Protein AF-A0A539EJG5-F1 (afdb_monomer)

Mean predicted aligned error: 7.17 Å

Foldseek 3Di:
DPPQVVLVQVQQCQLDPPFGHFLVNRDFDCVALVVLLVVLADPQWDWDDDRQKTKIAGHPDDFDQWWKKKFWFAFLVCLSQLSNLLSVPCRVVRWIKMFGRHSVSNLSLLAQSHDLLRRRGGMMTGDRDDVSVVVSLVSSQVSCVPGAGFDNAQFDDDDPGRTITMAITGDDADWFQDQLQFTFGWDADPVRDTDGRDRDSHHDHDPRDDDPDDDDDDPDDCADVVFWHFDAWPDDTNQFTWTWTAGNVPRAIKIKTKGTPSGNQDPVGDHVLNLVVVLLVLLVLLPVQLAAWHFPDWDDDDRMIMTITDDPPQWDFLLVVLVVVAPVPDPFAWLVNLLVLLQLLLLLLLLVLSSCVSCVVSQKDQQALDSRQWIANPPNRHTYGHDSSQMDGHPPFDWRDDYDQLQAQPPDDTTDDDNLRVLLSSLSSLLCSHPVCSNCCNVPPCPSVVVLVVSCVQSVQQPLSSVLSCQSNDPDSVSRDRSNVSSVSSNVRSVPRDPHTSDGCDVHVPCDPVVVVVVVVVVLVCVLVQADLPDLQAGGRWRCVSNSRHQQFCQTHLLVVLLVCVVPPVVSSDPSSVVSLVPDPDDVRNAPCDCGRHDVVNVVSD

Structure (mmCIF, N/CA/C/O backbone):
data_AF-A0A539EJG5-F1
#
_entry.id   AF-A0A539EJG5-F1
#
loop_
_atom_site.group_PDB
_atom_site.id
_atom_site.type_symbol
_atom_site.label_atom_id
_atom_site.label_alt_id
_atom_site.label_comp_id
_atom_site.label_asym_id
_atom_site.label_entity_id
_atom_site.label_seq_id
_atom_site.pdbx_PDB_ins_code
_atom_site.Cartn_x
_atom_site.Cartn_y
_atom_site.Cartn_z
_atom_site.occupancy
_atom_site.B_iso_or_equiv
_atom_site.auth_seq_id
_atom_site.auth_comp_id
_atom_site.auth_asym_id
_atom_site.auth_atom_id
_atom_site.pdbx_PDB_model_num
ATOM 1 N N . MET A 1 1 ? 6.407 14.334 4.415 1.00 31.59 1 MET A N 1
ATOM 2 C CA . MET A 1 1 ? 6.143 13.213 3.492 1.00 31.59 1 MET A CA 1
ATOM 3 C C . MET A 1 1 ? 4.695 13.275 3.066 1.00 31.59 1 MET A C 1
ATOM 5 O O . MET A 1 1 ? 3.821 13.416 3.915 1.00 31.59 1 MET A O 1
ATOM 9 N N . THR A 1 2 ? 4.442 13.250 1.766 1.00 27.55 2 THR A N 1
ATOM 10 C CA . THR A 1 2 ? 3.082 13.136 1.226 1.00 27.55 2 THR A CA 1
ATOM 11 C C . THR A 1 2 ? 2.612 11.679 1.330 1.00 27.55 2 THR A C 1
ATOM 13 O O . THR A 1 2 ? 3.439 10.776 1.432 1.00 27.55 2 THR A O 1
ATOM 16 N N . LYS A 1 3 ? 1.298 11.407 1.266 1.00 29.75 3 LYS A N 1
ATOM 17 C CA . LYS A 1 3 ? 0.766 10.024 1.203 1.00 29.75 3 LYS A CA 1
ATOM 18 C C . LYS A 1 3 ? 1.387 9.184 0.066 1.00 29.75 3 LYS A C 1
ATOM 20 O O . LYS A 1 3 ? 1.392 7.962 0.168 1.00 29.75 3 LYS A O 1
ATOM 25 N N . ASN A 1 4 ? 1.917 9.821 -0.985 1.00 33.78 4 ASN A N 1
ATOM 26 C CA . ASN A 1 4 ? 2.600 9.140 -2.087 1.00 33.78 4 ASN A CA 1
ATOM 27 C C . ASN A 1 4 ? 4.004 8.637 -1.711 1.00 33.78 4 ASN A C 1
ATOM 29 O O . ASN A 1 4 ? 4.386 7.579 -2.196 1.00 33.78 4 ASN A O 1
ATOM 33 N N . ASP A 1 5 ? 4.730 9.315 -0.809 1.00 43.38 5 ASP A N 1
ATOM 34 C CA . ASP A 1 5 ? 6.076 8.882 -0.392 1.00 43.38 5 ASP A CA 1
ATOM 35 C C . ASP A 1 5 ? 6.031 7.530 0.350 1.00 43.38 5 ASP A C 1
ATOM 37 O O . ASP A 1 5 ? 6.949 6.729 0.227 1.00 43.38 5 ASP A O 1
ATOM 41 N N . PHE A 1 6 ? 4.938 7.236 1.070 1.00 44.53 6 PHE A N 1
ATOM 42 C CA . PHE A 1 6 ? 4.792 6.014 1.877 1.00 44.53 6 PHE A CA 1
ATOM 43 C C . PHE A 1 6 ? 4.671 4.721 1.055 1.00 44.53 6 PHE A C 1
ATOM 45 O O . PHE A 1 6 ? 5.050 3.656 1.536 1.00 44.53 6 PHE A O 1
ATOM 52 N N . ARG A 1 7 ? 4.139 4.786 -0.173 1.00 52.09 7 ARG A N 1
ATOM 53 C CA . ARG A 1 7 ? 3.969 3.593 -1.026 1.00 52.09 7 ARG A CA 1
ATOM 54 C C . ARG A 1 7 ? 5.297 3.110 -1.592 1.00 52.09 7 ARG A C 1
ATOM 56 O O . ARG A 1 7 ? 5.537 1.909 -1.642 1.00 52.09 7 ARG A O 1
ATOM 63 N N . ASP A 1 8 ? 6.191 4.042 -1.904 1.00 59.84 8 ASP A N 1
ATOM 64 C CA . ASP A 1 8 ? 7.545 3.709 -2.335 1.00 59.84 8 ASP A CA 1
ATOM 65 C C . ASP A 1 8 ? 8.406 3.176 -1.173 1.00 59.84 8 ASP A C 1
ATOM 67 O O . ASP A 1 8 ? 9.353 2.440 -1.430 1.00 59.84 8 ASP A O 1
ATOM 71 N N . LEU A 1 9 ? 8.063 3.452 0.100 1.00 67.94 9 LEU A N 1
ATOM 72 C CA . LEU A 1 9 ? 8.763 2.870 1.262 1.00 67.94 9 LEU A CA 1
ATOM 73 C C . LEU A 1 9 ? 8.629 1.347 1.323 1.00 67.94 9 LEU A C 1
ATOM 75 O O . LEU A 1 9 ? 9.537 0.685 1.816 1.00 67.94 9 LEU A O 1
ATOM 79 N N . GLN A 1 10 ? 7.527 0.775 0.827 1.00 67.38 10 GLN A N 1
ATOM 80 C CA . GLN A 1 10 ? 7.322 -0.673 0.888 1.00 67.38 10 GLN A CA 1
ATOM 81 C C . GLN A 1 10 ? 8.382 -1.445 0.120 1.00 67.38 10 GLN A C 1
ATOM 83 O O . GLN A 1 10 ? 8.831 -2.476 0.606 1.00 67.38 10 GLN A O 1
ATOM 88 N N . LEU A 1 11 ? 8.853 -0.903 -1.005 1.00 74.31 11 LEU A N 1
ATOM 89 C CA . LEU A 1 11 ? 9.983 -1.463 -1.744 1.00 74.31 11 LEU A CA 1
ATOM 90 C C . LEU A 1 11 ? 11.225 -1.625 -0.877 1.00 74.31 11 LEU A C 1
ATOM 92 O O . LEU A 1 11 ? 11.993 -2.564 -1.069 1.00 74.31 11 LEU A O 1
ATOM 96 N N . PHE A 1 12 ? 11.401 -0.714 0.078 1.00 81.38 12 PHE A N 1
ATOM 97 C CA . PHE A 1 12 ? 12.536 -0.742 0.971 1.00 81.38 12 PHE A CA 1
ATOM 98 C C . PHE A 1 12 ? 12.368 -1.708 2.149 1.00 81.38 12 PHE A C 1
ATOM 100 O O . PHE A 1 12 ? 13.334 -1.969 2.849 1.00 81.38 12 PHE A O 1
ATOM 107 N N . MET A 1 13 ? 11.175 -2.252 2.384 1.00 82.88 13 MET A N 1
ATOM 108 C CA . MET A 1 13 ? 10.888 -3.139 3.524 1.00 82.88 13 MET A CA 1
ATOM 109 C C . MET A 1 13 ? 10.832 -4.625 3.140 1.00 82.88 13 MET A C 1
ATOM 111 O O . MET A 1 13 ? 10.522 -5.472 3.971 1.00 82.88 13 MET A O 1
ATOM 115 N N . LEU A 1 14 ? 11.076 -4.961 1.870 1.00 77.75 14 LEU A N 1
ATOM 116 C CA . LEU A 1 14 ? 10.940 -6.337 1.372 1.00 77.75 14 LEU A CA 1
ATOM 117 C C . LEU A 1 14 ? 12.183 -7.173 1.622 1.00 77.75 14 LEU A C 1
ATOM 119 O O . LEU A 1 14 ? 12.089 -8.364 1.905 1.00 77.75 14 LEU A O 1
ATOM 123 N N . SER A 1 15 ? 13.347 -6.551 1.451 1.00 84.44 15 SER A N 1
ATOM 124 C CA . SER A 1 15 ? 14.629 -7.240 1.546 1.00 84.44 15 SER A CA 1
ATOM 125 C C . SER A 1 15 ? 15.037 -7.488 3.000 1.00 84.44 15 SER A C 1
ATOM 127 O O . SER A 1 15 ? 15.811 -8.403 3.255 1.00 84.44 15 SER A O 1
ATOM 129 N N . ASP A 1 16 ? 14.528 -6.688 3.941 1.00 84.88 16 ASP A N 1
ATOM 130 C CA . ASP A 1 16 ? 14.850 -6.776 5.363 1.00 84.88 16 ASP A CA 1
ATOM 131 C C . ASP A 1 16 ? 13.666 -6.290 6.218 1.00 84.88 16 ASP A C 1
ATOM 133 O O . ASP A 1 16 ? 12.966 -5.345 5.856 1.00 84.88 16 ASP A O 1
ATOM 137 N N . ARG A 1 17 ? 13.416 -6.967 7.347 1.00 80.06 17 ARG A N 1
ATOM 138 C CA . ARG A 1 17 ? 12.254 -6.705 8.218 1.00 80.06 17 ARG A CA 1
ATOM 139 C C . ARG A 1 17 ? 12.470 -5.566 9.215 1.00 80.06 17 ARG A C 1
ATOM 141 O O . ARG A 1 17 ? 11.498 -5.091 9.794 1.00 80.06 17 ARG A O 1
ATOM 148 N N . LEU A 1 18 ? 13.718 -5.182 9.469 1.00 82.06 18 LEU A N 1
ATOM 149 C CA . LEU A 1 18 ? 14.095 -4.226 10.512 1.00 82.06 18 LEU A CA 1
ATOM 150 C C . LEU A 1 18 ? 14.640 -2.924 9.930 1.00 82.06 18 LEU A C 1
ATOM 152 O O . LEU A 1 18 ? 14.525 -1.873 10.559 1.00 82.06 18 LEU A O 1
ATOM 156 N N . THR A 1 19 ? 15.247 -2.979 8.746 1.00 87.94 19 THR A N 1
ATOM 157 C CA . THR A 1 19 ? 15.892 -1.825 8.124 1.00 87.94 19 THR A CA 1
ATOM 158 C C . THR A 1 19 ? 15.460 -1.653 6.679 1.00 87.94 19 THR A C 1
ATOM 160 O O . THR A 1 19 ? 15.168 -2.610 5.973 1.00 87.94 19 THR A O 1
ATOM 163 N N . TYR A 1 20 ? 15.453 -0.406 6.218 1.00 90.56 20 TYR A N 1
ATOM 164 C CA . TYR A 1 20 ? 15.168 -0.108 4.824 1.00 90.56 20 TYR A CA 1
ATOM 165 C C . TYR A 1 20 ? 16.325 -0.537 3.910 1.00 90.56 20 TYR A C 1
ATOM 167 O O . TYR A 1 20 ? 17.479 -0.181 4.162 1.00 90.56 20 TYR A O 1
ATOM 175 N N . GLU A 1 21 ? 16.014 -1.249 2.829 1.00 91.81 21 GLU A N 1
ATOM 176 C CA . GLU A 1 21 ? 16.964 -1.851 1.891 1.00 91.81 21 GLU A CA 1
ATOM 177 C C . GLU A 1 21 ? 16.471 -1.794 0.446 1.00 91.81 21 GLU A C 1
ATOM 179 O O . GLU A 1 21 ? 15.306 -2.045 0.175 1.00 91.81 21 GLU A O 1
ATOM 184 N N . THR A 1 22 ? 17.346 -1.527 -0.526 1.00 89.69 22 THR A N 1
ATOM 185 C CA . THR A 1 22 ? 16.914 -1.511 -1.935 1.00 89.69 22 THR A CA 1
ATOM 186 C C . THR A 1 22 ? 16.530 -2.911 -2.435 1.00 89.69 22 THR A C 1
ATOM 188 O O . THR A 1 22 ? 16.947 -3.945 -1.900 1.00 89.69 22 THR A O 1
ATOM 191 N N . MET A 1 23 ? 15.804 -2.957 -3.556 1.00 87.44 23 MET A N 1
ATOM 192 C CA . MET A 1 23 ? 15.522 -4.207 -4.272 1.00 87.44 23 MET A CA 1
ATOM 193 C C . MET A 1 23 ? 16.776 -4.905 -4.813 1.00 87.44 23 MET A C 1
ATOM 195 O O . MET A 1 23 ? 16.667 -6.033 -5.278 1.00 87.44 23 MET A O 1
ATOM 199 N N . ASP A 1 24 ? 17.966 -4.298 -4.762 1.00 87.81 24 ASP A N 1
ATOM 200 C CA . ASP A 1 24 ? 19.217 -4.980 -5.126 1.00 87.81 24 ASP A CA 1
ATOM 201 C C . ASP A 1 24 ? 19.634 -6.022 -4.072 1.00 87.81 24 ASP A C 1
ATOM 203 O O . ASP A 1 24 ? 20.412 -6.927 -4.368 1.00 87.81 24 ASP A O 1
ATOM 207 N N . ARG A 1 25 ? 19.102 -5.925 -2.845 1.00 88.94 25 ARG A N 1
ATOM 208 C CA . ARG A 1 25 ? 19.350 -6.880 -1.752 1.00 88.94 25 ARG A CA 1
ATOM 209 C C . ARG A 1 25 ? 18.325 -8.010 -1.683 1.00 88.94 25 ARG A C 1
ATOM 211 O O . ARG A 1 25 ? 18.585 -8.999 -1.007 1.00 88.94 25 ARG A O 1
ATOM 218 N N . TYR A 1 26 ? 17.209 -7.894 -2.400 1.00 90.19 26 TYR A N 1
ATOM 219 C CA . TYR A 1 26 ? 16.173 -8.923 -2.441 1.00 90.19 26 TYR A CA 1
ATOM 220 C C . TYR A 1 26 ? 16.749 -10.263 -2.932 1.00 90.19 26 TYR A C 1
ATOM 222 O O . TYR A 1 26 ? 17.472 -10.301 -3.930 1.00 90.19 26 TYR A O 1
ATOM 230 N N . VAL A 1 27 ? 16.451 -11.366 -2.252 1.00 90.06 27 VAL A N 1
ATOM 231 C CA . VAL A 1 27 ? 16.884 -12.703 -2.680 1.00 90.06 27 VAL A CA 1
ATOM 232 C C . VAL A 1 27 ? 15.747 -13.326 -3.480 1.00 90.06 27 VAL A C 1
ATOM 234 O O . VAL A 1 27 ? 14.769 -13.794 -2.905 1.00 90.06 27 VAL A O 1
ATOM 237 N N . HIS A 1 28 ? 15.863 -13.278 -4.807 1.00 91.44 28 HIS A N 1
ATOM 238 C CA . HIS A 1 28 ? 14.858 -13.818 -5.721 1.00 91.44 28 HIS A CA 1
ATOM 239 C C . HIS A 1 28 ? 15.054 -15.317 -5.952 1.00 91.44 28 HIS A C 1
ATOM 241 O O . HIS A 1 28 ? 16.100 -15.868 -5.604 1.00 91.44 28 HIS A O 1
ATOM 247 N N . ARG A 1 29 ? 14.060 -15.979 -6.555 1.00 93.00 29 ARG A N 1
ATOM 248 C CA . ARG A 1 29 ? 14.102 -17.418 -6.880 1.00 93.00 29 ARG A CA 1
ATOM 249 C C . ARG A 1 29 ? 14.571 -17.638 -8.330 1.00 93.00 29 ARG A C 1
ATOM 251 O O . ARG A 1 29 ? 13.758 -17.490 -9.240 1.00 93.00 29 ARG A O 1
ATOM 258 N N . PRO A 1 30 ? 15.827 -18.057 -8.599 1.00 88.69 30 PRO A N 1
ATOM 259 C CA . PRO A 1 30 ? 16.316 -18.179 -9.979 1.00 88.69 30 PRO A CA 1
ATOM 260 C C . PRO A 1 30 ? 15.600 -19.267 -10.792 1.00 88.69 30 PRO A C 1
ATOM 262 O O . PRO A 1 30 ? 15.550 -19.197 -12.013 1.00 88.69 30 PRO A O 1
ATOM 265 N N . ALA A 1 31 ? 15.017 -20.265 -10.121 1.00 91.81 31 ALA A N 1
ATOM 266 C CA . ALA A 1 31 ? 14.253 -21.339 -10.759 1.00 91.81 31 ALA A CA 1
ATOM 267 C C . ALA A 1 31 ? 12.904 -20.885 -11.357 1.00 91.81 31 ALA A C 1
ATOM 269 O O . ALA A 1 31 ? 12.234 -21.697 -11.988 1.00 91.81 31 ALA A O 1
ATOM 270 N N . ASP A 1 32 ? 12.498 -19.631 -11.138 1.00 92.88 32 ASP A N 1
ATOM 271 C CA . ASP A 1 32 ? 11.246 -19.063 -11.643 1.00 92.88 32 ASP A CA 1
ATOM 272 C C . ASP A 1 32 ? 11.449 -18.463 -13.055 1.00 92.88 32 ASP A C 1
ATOM 274 O O . ASP A 1 32 ? 11.864 -19.159 -13.987 1.00 92.88 32 ASP A O 1
ATOM 278 N N . PHE A 1 33 ? 11.219 -17.159 -13.238 1.00 96.56 33 PHE A N 1
ATOM 279 C CA . PHE A 1 33 ? 11.317 -16.509 -14.547 1.00 96.56 33 PHE A CA 1
ATOM 280 C C . PHE A 1 33 ? 12.737 -16.494 -15.132 1.00 96.56 33 PHE A C 1
ATOM 282 O O . PHE A 1 33 ? 12.893 -16.554 -16.354 1.00 96.56 33 PHE A O 1
ATOM 289 N N . GLU A 1 34 ? 13.780 -16.430 -14.296 1.00 95.75 34 GLU A N 1
ATOM 290 C CA . GLU A 1 34 ? 15.172 -16.388 -14.765 1.00 95.75 34 GLU A CA 1
ATOM 291 C C . GLU A 1 34 ? 15.567 -17.663 -15.514 1.00 95.75 34 GLU A C 1
ATOM 293 O O . GLU A 1 34 ? 16.013 -17.575 -16.657 1.00 95.75 34 GLU A O 1
ATOM 298 N N . ALA A 1 35 ? 15.369 -18.840 -14.913 1.00 95.31 35 ALA A N 1
ATOM 299 C CA . ALA A 1 35 ? 15.686 -20.120 -15.542 1.00 95.31 35 ALA A CA 1
ATOM 300 C C . ALA A 1 35 ? 14.903 -20.326 -16.849 1.00 95.31 35 ALA A C 1
ATOM 302 O O . ALA A 1 35 ? 15.471 -20.789 -17.842 1.00 95.31 35 ALA A O 1
ATOM 303 N N . ARG A 1 36 ? 13.623 -19.925 -16.874 1.00 95.12 36 ARG A N 1
ATOM 304 C CA . ARG A 1 36 ? 12.773 -19.983 -18.073 1.00 95.12 36 ARG A CA 1
ATOM 305 C C . ARG A 1 36 ? 13.344 -19.139 -19.214 1.00 95.12 36 ARG A C 1
ATOM 307 O O . ARG A 1 36 ? 13.458 -19.627 -20.337 1.00 95.12 36 ARG A O 1
ATOM 314 N N . ALA A 1 37 ? 13.745 -17.900 -18.927 1.00 96.12 37 ALA A N 1
ATOM 315 C CA . ALA A 1 37 ? 14.375 -17.035 -19.918 1.00 96.12 37 ALA A CA 1
ATOM 316 C C . ALA A 1 37 ? 15.749 -17.568 -20.344 1.00 96.12 37 ALA A C 1
ATOM 318 O O . ALA A 1 37 ? 16.009 -17.690 -21.538 1.00 96.12 37 ALA A O 1
ATOM 319 N N . ALA A 1 38 ? 16.606 -17.949 -19.393 1.00 95.44 38 ALA A N 1
ATOM 320 C CA . ALA A 1 38 ? 17.951 -18.456 -19.663 1.00 95.44 38 ALA A CA 1
ATOM 321 C C . ALA A 1 38 ? 17.945 -19.687 -20.585 1.00 95.44 38 ALA A C 1
ATOM 323 O O . ALA A 1 38 ? 18.810 -19.804 -21.445 1.00 95.44 38 ALA A O 1
ATOM 324 N N . ALA A 1 39 ? 16.934 -20.555 -20.486 1.00 95.81 39 ALA A N 1
ATOM 325 C CA . ALA A 1 39 ? 16.777 -21.712 -21.369 1.00 95.81 39 ALA A CA 1
ATOM 326 C C . ALA A 1 39 ? 16.508 -21.351 -22.847 1.00 95.81 39 ALA A C 1
ATOM 328 O O . ALA A 1 39 ? 16.660 -22.202 -23.723 1.00 95.81 39 ALA A O 1
ATOM 329 N N . ARG A 1 40 ? 16.088 -20.114 -23.141 1.00 95.69 40 ARG A N 1
ATOM 330 C CA . ARG A 1 40 ? 15.811 -19.618 -24.502 1.00 95.69 40 ARG A CA 1
ATOM 331 C C . AR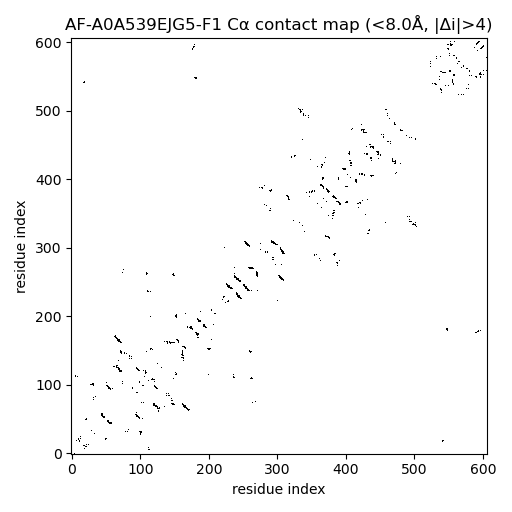G A 1 40 ? 16.890 -18.674 -25.034 1.00 95.69 40 ARG A C 1
ATOM 333 O O . ARG A 1 40 ? 16.888 -18.385 -26.226 1.00 95.69 40 ARG A O 1
ATOM 340 N N . LEU A 1 41 ? 17.778 -18.177 -24.176 1.00 96.06 41 LEU A N 1
ATOM 341 C CA . LEU A 1 41 ? 18.813 -17.212 -24.534 1.00 96.06 41 LEU A CA 1
ATOM 342 C C . LEU A 1 41 ? 20.133 -17.936 -24.825 1.00 96.06 41 LEU A C 1
ATOM 344 O O . LEU A 1 41 ? 20.678 -18.625 -23.968 1.00 96.06 41 LEU A O 1
ATOM 348 N N . ASP A 1 42 ? 20.661 -17.770 -26.038 1.00 95.06 42 ASP A N 1
ATOM 349 C CA . ASP A 1 42 ? 21.985 -18.286 -26.395 1.00 95.06 42 ASP A CA 1
ATOM 350 C C . ASP A 1 42 ? 23.128 -17.446 -25.780 1.00 95.06 42 ASP A C 1
ATOM 352 O O . ASP A 1 42 ? 22.913 -16.388 -25.184 1.00 95.06 42 ASP A O 1
ATOM 356 N N . ALA A 1 43 ? 24.376 -17.890 -25.966 1.00 94.06 43 ALA A N 1
ATOM 357 C CA . ALA A 1 43 ? 25.568 -17.228 -25.423 1.00 94.06 43 ALA A CA 1
ATOM 358 C C . ALA A 1 43 ? 25.815 -15.799 -25.957 1.00 94.06 43 ALA A C 1
ATOM 360 O O . ALA A 1 43 ? 26.666 -15.085 -25.428 1.00 94.06 43 ALA A O 1
ATOM 361 N N . SER A 1 44 ? 25.098 -15.363 -27.000 1.00 96.44 44 SER A N 1
ATOM 362 C CA . SER A 1 44 ? 25.155 -13.990 -27.508 1.00 96.44 44 SER A CA 1
ATOM 363 C C . SER A 1 44 ? 24.289 -13.016 -26.704 1.00 96.44 44 SER A C 1
ATOM 365 O O . SER A 1 44 ? 24.295 -11.824 -27.010 1.00 96.44 44 SER A O 1
ATOM 367 N N . TRP A 1 45 ? 23.548 -13.477 -25.696 1.00 97.94 45 TRP A N 1
ATOM 368 C CA . TRP A 1 45 ? 22.747 -12.633 -24.814 1.00 97.94 45 TRP A CA 1
ATOM 369 C C . TRP A 1 45 ? 23.420 -12.421 -23.462 1.00 97.94 45 TRP A C 1
ATOM 371 O O . TRP A 1 45 ? 24.060 -13.305 -22.902 1.00 97.94 45 TRP A O 1
ATOM 381 N N . THR A 1 46 ? 23.235 -11.230 -22.905 1.00 96.81 46 THR A N 1
ATOM 382 C CA . THR A 1 46 ? 23.583 -10.913 -21.520 1.00 96.81 46 THR A CA 1
ATOM 383 C C . THR A 1 46 ? 22.305 -10.764 -20.710 1.00 96.81 46 THR A C 1
ATOM 385 O O . THR A 1 46 ? 21.447 -9.955 -21.069 1.00 96.81 46 THR A O 1
ATOM 388 N N . LEU A 1 47 ? 22.198 -11.509 -19.609 1.00 96.19 47 LEU A N 1
ATOM 389 C CA . LEU A 1 47 ? 21.125 -11.374 -18.629 1.00 96.19 47 LEU A CA 1
ATOM 390 C C . LEU A 1 47 ? 21.681 -10.711 -17.364 1.00 96.19 47 LEU A C 1
ATOM 392 O O . LEU A 1 47 ? 22.547 -11.265 -16.694 1.00 96.19 47 LEU A O 1
ATOM 396 N N . GLY A 1 48 ? 21.227 -9.493 -17.066 1.00 93.81 48 GLY A N 1
ATOM 397 C CA . GLY A 1 48 ? 21.750 -8.684 -15.963 1.00 93.81 48 GLY A CA 1
ATOM 398 C C . GLY A 1 48 ? 20.663 -8.178 -15.022 1.00 93.81 48 GLY A C 1
ATOM 399 O O . GLY A 1 48 ? 19.689 -7.555 -15.457 1.00 93.81 48 GLY A O 1
ATOM 400 N N . ARG A 1 49 ? 20.850 -8.386 -13.716 1.00 93.69 49 ARG A N 1
ATOM 401 C CA . ARG A 1 49 ? 19.940 -7.880 -12.682 1.00 93.69 49 ARG A CA 1
ATOM 402 C C . ARG A 1 49 ? 20.154 -6.391 -12.407 1.00 93.69 49 ARG A C 1
ATOM 404 O O . ARG A 1 49 ? 21.284 -5.921 -12.301 1.00 93.69 49 ARG A O 1
ATOM 411 N N . LYS A 1 50 ? 19.050 -5.660 -12.235 1.00 91.00 50 LYS A N 1
ATOM 412 C CA . LYS A 1 50 ? 19.028 -4.285 -11.722 1.00 91.00 50 LYS A CA 1
ATOM 413 C C . LYS A 1 50 ? 17.740 -4.034 -10.939 1.00 91.00 50 LYS A C 1
ATOM 415 O O . LYS A 1 50 ? 16.661 -3.993 -11.536 1.00 91.00 50 LYS A O 1
ATOM 420 N N . GLY A 1 51 ? 17.842 -3.836 -9.625 1.00 89.69 51 GLY A N 1
ATOM 421 C CA . GLY A 1 51 ? 16.683 -3.758 -8.740 1.00 89.69 51 GLY A CA 1
ATOM 422 C C . GLY A 1 51 ? 15.804 -5.001 -8.874 1.00 89.69 51 GLY A C 1
ATOM 423 O O . GLY A 1 51 ? 16.294 -6.123 -8.758 1.00 89.69 51 GLY A O 1
ATOM 424 N N . SER A 1 52 ? 14.520 -4.786 -9.174 1.00 91.62 52 SER A N 1
ATOM 425 C CA . SER A 1 52 ? 13.498 -5.826 -9.347 1.00 91.62 52 SER A CA 1
ATOM 426 C C . SER A 1 52 ? 13.410 -6.430 -10.760 1.00 91.62 52 SER A C 1
ATOM 428 O O . SER A 1 52 ? 12.453 -7.145 -11.053 1.00 91.62 52 SER A O 1
ATOM 430 N N . TRP A 1 53 ? 14.366 -6.126 -11.646 1.00 95.25 53 TRP A N 1
ATOM 431 C CA . TRP A 1 53 ? 14.320 -6.494 -13.065 1.00 95.25 53 TRP A CA 1
ATOM 432 C C . TRP A 1 53 ? 15.536 -7.310 -13.506 1.00 95.25 53 TRP A C 1
ATOM 434 O O . TRP A 1 53 ? 16.671 -6.983 -13.146 1.00 95.25 53 TRP A O 1
ATOM 444 N N . LEU A 1 54 ? 15.301 -8.280 -14.388 1.00 97.25 54 LEU A N 1
ATOM 445 C CA . LEU A 1 54 ? 16.315 -8.922 -15.223 1.00 97.25 54 LEU A CA 1
ATOM 446 C C . LEU A 1 54 ? 16.278 -8.303 -16.617 1.00 97.25 54 LEU A C 1
ATOM 448 O O . LEU A 1 54 ? 15.224 -8.235 -17.241 1.00 97.25 54 LEU A O 1
ATOM 452 N N . ASN A 1 55 ? 17.422 -7.820 -17.094 1.00 97.31 55 ASN A N 1
ATOM 453 C CA . ASN A 1 55 ? 17.570 -7.171 -18.394 1.00 97.31 55 ASN A CA 1
ATOM 454 C C . ASN A 1 55 ? 18.254 -8.148 -19.347 1.00 97.31 55 ASN A C 1
ATOM 456 O O . ASN A 1 55 ? 19.391 -8.538 -19.088 1.00 97.31 55 ASN A O 1
ATOM 460 N N . ALA A 1 56 ? 17.573 -8.516 -20.429 1.00 98.00 56 ALA A N 1
ATOM 461 C CA . ALA A 1 56 ? 18.091 -9.357 -21.496 1.00 98.00 56 ALA A CA 1
ATOM 462 C C . ALA A 1 56 ? 18.537 -8.470 -22.666 1.00 98.00 56 ALA A C 1
ATOM 464 O O . ALA A 1 56 ? 17.732 -7.775 -23.294 1.00 98.00 56 ALA A O 1
ATOM 465 N N . LEU A 1 57 ? 19.841 -8.473 -22.939 1.00 97.44 57 LEU A N 1
ATOM 466 C CA . LEU A 1 57 ? 20.472 -7.651 -23.967 1.00 97.44 57 LEU A CA 1
ATOM 467 C C . LEU A 1 57 ? 21.206 -8.546 -24.975 1.00 97.44 57 LEU A C 1
ATOM 469 O O . LEU A 1 57 ? 22.140 -9.245 -24.577 1.00 97.44 57 LEU A O 1
ATOM 473 N N . PRO A 1 58 ? 20.841 -8.526 -26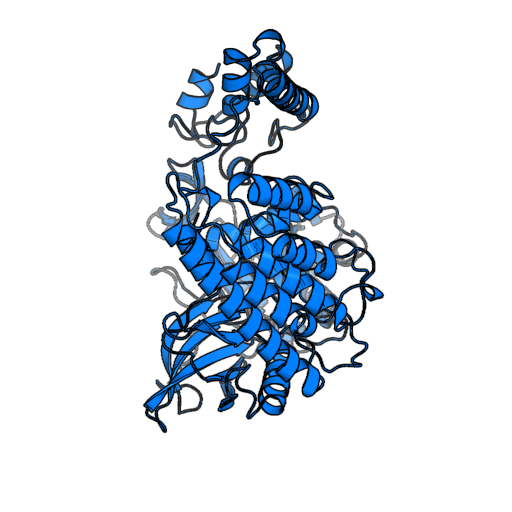.266 1.00 97.38 58 PRO A N 1
ATOM 474 C CA . PRO A 1 58 ? 21.598 -9.230 -27.288 1.00 97.38 58 PRO A CA 1
ATOM 475 C C . PRO A 1 58 ? 22.925 -8.515 -27.570 1.00 97.38 58 PRO A C 1
ATOM 477 O O . PRO A 1 58 ? 23.031 -7.289 -27.470 1.00 97.38 58 PRO A O 1
ATOM 480 N N . ALA A 1 59 ? 23.942 -9.273 -27.976 1.00 95.19 59 ALA A N 1
ATOM 481 C CA . ALA A 1 59 ? 25.240 -8.735 -28.364 1.00 95.19 59 ALA A CA 1
ATOM 482 C C . ALA A 1 59 ? 25.083 -7.663 -29.452 1.00 95.19 59 ALA A C 1
ATOM 484 O O . ALA A 1 59 ? 24.380 -7.864 -30.444 1.00 95.19 59 ALA A O 1
ATOM 485 N N . GLY A 1 60 ? 25.742 -6.520 -29.249 1.00 91.00 60 GLY A N 1
ATOM 486 C CA . GLY A 1 60 ? 25.694 -5.378 -30.165 1.00 91.00 60 GLY A CA 1
ATOM 487 C C . GLY A 1 60 ? 24.452 -4.487 -30.041 1.00 91.00 60 GLY A C 1
ATOM 488 O O . GLY A 1 60 ? 24.375 -3.489 -30.757 1.00 91.00 60 GLY A O 1
ATOM 489 N N . ALA A 1 61 ? 23.509 -4.789 -29.139 1.00 91.00 61 ALA A N 1
ATOM 490 C CA . ALA A 1 61 ? 22.324 -3.962 -28.937 1.00 91.00 61 ALA A CA 1
ATOM 491 C C . ALA A 1 61 ? 22.682 -2.526 -28.526 1.00 91.00 61 ALA A C 1
ATOM 493 O O . ALA A 1 61 ? 23.460 -2.294 -27.598 1.00 91.00 61 ALA A O 1
ATOM 494 N N . ARG A 1 62 ? 22.062 -1.551 -29.198 1.00 89.88 62 ARG A N 1
ATOM 495 C CA . ARG A 1 62 ? 22.150 -0.128 -28.856 1.00 89.88 62 ARG A CA 1
ATOM 496 C C . ARG A 1 62 ? 20.758 0.383 -28.533 1.00 89.88 62 ARG A C 1
ATOM 498 O O . ARG A 1 62 ? 19.899 0.437 -29.404 1.00 89.88 62 ARG A O 1
ATOM 505 N N . LEU A 1 63 ? 20.549 0.741 -27.272 1.00 93.50 63 LEU A N 1
ATOM 506 C CA . LEU A 1 63 ? 19.280 1.286 -26.812 1.00 93.50 63 LEU A CA 1
ATOM 507 C C . LEU A 1 63 ? 19.191 2.787 -27.129 1.00 93.50 63 LEU A C 1
ATOM 509 O O . LEU A 1 63 ? 20.175 3.500 -26.899 1.00 93.50 63 LEU A O 1
ATOM 513 N N . PRO A 1 64 ? 18.031 3.291 -27.588 1.00 94.19 64 PRO A N 1
ATOM 514 C CA . PRO A 1 64 ? 17.821 4.726 -27.736 1.00 94.19 64 PRO A CA 1
ATOM 515 C C . PRO A 1 64 ? 17.931 5.462 -26.394 1.00 94.19 64 PRO A C 1
ATOM 517 O O . PRO A 1 64 ? 17.790 4.879 -25.314 1.00 94.19 64 PRO A O 1
ATOM 520 N N . LEU A 1 65 ? 18.104 6.785 -26.447 1.00 94.56 65 LEU A N 1
ATOM 521 C CA . LEU A 1 65 ? 17.946 7.622 -25.255 1.00 94.56 65 LEU A CA 1
ATOM 522 C C . LEU A 1 65 ? 16.502 7.576 -24.742 1.00 94.56 65 LEU A C 1
ATOM 524 O O . LEU A 1 65 ? 16.250 7.383 -23.555 1.00 94.56 65 LEU A O 1
ATOM 528 N N . GLN A 1 66 ? 15.554 7.697 -25.666 1.00 96.44 66 GLN A N 1
ATOM 529 C CA . GLN A 1 66 ? 14.115 7.748 -25.437 1.00 96.44 66 GLN A CA 1
ATOM 530 C C . GLN A 1 66 ? 13.377 7.223 -26.669 1.00 96.44 66 GLN A C 1
ATOM 532 O O . GLN A 1 66 ? 13.943 7.208 -27.761 1.00 96.44 66 GLN A O 1
ATOM 537 N N . GLY A 1 67 ? 12.124 6.819 -26.499 1.00 96.12 67 GLY A N 1
ATOM 538 C CA . GLY A 1 67 ? 11.295 6.323 -27.592 1.00 96.12 67 GLY A CA 1
ATOM 539 C C . GLY A 1 67 ? 10.043 5.619 -27.090 1.00 96.12 67 GLY A C 1
ATOM 540 O O . GLY A 1 67 ? 9.706 5.689 -25.902 1.00 96.12 67 GLY A O 1
ATOM 541 N N . TRP A 1 68 ? 9.375 4.918 -28.002 1.00 97.31 68 TRP A N 1
ATOM 542 C CA . TRP A 1 68 ? 8.275 4.024 -27.667 1.00 97.31 68 TRP A CA 1
ATOM 543 C C . TRP A 1 68 ? 8.780 2.779 -26.943 1.00 97.31 68 TRP A C 1
ATOM 545 O O . TRP A 1 68 ? 9.817 2.212 -27.282 1.00 97.31 68 TRP A O 1
ATOM 555 N N . LYS A 1 69 ? 8.028 2.349 -25.934 1.00 96.88 69 LYS A N 1
ATOM 556 C CA . LYS A 1 69 ? 8.243 1.098 -25.208 1.00 96.88 69 LYS A CA 1
ATOM 557 C C . LYS A 1 69 ? 6.944 0.325 -25.170 1.00 96.88 69 LYS A C 1
ATOM 559 O O . LYS A 1 69 ? 5.883 0.932 -25.028 1.00 96.88 69 LYS A O 1
ATOM 564 N N . ILE A 1 70 ? 7.055 -0.995 -25.208 1.00 98.56 70 ILE A N 1
ATOM 565 C CA . ILE A 1 70 ? 5.917 -1.896 -25.029 1.00 98.56 70 ILE A CA 1
ATOM 566 C C . ILE A 1 70 ? 6.023 -2.480 -23.625 1.00 98.56 70 ILE A C 1
ATOM 568 O O . ILE A 1 70 ? 7.082 -2.974 -23.237 1.00 98.56 70 ILE A O 1
ATOM 572 N N . HIS A 1 71 ? 4.949 -2.405 -22.855 1.00 98.50 71 HIS A N 1
ATOM 573 C CA . HIS A 1 71 ? 4.841 -3.046 -21.555 1.00 98.50 71 HIS A CA 1
ATOM 574 C C . HIS A 1 71 ? 3.809 -4.158 -21.651 1.00 98.50 71 HIS A C 1
ATOM 576 O O . HIS A 1 71 ? 2.733 -3.956 -22.212 1.00 98.50 71 HIS A O 1
ATOM 582 N N . LEU A 1 72 ? 4.139 -5.320 -21.094 1.00 98.62 72 LEU A N 1
ATOM 583 C CA . LEU A 1 72 ? 3.182 -6.402 -20.951 1.00 98.62 72 LEU A CA 1
ATOM 584 C C . LEU A 1 72 ? 2.792 -6.581 -19.493 1.00 98.62 72 LEU A C 1
ATOM 586 O O . LEU A 1 72 ? 3.672 -6.559 -18.626 1.00 98.62 72 LEU A O 1
ATOM 590 N N . SER A 1 73 ? 1.499 -6.759 -19.237 1.00 97.88 73 SER A N 1
ATOM 591 C CA . SER A 1 73 ? 0.987 -7.210 -17.944 1.00 97.88 73 SER A CA 1
ATOM 592 C C . SER A 1 73 ? 0.737 -8.713 -17.941 1.00 97.88 73 SER A C 1
ATOM 594 O O . SER A 1 73 ? 0.711 -9.362 -18.984 1.00 97.88 73 SER A O 1
ATOM 596 N N . ALA A 1 74 ? 0.609 -9.282 -16.749 1.00 96.88 74 ALA A N 1
ATOM 597 C CA . ALA A 1 74 ? 0.189 -10.663 -16.568 1.00 96.88 74 ALA A CA 1
ATOM 598 C C . ALA A 1 74 ? -0.447 -10.819 -15.190 1.00 96.88 74 ALA A C 1
ATOM 600 O O . ALA A 1 74 ? 0.049 -10.254 -14.207 1.00 96.88 74 ALA A O 1
ATOM 601 N N . ARG A 1 75 ? -1.518 -11.607 -15.105 1.00 93.88 75 ARG A N 1
ATOM 602 C CA . ARG A 1 75 ? -1.972 -12.165 -13.829 1.00 93.88 75 ARG A CA 1
ATOM 603 C C . ARG A 1 75 ? -1.050 -13.307 -13.390 1.00 93.88 75 ARG A C 1
ATOM 605 O O . ARG A 1 75 ? -0.276 -13.826 -14.199 1.00 93.88 75 ARG A O 1
ATOM 612 N N . LEU A 1 76 ? -1.116 -13.719 -12.123 1.00 92.75 76 LEU A N 1
ATOM 613 C CA . LEU A 1 76 ? -0.159 -14.694 -11.579 1.00 92.75 76 LEU A CA 1
ATOM 614 C C . LEU A 1 76 ? -0.258 -16.056 -12.271 1.00 92.75 76 LEU A C 1
ATOM 616 O O . LEU A 1 76 ? 0.772 -16.674 -12.552 1.00 92.75 76 LEU A O 1
ATOM 620 N N . ALA A 1 77 ? -1.477 -16.501 -12.576 1.00 92.44 77 ALA A N 1
ATOM 621 C CA . ALA A 1 77 ? -1.709 -17.758 -13.283 1.00 92.44 77 ALA A CA 1
ATOM 622 C C . ALA A 1 77 ? -1.124 -17.774 -14.711 1.00 92.44 77 ALA A C 1
ATOM 624 O O . ALA A 1 77 ? -0.632 -18.808 -15.157 1.00 92.44 77 ALA A O 1
ATOM 625 N N . ASP A 1 78 ? -1.111 -16.629 -15.401 1.00 95.50 78 ASP A N 1
ATOM 626 C CA . ASP A 1 78 ? -0.726 -16.543 -16.817 1.00 95.50 78 ASP A CA 1
ATOM 627 C C . ASP A 1 78 ? 0.743 -16.136 -17.026 1.00 95.50 78 ASP A C 1
ATOM 629 O O . ASP A 1 78 ? 1.237 -16.176 -18.151 1.00 95.50 78 ASP A O 1
ATOM 633 N N . ALA A 1 79 ? 1.459 -15.755 -15.962 1.00 96.19 79 ALA A N 1
ATOM 634 C CA . ALA A 1 79 ? 2.799 -15.168 -16.040 1.00 96.19 79 ALA A CA 1
ATOM 635 C C . ALA A 1 79 ? 3.807 -16.005 -16.848 1.00 96.19 79 ALA A C 1
ATOM 637 O O . ALA A 1 79 ? 4.523 -15.466 -17.691 1.00 96.19 79 ALA A O 1
ATOM 638 N N . ASP A 1 80 ? 3.831 -17.324 -16.639 1.00 96.75 80 ASP A N 1
ATOM 639 C CA . ASP A 1 80 ? 4.716 -18.226 -17.387 1.00 96.75 80 ASP A CA 1
ATOM 640 C C . ASP A 1 80 ? 4.378 -18.257 -18.880 1.00 96.75 80 ASP A C 1
ATOM 642 O O . ASP A 1 80 ? 5.273 -18.157 -19.718 1.00 96.75 80 ASP A O 1
ATOM 646 N N . GLY A 1 81 ? 3.087 -18.347 -19.210 1.00 97.88 81 GLY A N 1
ATOM 647 C CA . GLY A 1 81 ? 2.612 -18.381 -20.591 1.00 97.88 81 GLY A CA 1
ATOM 648 C C . GLY A 1 81 ? 2.881 -17.072 -21.329 1.00 97.88 81 GLY A C 1
ATOM 649 O O . GLY A 1 81 ? 3.355 -17.096 -22.465 1.00 97.88 81 GLY A O 1
ATOM 650 N N . VAL A 1 82 ? 2.666 -15.930 -20.664 1.00 98.38 82 VAL A N 1
ATOM 651 C CA . VAL A 1 82 ? 3.018 -14.612 -21.209 1.00 98.38 82 VAL A CA 1
ATOM 652 C C . VAL A 1 82 ? 4.521 -14.533 -21.464 1.00 98.38 82 VAL A C 1
ATOM 654 O O . VAL A 1 82 ? 4.926 -14.122 -22.550 1.00 98.38 82 VAL A O 1
ATOM 657 N N . LEU A 1 83 ? 5.363 -14.944 -20.508 1.00 98.50 83 LEU A N 1
ATOM 658 C CA . LEU A 1 83 ? 6.815 -14.883 -20.682 1.00 98.50 83 LEU A CA 1
ATOM 659 C C . LEU A 1 83 ? 7.287 -15.785 -21.830 1.00 98.50 83 LEU A C 1
ATOM 661 O O . LEU A 1 83 ? 8.066 -15.332 -22.664 1.00 98.50 83 LEU A O 1
ATOM 665 N N . ASP A 1 84 ? 6.783 -17.017 -21.931 1.00 98.44 84 ASP A N 1
ATOM 666 C CA . ASP A 1 84 ? 7.136 -17.938 -23.019 1.00 98.44 84 ASP A CA 1
ATOM 667 C C . ASP A 1 84 ? 6.714 -17.406 -24.398 1.00 98.44 84 ASP A C 1
ATOM 669 O O . ASP A 1 84 ? 7.500 -17.472 -25.351 1.00 98.44 84 ASP A O 1
ATOM 673 N N . ALA A 1 85 ? 5.510 -16.835 -24.509 1.00 98.50 85 ALA A N 1
ATOM 674 C CA . ALA A 1 85 ? 5.024 -16.217 -25.741 1.00 98.50 85 ALA A CA 1
ATOM 675 C C . ALA A 1 85 ? 5.882 -15.011 -26.148 1.00 98.50 85 ALA A C 1
ATOM 677 O O . ALA A 1 85 ? 6.293 -14.891 -27.303 1.00 98.50 85 ALA A O 1
ATOM 678 N N . VAL A 1 86 ? 6.217 -14.147 -25.185 1.00 98.44 86 VAL A N 1
ATOM 679 C CA . VAL A 1 86 ? 7.077 -12.982 -25.414 1.00 98.44 86 VAL A CA 1
ATOM 680 C C . VAL A 1 86 ? 8.479 -13.409 -25.844 1.00 98.44 86 VAL A C 1
ATOM 682 O O . VAL A 1 86 ? 8.999 -12.884 -26.826 1.00 98.44 86 VAL A O 1
ATOM 685 N N . LEU A 1 87 ? 9.090 -14.385 -25.167 1.00 98.56 87 LEU A N 1
ATOM 686 C CA . LEU A 1 87 ? 10.403 -14.916 -25.544 1.00 98.56 87 LEU A CA 1
ATOM 687 C C . LEU A 1 87 ? 10.390 -15.496 -26.965 1.00 98.56 87 LEU A C 1
ATOM 689 O O . LEU A 1 87 ? 11.338 -15.275 -27.720 1.00 98.56 87 LEU A O 1
ATOM 693 N N . GLY A 1 88 ? 9.304 -16.176 -27.351 1.00 98.25 88 GLY A N 1
ATOM 694 C CA . GLY A 1 88 ? 9.105 -16.700 -28.703 1.00 98.25 88 GLY A CA 1
ATOM 695 C C . GLY A 1 88 ? 9.114 -15.629 -29.799 1.00 98.25 88 GLY A C 1
ATOM 696 O O . GLY A 1 88 ? 9.532 -15.919 -30.916 1.00 98.25 88 GLY A O 1
ATOM 697 N N . VAL A 1 89 ? 8.722 -14.392 -29.478 1.00 98.56 89 VAL A N 1
ATOM 698 C CA . VAL A 1 89 ? 8.759 -13.250 -30.406 1.00 98.56 89 VAL A CA 1
ATOM 699 C C . VAL A 1 89 ? 10.099 -12.511 -30.335 1.00 98.56 89 VAL A C 1
ATOM 701 O O . VAL A 1 89 ? 10.724 -12.244 -31.360 1.00 98.56 89 VAL A O 1
ATOM 704 N N . LEU A 1 90 ? 10.561 -12.165 -29.131 1.00 98.50 90 LEU A N 1
ATOM 705 C CA . LEU A 1 90 ? 11.673 -11.225 -28.954 1.00 98.50 90 LEU A CA 1
ATOM 706 C C . LEU A 1 90 ? 13.048 -11.843 -29.202 1.00 98.50 90 LEU A C 1
ATOM 708 O O . LEU A 1 90 ? 13.939 -11.149 -29.698 1.00 98.50 90 LEU A O 1
ATOM 712 N N . VAL A 1 91 ? 13.237 -13.124 -28.867 1.00 98.12 91 VAL A N 1
ATOM 713 C CA . VAL A 1 91 ? 14.542 -13.784 -29.011 1.00 98.12 91 VAL A CA 1
ATOM 714 C C . VAL A 1 91 ? 14.931 -13.943 -30.488 1.00 98.12 91 VAL A C 1
ATOM 716 O O . VAL A 1 91 ? 16.027 -13.496 -30.838 1.00 98.12 91 VAL A O 1
ATOM 719 N N . PRO A 1 92 ? 14.070 -14.468 -31.389 1.00 97.12 92 PRO A N 1
ATOM 720 C CA . PRO A 1 92 ? 14.400 -14.554 -32.815 1.00 97.12 92 PRO A CA 1
ATOM 721 C C . PRO A 1 92 ? 14.639 -13.186 -33.463 1.00 97.12 92 PRO A C 1
ATOM 723 O O . PRO A 1 92 ? 15.518 -13.047 -34.311 1.00 97.12 92 PRO A O 1
ATOM 726 N N . LEU A 1 93 ? 13.894 -12.163 -33.031 1.00 96.81 93 LEU A N 1
ATOM 727 C CA . LEU A 1 93 ? 14.016 -10.793 -33.538 1.00 96.81 93 LEU A CA 1
ATOM 728 C C . LEU A 1 93 ? 15.169 -10.002 -32.897 1.00 96.81 93 LEU A C 1
ATOM 730 O O . LEU A 1 93 ? 15.432 -8.871 -33.299 1.00 96.81 93 LEU A O 1
ATOM 734 N N . ARG A 1 94 ? 15.875 -10.587 -31.918 1.00 97.12 94 ARG A N 1
ATOM 735 C CA . ARG A 1 94 ? 16.987 -9.966 -31.176 1.00 97.12 94 ARG A CA 1
ATOM 736 C C . ARG A 1 94 ? 16.636 -8.603 -30.574 1.00 97.12 94 ARG A C 1
ATOM 738 O O . ARG A 1 94 ? 17.450 -7.678 -30.582 1.00 97.12 94 ARG A O 1
ATOM 745 N N . VAL A 1 95 ? 15.434 -8.487 -30.018 1.00 98.06 95 VAL A N 1
ATOM 746 C CA . VAL A 1 95 ? 14.948 -7.241 -29.415 1.00 98.06 95 VAL A CA 1
ATOM 747 C C . VAL A 1 95 ? 15.341 -7.188 -27.938 1.00 98.06 95 VAL A C 1
ATOM 749 O O . VAL A 1 95 ? 15.083 -8.151 -27.221 1.00 98.06 95 VAL A O 1
ATOM 752 N N . PRO A 1 96 ? 15.941 -6.092 -27.439 1.00 98.12 96 PRO A N 1
ATOM 753 C CA . PRO A 1 96 ? 16.226 -5.924 -26.016 1.00 98.12 96 PRO A CA 1
ATOM 754 C C . PRO A 1 96 ? 14.956 -5.824 -25.161 1.00 98.12 96 PRO A C 1
ATOM 756 O O . PRO A 1 96 ? 14.014 -5.103 -25.500 1.00 98.12 96 PRO A O 1
ATOM 759 N N . PHE A 1 97 ? 14.952 -6.468 -23.996 1.00 98.44 97 PHE A N 1
ATOM 760 C CA . PHE A 1 97 ? 13.819 -6.419 -23.068 1.00 98.44 97 PHE A CA 1
ATOM 761 C C . PHE A 1 97 ? 14.253 -6.616 -21.616 1.00 98.44 97 PHE A C 1
ATOM 763 O O . PHE A 1 97 ? 15.402 -6.935 -21.312 1.00 98.44 97 PHE A O 1
ATOM 770 N N . LYS A 1 98 ? 13.320 -6.402 -20.692 1.00 98.12 98 LYS A N 1
ATOM 771 C CA . LYS A 1 98 ? 13.468 -6.777 -19.287 1.00 98.12 98 LYS A CA 1
ATOM 772 C C . LYS A 1 98 ? 12.173 -7.347 -18.731 1.00 98.12 98 LYS A C 1
ATOM 774 O O . LYS A 1 98 ? 11.098 -6.985 -19.201 1.00 98.12 98 LYS A O 1
ATOM 779 N N . PHE A 1 99 ? 12.275 -8.166 -17.699 1.00 98.44 99 PHE A N 1
ATOM 780 C CA . PHE A 1 99 ? 11.139 -8.784 -17.016 1.00 98.44 99 PHE A CA 1
ATOM 781 C C . PHE A 1 99 ? 11.392 -8.842 -15.505 1.00 98.44 99 PHE A C 1
ATOM 783 O O . PHE A 1 99 ? 12.523 -8.622 -15.055 1.00 98.44 99 PHE A O 1
ATOM 790 N N . LEU A 1 100 ? 10.334 -9.028 -14.715 1.00 97.00 100 LEU A N 1
ATOM 791 C CA . LEU A 1 100 ? 10.444 -9.123 -13.256 1.00 97.00 100 LEU A CA 1
ATOM 792 C C . LEU A 1 100 ? 11.233 -10.369 -12.827 1.00 97.00 100 LEU A C 1
ATOM 794 O O . LEU A 1 100 ? 11.303 -11.347 -13.563 1.00 97.00 100 LEU A O 1
ATOM 798 N N . LEU A 1 101 ? 11.832 -10.316 -11.635 1.00 95.31 101 LEU A N 1
ATOM 799 C CA . LEU A 1 101 ? 12.695 -11.385 -11.114 1.00 95.31 101 LEU A CA 1
ATOM 800 C C . LEU A 1 101 ? 11.961 -12.718 -10.906 1.00 95.31 101 LEU A C 1
ATOM 802 O O . LEU A 1 101 ? 12.465 -13.759 -11.316 1.00 95.31 101 LEU A O 1
ATOM 806 N N . ASP A 1 102 ? 10.802 -12.675 -10.248 1.00 94.50 102 ASP A N 1
ATOM 807 C CA . ASP A 1 102 ? 10.017 -13.848 -9.862 1.00 94.50 102 ASP A CA 1
ATOM 808 C C . ASP A 1 102 ? 8.542 -13.488 -9.588 1.00 94.50 102 ASP A C 1
ATOM 810 O O . ASP A 1 102 ? 8.120 -12.322 -9.660 1.00 94.50 102 ASP A O 1
ATOM 814 N N . ARG A 1 103 ? 7.742 -14.513 -9.289 1.00 92.81 103 ARG A N 1
ATOM 815 C CA . ARG A 1 103 ? 6.308 -14.424 -8.996 1.00 92.81 103 ARG A CA 1
ATOM 816 C C . ARG A 1 103 ? 5.986 -13.588 -7.762 1.00 92.81 103 ARG A C 1
ATOM 818 O O . ARG A 1 103 ? 4.924 -12.967 -7.736 1.00 92.81 103 ARG A O 1
ATOM 825 N N . ASP A 1 104 ? 6.867 -13.530 -6.765 1.00 90.12 104 ASP A N 1
ATOM 826 C CA . ASP A 1 104 ? 6.640 -12.718 -5.564 1.00 90.12 104 ASP A CA 1
ATOM 827 C C . ASP A 1 104 ? 6.731 -11.223 -5.909 1.00 90.12 104 ASP A C 1
ATOM 829 O O . ASP A 1 104 ? 5.863 -10.433 -5.520 1.00 90.12 104 ASP A O 1
ATOM 833 N N . VAL A 1 105 ? 7.715 -10.841 -6.731 1.00 91.44 105 VAL A N 1
ATOM 834 C CA . VAL A 1 105 ? 7.831 -9.475 -7.260 1.00 91.44 105 VAL A CA 1
ATOM 835 C C . VAL A 1 105 ? 6.659 -9.122 -8.186 1.00 91.44 105 VAL A C 1
ATOM 837 O O . VAL A 1 105 ? 6.168 -7.988 -8.144 1.00 91.44 105 VAL A O 1
ATOM 840 N N . LEU A 1 106 ? 6.170 -10.070 -8.996 1.00 93.50 106 LEU A N 1
ATOM 841 C CA . LEU A 1 106 ? 4.975 -9.865 -9.826 1.00 93.50 106 LEU A CA 1
ATOM 842 C C . LEU A 1 106 ? 3.713 -9.662 -8.979 1.00 93.50 106 LEU A C 1
ATOM 844 O O . LEU A 1 106 ? 3.000 -8.682 -9.191 1.00 93.50 106 LEU A O 1
ATOM 848 N N . ARG A 1 107 ? 3.467 -10.523 -7.981 1.00 90.94 107 ARG A N 1
ATOM 849 C CA . ARG A 1 107 ? 2.332 -10.401 -7.045 1.00 90.94 107 ARG A CA 1
ATOM 850 C C . ARG A 1 107 ? 2.300 -9.024 -6.402 1.00 90.94 107 ARG A C 1
ATOM 852 O O . ARG A 1 107 ? 1.255 -8.386 -6.329 1.00 90.94 107 ARG A O 1
ATOM 859 N N . MET A 1 108 ? 3.463 -8.547 -5.982 1.00 86.88 108 MET A N 1
ATOM 860 C CA . MET A 1 108 ? 3.609 -7.224 -5.402 1.00 86.88 108 MET A CA 1
ATOM 861 C C . MET A 1 108 ? 3.380 -6.096 -6.417 1.00 86.88 108 MET A C 1
ATOM 863 O O . MET A 1 108 ? 2.711 -5.120 -6.097 1.00 86.88 108 MET A O 1
ATOM 867 N N . THR A 1 109 ? 3.896 -6.210 -7.641 1.00 89.38 109 THR A N 1
ATOM 868 C CA . THR A 1 109 ? 3.661 -5.211 -8.703 1.00 89.38 109 THR A CA 1
ATOM 869 C C . THR A 1 109 ? 2.171 -5.110 -9.066 1.00 89.38 109 THR A C 1
ATOM 871 O O . THR A 1 109 ? 1.677 -4.034 -9.427 1.00 89.38 109 THR A O 1
ATOM 874 N N . ASN A 1 110 ? 1.444 -6.217 -8.906 1.00 91.75 110 ASN A N 1
ATOM 875 C CA . ASN A 1 110 ? -0.003 -6.321 -9.058 1.00 91.75 110 ASN A CA 1
ATOM 876 C C . ASN A 1 110 ? -0.768 -6.026 -7.755 1.00 91.75 110 ASN A C 1
ATOM 878 O O . ASN A 1 110 ? -1.953 -6.338 -7.684 1.00 91.75 110 ASN A O 1
ATOM 882 N N . SER A 1 111 ? -0.147 -5.454 -6.716 1.00 85.81 111 SER A N 1
ATOM 883 C CA . SER A 1 111 ? -0.830 -5.180 -5.447 1.00 85.81 111 SER A CA 1
ATOM 884 C C . SER A 1 111 ? -1.382 -3.753 -5.351 1.00 85.81 111 SER A C 1
ATOM 886 O O . SER A 1 111 ? -0.879 -2.835 -6.008 1.00 85.81 111 SER A O 1
ATOM 888 N N . LYS A 1 112 ? -2.361 -3.531 -4.454 1.00 80.38 112 LYS A N 1
ATOM 889 C CA . LYS A 1 112 ? -2.936 -2.202 -4.133 1.00 80.38 112 LYS A CA 1
ATOM 890 C C . LYS A 1 112 ? -1.927 -1.206 -3.550 1.00 80.38 112 LYS A C 1
ATOM 892 O O . LYS A 1 112 ? -2.186 -0.001 -3.494 1.00 80.38 112 LYS A O 1
ATOM 897 N N . SER A 1 113 ? -0.791 -1.708 -3.078 1.00 73.31 113 SER A N 1
ATOM 898 C CA . SER A 1 113 ? 0.212 -0.930 -2.365 1.00 73.31 113 SER A CA 1
ATOM 899 C C . SER A 1 113 ? 1.379 -0.475 -3.246 1.00 73.31 113 SER A C 1
ATOM 901 O O . SER A 1 113 ? 2.128 0.419 -2.849 1.00 73.31 113 SER A O 1
ATOM 903 N N . TRP A 1 114 ? 1.476 -1.005 -4.467 1.00 78.06 114 TRP A N 1
ATOM 904 C CA . TRP A 1 114 ? 2.459 -0.588 -5.461 1.00 78.06 114 TRP A CA 1
ATOM 905 C C . TRP A 1 114 ? 2.179 0.804 -6.044 1.00 78.06 114 TRP A C 1
ATOM 907 O O . TRP A 1 114 ? 1.047 1.303 -6.053 1.00 78.06 114 TRP A O 1
ATOM 917 N N . SER A 1 115 ? 3.219 1.448 -6.583 1.00 78.69 115 SER A N 1
ATOM 918 C CA . SER A 1 115 ? 3.072 2.745 -7.243 1.00 78.69 115 SER A CA 1
ATOM 919 C C . SER A 1 115 ? 2.191 2.627 -8.494 1.00 78.69 115 SER A C 1
ATOM 921 O O . SER A 1 115 ? 2.392 1.782 -9.367 1.00 78.69 115 SER A O 1
ATOM 923 N N . ARG A 1 116 ? 1.208 3.524 -8.625 1.00 79.94 116 ARG A N 1
ATOM 924 C CA . ARG A 1 116 ? 0.238 3.490 -9.735 1.00 79.94 116 ARG A CA 1
ATOM 925 C C . ARG A 1 116 ? 0.896 3.589 -11.115 1.00 79.94 116 ARG A C 1
ATOM 927 O O . ARG A 1 116 ? 0.416 2.980 -12.060 1.00 79.94 116 ARG A O 1
ATOM 934 N N . GLY A 1 117 ? 1.999 4.333 -11.233 1.00 75.50 117 GLY A N 1
ATOM 935 C CA . GLY A 1 117 ? 2.722 4.491 -12.499 1.00 75.50 117 GLY A CA 1
ATOM 936 C C . GLY A 1 117 ? 3.503 3.244 -12.938 1.00 75.50 117 GLY A C 1
ATOM 937 O O . GLY A 1 117 ? 3.837 3.118 -14.119 1.00 75.50 117 GLY A O 1
ATOM 938 N N . GLY A 1 118 ? 3.804 2.331 -12.008 1.00 80.19 118 GLY A N 1
ATOM 939 C CA . GLY A 1 118 ? 4.548 1.098 -12.268 1.00 80.19 118 GLY A CA 1
ATOM 940 C C . GLY A 1 118 ? 3.729 -0.187 -12.151 1.00 80.19 118 GLY A C 1
ATOM 941 O O . GLY A 1 118 ? 4.270 -1.247 -12.449 1.00 80.19 118 GLY A O 1
ATOM 942 N N . SER A 1 119 ? 2.480 -0.114 -11.688 1.00 86.69 119 SER A N 1
ATOM 943 C CA . SER A 1 119 ? 1.660 -1.296 -11.396 1.00 86.69 119 SER A CA 1
ATOM 944 C C . SER A 1 119 ? 1.282 -2.056 -12.666 1.00 86.69 119 SER A C 1
ATOM 946 O O . SER A 1 119 ? 1.132 -1.461 -13.734 1.00 86.69 119 SER A O 1
ATOM 948 N N . GLY A 1 120 ? 1.196 -3.381 -12.549 1.00 91.00 120 GLY A N 1
ATOM 949 C CA . GLY A 1 120 ? 0.862 -4.290 -13.644 1.00 91.00 120 GLY A CA 1
ATOM 950 C C . GLY A 1 120 ? 1.987 -4.589 -14.639 1.00 91.00 120 GLY A C 1
ATOM 951 O O . GLY A 1 120 ? 1.821 -5.465 -15.477 1.00 91.00 120 GLY A O 1
ATOM 952 N N . LYS A 1 121 ? 3.139 -3.905 -14.580 1.00 95.31 121 LYS A N 1
ATOM 953 C CA . LYS A 1 121 ? 4.238 -4.094 -15.547 1.00 95.31 121 LYS A CA 1
ATOM 954 C C . LYS A 1 121 ? 5.019 -5.372 -15.249 1.00 95.31 121 LYS A C 1
ATOM 956 O O . LYS A 1 121 ? 5.815 -5.391 -14.316 1.00 95.31 121 LYS A O 1
ATOM 961 N N . PHE A 1 122 ? 4.857 -6.395 -16.085 1.00 98.06 122 PHE A N 1
ATOM 962 C CA . PHE A 1 122 ? 5.597 -7.653 -15.994 1.00 98.06 122 PHE A CA 1
ATOM 963 C C . PHE A 1 122 ? 6.817 -7.689 -16.926 1.00 98.06 122 PHE A C 1
ATOM 965 O O . PHE A 1 122 ? 7.927 -7.980 -16.480 1.00 98.06 122 PHE A O 1
ATOM 972 N N . VAL A 1 123 ? 6.637 -7.333 -18.201 1.00 98.62 123 VAL A N 1
ATOM 973 C CA . VAL A 1 123 ? 7.716 -7.264 -19.203 1.00 98.62 123 VAL A CA 1
ATOM 974 C C . VAL A 1 123 ? 7.783 -5.862 -19.799 1.00 98.62 123 VAL A C 1
ATOM 976 O O . VAL A 1 123 ? 6.769 -5.188 -19.947 1.00 98.62 123 VAL A O 1
ATOM 979 N N . THR A 1 124 ? 8.982 -5.385 -20.124 1.00 98.44 124 THR A N 1
ATOM 980 C CA . THR A 1 124 ? 9.201 -4.150 -20.889 1.00 98.44 124 THR A CA 1
ATOM 981 C C . THR A 1 124 ? 10.100 -4.439 -22.081 1.00 98.44 124 THR A C 1
ATOM 983 O O . THR A 1 124 ? 11.219 -4.916 -21.901 1.00 98.44 124 THR A O 1
ATOM 986 N N . VAL A 1 125 ? 9.635 -4.106 -23.278 1.00 98.69 125 VAL A N 1
ATOM 987 C CA . VAL A 1 125 ? 10.334 -4.289 -24.554 1.00 98.69 125 VAL A CA 1
ATOM 988 C C . VAL A 1 125 ? 10.848 -2.940 -25.049 1.00 98.69 125 VAL A C 1
ATOM 990 O O . VAL A 1 125 ? 10.155 -1.924 -24.917 1.00 98.69 125 VAL A O 1
ATOM 993 N N . TYR A 1 126 ? 12.052 -2.930 -25.625 1.00 97.94 126 TYR A N 1
ATOM 994 C CA . TYR A 1 126 ? 12.719 -1.726 -26.120 1.00 97.94 126 TYR A CA 1
ATOM 995 C C . TYR A 1 126 ? 12.978 -1.801 -27.632 1.00 97.94 126 TYR A C 1
ATOM 997 O O . TYR A 1 126 ? 14.082 -2.167 -28.043 1.00 97.94 126 TYR A O 1
ATOM 1005 N N . PRO A 1 127 ? 11.985 -1.438 -28.460 1.00 97.31 127 PRO A N 1
ATOM 1006 C CA . PRO A 1 127 ? 12.193 -1.241 -29.889 1.00 97.31 127 PRO A CA 1
ATOM 1007 C C . PRO A 1 127 ? 13.242 -0.156 -30.158 1.00 97.31 127 PRO A C 1
ATOM 1009 O O . PRO A 1 127 ? 13.341 0.830 -29.419 1.00 97.31 127 PRO A O 1
ATOM 1012 N N . LYS A 1 128 ? 14.013 -0.315 -31.234 1.00 95.25 128 LYS A N 1
ATOM 1013 C CA . LYS A 1 128 ? 15.035 0.657 -31.653 1.00 95.25 128 LYS A CA 1
ATOM 1014 C C . LYS A 1 128 ? 14.451 1.885 -32.361 1.00 95.25 128 LYS A C 1
ATOM 1016 O O . LYS A 1 128 ? 15.045 2.958 -32.296 1.00 95.25 128 LYS A O 1
ATOM 1021 N N . ASP A 1 129 ? 13.315 1.722 -33.036 1.00 94.50 129 ASP A N 1
ATOM 1022 C CA . ASP A 1 129 ? 12.639 2.750 -33.825 1.00 94.50 129 ASP A CA 1
ATOM 1023 C C . ASP A 1 129 ? 11.121 2.496 -33.901 1.00 94.50 129 ASP A C 1
ATOM 1025 O O . ASP A 1 129 ? 10.598 1.516 -33.364 1.00 94.50 129 ASP A O 1
ATOM 1029 N N . GLU A 1 130 ? 10.398 3.418 -34.540 1.00 95.56 130 GLU A N 1
ATOM 1030 C CA . GLU A 1 130 ? 8.942 3.337 -34.675 1.00 95.56 130 GLU A CA 1
ATOM 1031 C C . GLU A 1 130 ? 8.478 2.163 -35.557 1.00 95.56 130 GLU A C 1
ATOM 1033 O O . GLU A 1 130 ? 7.429 1.576 -35.290 1.00 95.56 130 GLU A O 1
ATOM 1038 N N . ALA A 1 131 ? 9.244 1.792 -36.587 1.00 96.25 131 ALA A N 1
ATOM 1039 C CA . ALA A 1 131 ? 8.869 0.702 -37.487 1.00 96.25 131 ALA A CA 1
ATOM 1040 C C . ALA A 1 131 ? 8.929 -0.649 -36.760 1.00 96.25 131 ALA A C 1
ATOM 1042 O O . ALA A 1 131 ? 7.977 -1.431 -36.813 1.00 96.25 131 ALA A O 1
ATOM 1043 N N . GLU A 1 132 ? 10.011 -0.888 -36.015 1.00 97.00 132 GLU A N 1
ATOM 1044 C CA . GLU A 1 132 ? 10.159 -2.061 -35.155 1.00 97.00 132 GLU A CA 1
ATOM 1045 C C . GLU A 1 132 ? 9.104 -2.067 -34.040 1.00 97.00 132 GLU A C 1
ATOM 1047 O O . GLU A 1 132 ? 8.520 -3.109 -33.756 1.00 97.00 132 GLU A O 1
ATOM 1052 N N . PHE A 1 133 ? 8.785 -0.906 -33.458 1.00 97.94 133 PHE A N 1
ATOM 1053 C CA . PHE A 1 133 ? 7.717 -0.780 -32.463 1.00 97.94 133 PHE A CA 1
ATOM 1054 C C . PHE A 1 133 ? 6.352 -1.241 -32.994 1.00 97.94 133 PHE A C 1
ATOM 1056 O O . PHE A 1 133 ? 5.687 -2.039 -32.332 1.00 97.94 133 PHE A O 1
ATOM 1063 N N . ARG A 1 134 ? 5.942 -0.783 -34.185 1.00 97.56 134 ARG A N 1
ATOM 1064 C CA . ARG A 1 134 ? 4.655 -1.164 -34.796 1.00 97.56 134 ARG A CA 1
ATOM 1065 C C . ARG A 1 134 ? 4.582 -2.667 -35.066 1.00 97.56 134 ARG A C 1
ATOM 1067 O O . ARG A 1 134 ? 3.602 -3.299 -34.681 1.00 97.56 134 ARG A O 1
ATOM 1074 N N . ALA A 1 135 ? 5.635 -3.235 -35.657 1.00 97.81 135 ALA A N 1
ATOM 1075 C CA . ALA A 1 135 ? 5.704 -4.667 -35.946 1.00 97.81 135 ALA A CA 1
ATOM 1076 C C . ALA A 1 135 ? 5.662 -5.520 -34.665 1.00 97.81 135 ALA A C 1
ATOM 1078 O O . ALA A 1 135 ? 4.987 -6.548 -34.614 1.00 97.81 135 ALA A O 1
ATOM 1079 N N . LEU A 1 136 ? 6.355 -5.083 -33.608 1.00 98.38 136 LEU A N 1
ATOM 1080 C CA . LEU A 1 136 ? 6.363 -5.791 -32.330 1.00 98.38 136 LEU A CA 1
ATOM 1081 C C . LEU A 1 136 ? 5.021 -5.724 -31.607 1.00 98.38 136 LEU A C 1
ATOM 1083 O O . LEU A 1 136 ? 4.637 -6.718 -30.999 1.00 98.38 136 LEU A O 1
ATOM 1087 N N . LEU A 1 137 ? 4.304 -4.599 -31.662 1.00 97.25 137 LEU A N 1
ATOM 1088 C CA . LEU A 1 137 ? 2.972 -4.501 -31.061 1.00 97.25 137 LEU A CA 1
ATOM 1089 C C . LEU A 1 137 ? 2.009 -5.534 -31.647 1.00 97.25 137 LEU A C 1
ATOM 1091 O O . LEU A 1 137 ? 1.355 -6.249 -30.890 1.00 97.25 137 LEU A O 1
ATOM 1095 N N . GLU A 1 138 ? 1.968 -5.646 -32.974 1.00 97.19 138 GLU A N 1
ATOM 1096 C CA . GLU A 1 138 ? 1.117 -6.609 -33.672 1.00 97.19 138 GLU A CA 1
ATOM 1097 C C . GLU A 1 138 ? 1.513 -8.056 -33.340 1.00 97.19 138 GLU A C 1
ATOM 1099 O O . GLU A 1 138 ? 0.670 -8.856 -32.926 1.00 97.19 138 GLU A O 1
ATOM 1104 N N . ALA A 1 139 ? 2.809 -8.377 -33.423 1.00 98.44 139 ALA A N 1
ATOM 1105 C CA . ALA A 1 139 ? 3.313 -9.717 -33.129 1.00 98.44 139 ALA A CA 1
ATOM 1106 C C . ALA A 1 139 ? 3.063 -10.134 -31.670 1.00 98.44 139 ALA A C 1
ATOM 1108 O O . ALA A 1 139 ? 2.633 -11.258 -31.405 1.00 98.44 139 ALA A O 1
ATOM 1109 N N . LEU A 1 140 ? 3.304 -9.233 -30.713 1.00 98.62 140 LEU A N 1
ATOM 1110 C CA . LEU A 1 140 ? 3.078 -9.499 -29.293 1.00 98.62 140 LEU A CA 1
ATOM 1111 C C . LEU A 1 140 ? 1.586 -9.604 -28.977 1.00 98.62 140 LEU A C 1
ATOM 1113 O O . LEU A 1 140 ? 1.206 -10.466 -28.190 1.00 98.62 140 LEU A O 1
ATOM 1117 N N . HIS A 1 141 ? 0.735 -8.783 -29.597 1.00 98.12 141 HIS A N 1
ATOM 1118 C CA . HIS A 1 141 ? -0.716 -8.889 -29.444 1.00 98.12 141 HIS A CA 1
ATOM 1119 C C . HIS A 1 141 ? -1.234 -10.256 -29.898 1.00 98.12 141 HIS A C 1
ATOM 1121 O O . HIS A 1 141 ? -1.953 -10.911 -29.144 1.00 98.12 141 HIS A O 1
ATOM 1127 N N . ALA A 1 142 ? -0.812 -10.716 -31.078 1.00 98.12 142 ALA A N 1
ATOM 1128 C CA . ALA A 1 142 ? -1.191 -12.026 -31.593 1.00 98.12 142 ALA A CA 1
ATOM 1129 C C . ALA A 1 142 ? -0.662 -13.169 -30.709 1.00 98.12 142 ALA A C 1
ATOM 1131 O O . ALA A 1 142 ? -1.404 -14.091 -30.381 1.00 98.12 142 ALA A O 1
ATOM 1132 N N . ALA A 1 143 ? 0.598 -13.092 -30.269 1.00 98.38 143 ALA A N 1
ATOM 1133 C CA . ALA A 1 143 ? 1.218 -14.130 -29.444 1.00 98.38 143 ALA A CA 1
ATOM 1134 C C . ALA A 1 143 ? 0.619 -14.237 -28.031 1.00 98.38 143 ALA A C 1
ATOM 1136 O O . ALA A 1 143 ? 0.770 -15.270 -27.380 1.00 98.38 143 ALA A O 1
ATOM 1137 N N . THR A 1 144 ? -0.041 -13.184 -27.540 1.00 98.38 144 THR A N 1
ATOM 1138 C CA . THR A 1 144 ? -0.515 -13.102 -26.149 1.00 98.38 144 THR A CA 1
ATOM 1139 C C . THR A 1 144 ? -2.035 -12.995 -26.000 1.00 98.38 144 THR A C 1
ATOM 1141 O O . THR A 1 144 ? -2.532 -12.757 -24.901 1.00 98.38 144 THR A O 1
ATOM 1144 N N . SER A 1 145 ? -2.796 -13.229 -27.073 1.00 96.00 145 SER A N 1
ATOM 1145 C CA . SER A 1 145 ? -4.257 -13.055 -27.110 1.00 96.00 145 SER A CA 1
ATOM 1146 C C . SER A 1 145 ? -5.044 -13.935 -26.127 1.00 96.00 145 SER A C 1
ATOM 1148 O O . SER A 1 145 ? -6.191 -13.621 -25.814 1.00 96.00 145 SER A O 1
ATOM 1150 N N . GLY A 1 146 ? -4.453 -15.037 -25.652 1.00 96.25 146 GLY A N 1
ATOM 1151 C CA . GLY A 1 146 ? -5.068 -15.972 -24.703 1.00 96.25 146 GLY A CA 1
ATOM 1152 C C . GLY A 1 146 ? -4.844 -15.646 -23.223 1.00 96.25 146 GLY A C 1
ATOM 1153 O O . GLY A 1 146 ? -5.351 -16.378 -22.377 1.00 96.25 146 GLY A O 1
ATOM 1154 N N . PHE A 1 147 ? -4.089 -14.593 -22.898 1.00 97.75 147 PHE A N 1
ATOM 1155 C CA . PHE A 1 147 ? -3.699 -14.274 -21.522 1.00 97.75 147 PHE A CA 1
ATOM 1156 C C . PHE A 1 147 ? -4.409 -13.035 -20.978 1.00 97.75 147 PHE A C 1
ATOM 1158 O O . PHE A 1 147 ? -4.887 -12.182 -21.726 1.00 97.75 147 PHE A O 1
ATOM 1165 N N . GLN A 1 148 ? -4.457 -12.931 -19.652 1.00 95.81 148 GLN A N 1
ATOM 1166 C CA . GLN A 1 148 ? -5.050 -11.820 -18.916 1.00 95.81 148 GLN A CA 1
ATOM 1167 C C . GLN A 1 148 ? -4.017 -11.154 -18.003 1.00 95.81 148 GLN A C 1
ATOM 1169 O O . GLN A 1 148 ? -3.035 -11.759 -17.565 1.00 95.81 148 GLN A O 1
ATOM 1174 N N . GLY A 1 149 ? -4.262 -9.891 -17.672 1.00 95.12 149 GLY A N 1
ATOM 1175 C CA . GLY A 1 149 ? -3.455 -9.151 -16.715 1.00 95.12 149 GLY A CA 1
ATOM 1176 C C . GLY A 1 149 ? -4.113 -7.841 -16.297 1.00 95.12 149 GLY A C 1
ATOM 1177 O O . GLY A 1 149 ? -5.070 -7.394 -16.935 1.00 95.12 149 GLY A O 1
ATOM 1178 N N . PRO A 1 150 ? -3.621 -7.218 -15.215 1.00 94.75 150 PRO A N 1
ATOM 1179 C CA . PRO A 1 150 ? -4.138 -5.933 -14.765 1.00 94.75 150 PRO A CA 1
ATOM 1180 C C . PRO A 1 150 ? -3.882 -4.840 -15.809 1.00 94.75 150 PRO A C 1
ATOM 1182 O O . PRO A 1 150 ? -2.889 -4.878 -16.546 1.00 94.75 150 PRO A O 1
ATOM 1185 N N . TYR A 1 151 ? -4.760 -3.836 -15.841 1.00 94.25 151 TYR A N 1
ATOM 1186 C CA . TYR A 1 151 ? -4.590 -2.671 -16.705 1.00 94.25 151 TYR A CA 1
ATOM 1187 C C . TYR A 1 151 ? -3.394 -1.823 -16.255 1.00 94.25 151 TYR A C 1
ATOM 1189 O O . TYR A 1 151 ? -3.290 -1.436 -15.086 1.00 94.25 151 TYR A O 1
ATOM 1197 N N . ILE A 1 152 ? -2.510 -1.470 -17.190 1.00 94.31 152 ILE A N 1
ATOM 1198 C CA . ILE A 1 152 ? -1.364 -0.601 -16.911 1.00 94.31 152 ILE A CA 1
ATOM 1199 C C . ILE A 1 152 ? -1.789 0.859 -17.073 1.00 94.31 152 ILE A C 1
ATOM 1201 O O . ILE A 1 152 ? -1.827 1.394 -18.174 1.00 94.31 152 ILE A O 1
ATOM 1205 N N . LEU A 1 153 ? -2.086 1.524 -15.954 1.00 91.94 153 LEU A N 1
ATOM 1206 C CA . LEU A 1 153 ? -2.694 2.863 -15.952 1.00 91.94 153 LEU A CA 1
ATOM 1207 C C . LEU A 1 153 ? -1.877 3.929 -16.691 1.00 91.94 153 LEU A C 1
ATOM 1209 O O . LEU A 1 153 ? -2.448 4.827 -17.291 1.00 91.94 153 LEU A O 1
ATOM 1213 N N . SER A 1 154 ? -0.548 3.858 -16.618 1.00 91.62 154 SER A N 1
ATOM 1214 C CA . SER A 1 154 ? 0.357 4.848 -17.221 1.00 91.62 154 SER A CA 1
ATOM 1215 C C . SER A 1 154 ? 0.631 4.624 -18.711 1.00 91.62 154 SER A C 1
ATOM 1217 O O . SER A 1 154 ? 1.468 5.314 -19.297 1.00 91.62 154 SER A O 1
ATOM 1219 N N . ASP A 1 155 ? -0.042 3.650 -19.318 1.00 94.75 155 ASP A N 1
ATOM 1220 C CA . ASP A 1 155 ? 0.184 3.215 -20.683 1.00 94.75 155 ASP A CA 1
ATOM 1221 C C . ASP A 1 155 ? -1.144 3.134 -21.450 1.00 94.75 155 ASP A C 1
ATOM 1223 O O . ASP A 1 155 ? -2.229 3.010 -20.878 1.00 94.75 155 ASP A O 1
ATOM 1227 N N . ARG A 1 156 ? -1.048 3.197 -22.776 1.00 94.31 156 ARG A N 1
ATOM 1228 C CA . ARG A 1 156 ? -2.168 2.991 -23.691 1.00 94.31 156 ARG A CA 1
ATOM 1229 C C . ARG A 1 156 ? -2.275 1.512 -24.027 1.00 94.31 156 ARG A C 1
ATOM 1231 O O . ARG A 1 156 ? -1.271 0.887 -24.368 1.00 94.31 156 ARG A O 1
ATOM 1238 N N . ARG A 1 157 ? -3.480 0.951 -23.942 1.00 95.12 157 ARG A N 1
ATOM 1239 C CA . ARG A 1 157 ? -3.764 -0.403 -24.428 1.00 95.12 157 ARG A CA 1
ATOM 1240 C C . ARG A 1 157 ? -3.617 -0.448 -25.946 1.00 95.12 157 ARG A C 1
ATOM 1242 O O . ARG A 1 157 ? -4.091 0.442 -26.643 1.00 95.12 157 ARG A O 1
ATOM 1249 N N . TYR A 1 158 ? -2.987 -1.497 -26.461 1.00 95.94 158 TYR A N 1
ATOM 1250 C CA . TYR A 1 158 ? -2.965 -1.734 -27.899 1.00 95.94 158 TYR A CA 1
ATOM 1251 C C . TYR A 1 158 ? -4.175 -2.570 -28.334 1.00 95.94 158 TYR A C 1
ATOM 1253 O O . TYR A 1 158 ? -4.307 -3.727 -27.927 1.00 95.94 158 TYR A O 1
ATOM 1261 N N . ALA A 1 159 ? -5.029 -1.991 -29.184 1.00 92.06 159 ALA A N 1
ATOM 1262 C CA . ALA A 1 159 ? -6.226 -2.636 -29.726 1.00 92.06 159 ALA A CA 1
ATOM 1263 C C . ALA A 1 159 ? -7.096 -3.278 -28.619 1.00 92.06 159 ALA A C 1
ATOM 1265 O O . ALA A 1 159 ? -7.281 -2.709 -27.546 1.00 92.06 159 ALA A O 1
ATOM 1266 N N . SER A 1 160 ? -7.616 -4.483 -28.850 1.00 91.62 160 SER A N 1
ATOM 1267 C CA . SER A 1 160 ? -8.398 -5.244 -27.869 1.00 91.62 160 SER A CA 1
ATOM 1268 C C . SER A 1 160 ? -7.536 -6.075 -26.905 1.00 91.62 160 SER A C 1
ATOM 1270 O O . SER A 1 160 ? -8.058 -6.948 -26.205 1.00 91.62 160 SER A O 1
ATOM 1272 N N . SER A 1 161 ? -6.217 -5.842 -26.864 1.00 95.56 161 SER A N 1
ATOM 1273 C CA . SER A 1 161 ? -5.299 -6.636 -26.048 1.00 95.56 161 SER A CA 1
ATOM 1274 C C . SER A 1 161 ? -5.603 -6.522 -24.557 1.00 95.56 161 SER A C 1
ATOM 1276 O O . SER A 1 161 ? -5.890 -5.446 -24.036 1.00 95.56 161 SER A O 1
ATOM 1278 N N . ARG A 1 162 ? -5.478 -7.643 -23.846 1.00 95.81 162 ARG A N 1
ATOM 1279 C CA . ARG A 1 162 ? -5.624 -7.703 -22.384 1.00 95.81 162 ARG A CA 1
ATOM 1280 C C . ARG A 1 162 ? -4.305 -7.559 -21.639 1.00 95.81 162 ARG A C 1
ATOM 1282 O O . ARG A 1 162 ? -4.316 -7.325 -20.436 1.00 95.81 162 ARG A O 1
ATOM 1289 N N . VAL A 1 163 ? -3.186 -7.672 -22.353 1.00 97.62 163 VAL A N 1
ATOM 1290 C CA . VAL A 1 163 ? -1.852 -7.684 -21.748 1.00 97.62 163 VAL A CA 1
ATOM 1291 C C . VAL A 1 163 ? -0.847 -6.770 -22.434 1.00 97.62 163 VAL A C 1
ATOM 1293 O O . VAL A 1 163 ? 0.183 -6.511 -21.835 1.00 97.62 163 VAL A O 1
ATOM 1296 N N . VAL A 1 164 ? -1.103 -6.248 -23.641 1.00 98.38 164 VAL A N 1
ATOM 1297 C CA . VAL A 1 164 ? -0.135 -5.414 -24.384 1.00 98.38 164 VAL A CA 1
ATOM 1298 C C . VAL A 1 164 ? -0.488 -3.933 -24.283 1.00 98.38 164 VAL A C 1
ATOM 1300 O O . VAL A 1 164 ? -1.559 -3.503 -24.716 1.00 98.38 164 VAL A O 1
ATOM 1303 N N . PHE A 1 165 ? 0.458 -3.152 -23.768 1.00 97.88 165 PHE A N 1
ATOM 1304 C CA . PHE A 1 165 ? 0.344 -1.711 -23.583 1.00 97.88 165 PHE A CA 1
ATOM 1305 C C . PHE A 1 165 ? 1.594 -0.996 -24.094 1.00 97.88 165 PHE A C 1
ATOM 1307 O O . PHE A 1 165 ? 2.657 -1.601 -24.241 1.00 97.88 165 PHE A O 1
ATOM 1314 N N . TYR A 1 166 ? 1.501 0.306 -24.338 1.00 97.19 166 TYR A N 1
ATOM 1315 C CA . TYR A 1 166 ? 2.642 1.101 -24.766 1.00 97.19 166 TYR A CA 1
ATOM 1316 C C . TYR A 1 166 ? 2.637 2.521 -24.210 1.00 97.19 166 TYR A C 1
ATOM 1318 O O . TYR A 1 166 ? 1.599 3.102 -23.892 1.00 97.19 166 TYR A O 1
ATOM 1326 N N . ARG A 1 167 ? 3.835 3.109 -24.146 1.00 95.38 167 ARG A N 1
ATOM 1327 C CA . ARG A 1 167 ? 4.025 4.535 -23.855 1.00 95.38 167 ARG A CA 1
ATOM 1328 C C . ARG A 1 167 ? 5.324 5.063 -24.442 1.00 95.38 167 ARG A C 1
ATOM 1330 O O . ARG A 1 167 ? 6.269 4.304 -24.672 1.00 95.38 167 ARG A O 1
ATOM 1337 N N . PHE A 1 168 ? 5.395 6.378 -24.602 1.00 95.44 168 PHE A N 1
ATOM 1338 C CA . PHE A 1 168 ? 6.628 7.078 -24.944 1.00 95.44 168 PHE A CA 1
ATOM 1339 C C . PHE A 1 168 ? 7.396 7.470 -23.670 1.00 95.44 168 PHE A C 1
ATOM 1341 O O . PHE A 1 168 ? 6.795 7.889 -22.684 1.00 95.44 168 PHE A O 1
ATOM 1348 N N . GLY A 1 169 ? 8.726 7.335 -23.655 1.00 94.69 169 GLY A N 1
ATOM 1349 C CA . GLY A 1 169 ? 9.542 7.821 -22.535 1.00 94.69 169 GLY A CA 1
ATOM 1350 C C . GLY A 1 169 ? 11.030 7.467 -22.612 1.00 94.69 169 GLY A C 1
ATOM 1351 O O . GLY A 1 169 ? 11.495 6.840 -23.562 1.00 94.69 169 GLY A O 1
ATOM 1352 N N . GLY A 1 170 ? 11.797 7.846 -21.583 1.00 93.81 170 GLY A N 1
ATOM 1353 C CA . GLY A 1 170 ? 13.257 7.669 -21.550 1.00 93.81 170 GLY A CA 1
ATOM 1354 C C . GLY A 1 170 ? 13.664 6.203 -21.393 1.00 93.81 170 GLY A C 1
ATOM 1355 O O . GLY A 1 170 ? 13.264 5.568 -20.417 1.00 93.81 170 GLY A O 1
ATOM 1356 N N . ILE A 1 171 ? 14.426 5.642 -22.335 1.00 94.31 171 ILE A N 1
ATOM 1357 C CA . ILE A 1 171 ? 14.854 4.231 -22.383 1.00 94.31 171 ILE A CA 1
ATOM 1358 C C . ILE A 1 171 ? 16.151 4.031 -21.597 1.00 94.31 171 ILE A C 1
ATOM 1360 O O . ILE A 1 171 ? 16.174 3.227 -20.662 1.00 94.31 171 ILE A O 1
ATOM 1364 N N . THR A 1 172 ? 17.203 4.777 -21.932 1.00 92.69 172 THR A N 1
ATOM 1365 C CA . THR A 1 172 ? 18.454 4.775 -21.165 1.00 92.69 172 THR A CA 1
ATOM 1366 C C . THR A 1 172 ? 18.454 5.899 -20.121 1.00 92.69 172 THR A C 1
ATOM 1368 O O . THR A 1 172 ? 17.671 6.846 -20.226 1.00 92.69 172 THR A O 1
ATOM 1371 N N . PRO A 1 173 ? 19.259 5.794 -19.046 1.00 88.38 173 PRO A N 1
ATOM 1372 C CA . PRO A 1 173 ? 19.251 6.792 -17.982 1.00 88.38 173 PRO A CA 1
ATOM 1373 C C . PRO A 1 173 ? 19.677 8.179 -18.482 1.00 88.38 173 PRO A C 1
ATOM 1375 O O . PRO A 1 173 ? 20.826 8.380 -18.861 1.00 88.38 173 PRO A O 1
ATOM 1378 N N . ASN A 1 174 ? 18.761 9.140 -18.397 1.00 92.19 174 ASN A N 1
ATOM 1379 C CA . ASN A 1 174 ? 19.019 10.567 -18.560 1.00 92.19 174 ASN A CA 1
ATOM 1380 C C . ASN A 1 174 ? 18.383 11.291 -17.375 1.00 92.19 174 ASN A C 1
ATOM 1382 O O . ASN A 1 174 ? 17.169 11.209 -17.201 1.00 92.19 174 ASN A O 1
ATOM 1386 N N . MET A 1 175 ? 19.191 11.900 -16.510 1.00 90.56 175 MET A N 1
ATOM 1387 C CA . MET A 1 175 ? 18.744 12.366 -15.197 1.00 90.56 175 MET A CA 1
ATOM 1388 C C . MET A 1 175 ? 19.327 13.740 -14.883 1.00 90.56 175 MET A C 1
ATOM 1390 O O . MET A 1 175 ? 20.507 13.977 -15.130 1.00 90.56 175 MET A O 1
ATOM 1394 N N . SER A 1 176 ? 18.532 14.601 -14.253 1.00 90.81 176 SER A N 1
ATOM 1395 C CA . SER A 1 176 ? 19.001 15.843 -13.635 1.00 90.81 176 SER A CA 1
ATOM 1396 C C . SER A 1 176 ? 19.062 15.694 -12.124 1.00 90.81 176 SER A C 1
ATOM 1398 O O . SER A 1 176 ? 18.133 15.164 -11.515 1.00 90.81 176 SER A O 1
ATOM 1400 N N . LEU A 1 177 ? 20.127 16.199 -11.507 1.00 91.00 177 LEU A N 1
ATOM 1401 C CA . LEU A 1 177 ? 20.249 16.263 -10.056 1.00 91.00 177 LEU A CA 1
ATOM 1402 C C . LEU A 1 177 ? 19.549 17.519 -9.525 1.00 91.00 177 LEU A C 1
ATOM 1404 O O . LEU A 1 177 ? 19.898 18.636 -9.903 1.00 91.00 177 LEU A O 1
ATOM 1408 N N . GLY A 1 178 ? 18.554 17.342 -8.658 1.00 88.94 178 GLY A N 1
ATOM 1409 C CA . GLY A 1 178 ? 17.887 18.446 -7.972 1.00 88.94 178 GLY A CA 1
ATOM 1410 C C . GLY A 1 178 ? 18.655 18.924 -6.736 1.00 88.94 178 GLY A C 1
ATOM 1411 O O . GLY A 1 178 ? 19.467 18.195 -6.167 1.00 88.94 178 GLY A O 1
ATOM 1412 N N . ALA A 1 179 ? 18.338 20.129 -6.252 1.00 86.75 179 ALA A N 1
ATOM 1413 C CA . ALA A 1 179 ? 18.961 20.704 -5.052 1.00 86.75 179 ALA A CA 1
ATOM 1414 C C . ALA A 1 179 ? 18.771 19.839 -3.789 1.00 86.75 179 ALA A C 1
ATOM 1416 O O . ALA A 1 179 ? 19.644 19.797 -2.927 1.00 86.75 179 ALA A O 1
ATOM 1417 N N . GLY A 1 180 ? 17.657 19.103 -3.703 1.00 86.38 180 GLY A N 1
ATOM 1418 C CA . GLY A 1 180 ? 17.389 18.140 -2.629 1.00 86.38 180 GLY A CA 1
ATOM 1419 C C . GLY A 1 180 ? 18.158 16.818 -2.749 1.00 86.38 180 GLY A C 1
ATOM 1420 O O . GLY A 1 180 ? 17.948 15.931 -1.934 1.00 86.38 180 GLY A O 1
ATOM 1421 N N . GLY A 1 181 ? 19.022 16.650 -3.753 1.00 86.44 181 GLY A N 1
ATOM 1422 C CA . GLY A 1 18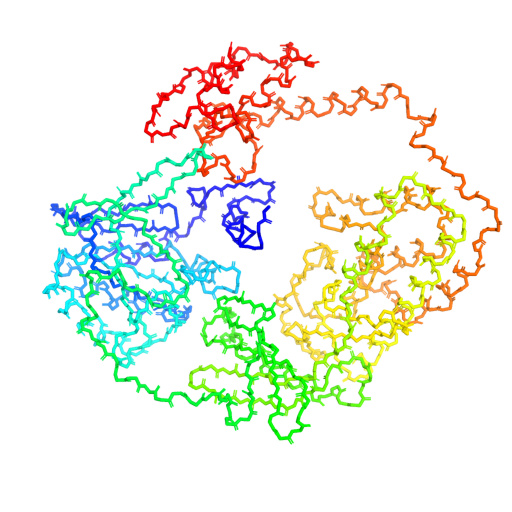1 ? 19.813 15.434 -3.978 1.00 86.44 181 GLY A CA 1
ATOM 1423 C C . GLY A 1 181 ? 19.086 14.322 -4.734 1.00 86.44 181 GLY A C 1
ATOM 1424 O O . GLY A 1 181 ? 19.726 13.365 -5.153 1.00 86.44 181 GLY A O 1
ATOM 1425 N N . ARG A 1 182 ? 17.772 14.451 -4.960 1.00 87.44 182 ARG A N 1
ATOM 1426 C CA . ARG A 1 182 ? 16.998 13.511 -5.783 1.00 87.44 182 ARG A CA 1
ATOM 1427 C C . ARG A 1 182 ? 17.294 13.713 -7.271 1.00 87.44 182 ARG A C 1
ATOM 1429 O O . ARG A 1 182 ? 17.431 14.847 -7.734 1.00 87.44 182 ARG A O 1
ATOM 1436 N N . LYS A 1 183 ? 17.356 12.609 -8.018 1.00 87.69 183 LYS A N 1
ATOM 1437 C CA . LYS A 1 183 ? 17.537 12.600 -9.477 1.00 87.69 183 LYS A CA 1
ATOM 1438 C C . LYS A 1 183 ? 16.183 12.503 -10.187 1.00 87.69 183 LYS A C 1
ATOM 1440 O O . LYS A 1 183 ? 15.388 11.621 -9.872 1.00 87.69 183 LYS A O 1
ATOM 1445 N N . THR A 1 184 ? 15.947 13.378 -11.161 1.00 89.50 184 THR A N 1
ATOM 1446 C CA . THR A 1 184 ? 14.713 13.425 -11.961 1.00 89.50 184 THR A CA 1
ATOM 1447 C C . THR A 1 184 ? 14.999 12.960 -13.388 1.00 89.50 184 THR A C 1
ATOM 1449 O O . THR A 1 184 ? 15.918 13.506 -14.002 1.00 89.50 184 THR A O 1
ATOM 1452 N N . PRO A 1 185 ? 14.245 11.993 -13.942 1.00 91.00 185 PRO A N 1
ATOM 1453 C CA . PRO A 1 185 ? 14.428 11.550 -15.320 1.00 91.00 185 PRO A CA 1
ATOM 1454 C C . PRO A 1 185 ? 14.040 12.640 -16.322 1.00 91.00 185 PRO A C 1
ATOM 1456 O O . PRO A 1 185 ? 13.110 13.409 -16.081 1.00 91.00 185 PRO A O 1
ATOM 1459 N N . LEU A 1 186 ? 14.752 12.694 -17.446 1.00 94.12 186 LEU A N 1
ATOM 1460 C CA . LEU A 1 186 ? 14.591 13.704 -18.488 1.00 94.12 186 LEU A CA 1
ATOM 1461 C C . LEU A 1 186 ? 14.338 13.077 -19.865 1.00 94.12 186 LEU A C 1
ATOM 1463 O O . LEU A 1 186 ? 14.955 12.074 -20.231 1.00 94.12 186 LEU A O 1
ATOM 1467 N N . LEU A 1 187 ? 13.492 13.739 -20.650 1.00 95.25 187 LEU A N 1
ATOM 1468 C CA . LEU A 1 187 ? 13.375 13.595 -22.097 1.00 95.25 187 LEU A CA 1
ATOM 1469 C C . LEU A 1 187 ? 14.075 14.765 -22.790 1.00 95.25 187 LEU A C 1
ATOM 1471 O O . LEU A 1 187 ? 14.186 15.857 -22.236 1.00 95.25 187 LEU A O 1
ATOM 1475 N N . VAL A 1 188 ? 14.511 14.535 -24.020 1.00 96.19 188 VAL A N 1
ATOM 1476 C CA . VAL A 1 188 ? 15.080 15.536 -24.918 1.00 96.19 188 VAL A CA 1
ATOM 1477 C C . VAL A 1 188 ? 14.052 15.851 -26.003 1.00 96.19 188 VAL A C 1
ATOM 1479 O O . VAL A 1 188 ? 13.546 14.950 -26.674 1.00 96.19 188 VAL A O 1
ATOM 1482 N N . THR A 1 189 ? 13.698 17.122 -26.155 1.00 94.50 189 THR A N 1
ATOM 1483 C CA . THR A 1 189 ? 12.787 17.590 -27.207 1.00 94.50 189 THR A CA 1
ATOM 1484 C C . THR A 1 189 ? 13.468 17.523 -28.581 1.00 94.50 189 THR A C 1
ATOM 1486 O O . THR A 1 189 ? 14.698 17.471 -28.656 1.00 94.50 189 THR A O 1
ATOM 1489 N N . PRO A 1 190 ? 12.719 17.624 -29.696 1.00 93.38 190 PRO A N 1
ATOM 1490 C CA . PRO A 1 190 ? 13.318 17.737 -31.030 1.00 93.38 190 PRO A CA 1
ATOM 1491 C C . PRO A 1 190 ? 14.269 18.936 -31.187 1.00 93.38 190 PRO A C 1
ATOM 1493 O O . PRO A 1 190 ? 15.187 18.891 -31.997 1.00 93.38 190 PRO A O 1
ATOM 1496 N N . SER A 1 191 ? 14.086 19.994 -30.388 1.00 93.69 191 SER A N 1
ATOM 1497 C CA . SER A 1 191 ? 14.979 21.160 -30.338 1.00 93.69 191 SER A CA 1
ATOM 1498 C C . SER A 1 191 ? 16.233 20.962 -29.472 1.00 93.69 191 SER A C 1
ATOM 1500 O O . SER A 1 191 ? 17.054 21.871 -29.383 1.00 93.69 191 SER A O 1
ATOM 1502 N N . GLY A 1 192 ? 16.389 19.806 -28.817 1.00 93.38 192 GLY A N 1
ATOM 1503 C CA . GLY A 1 192 ? 17.515 19.497 -27.929 1.00 93.38 192 GLY A CA 1
ATOM 1504 C C . GLY A 1 192 ? 17.339 19.955 -26.476 1.00 93.38 192 GLY A C 1
ATOM 1505 O O . GLY A 1 192 ? 18.242 19.761 -25.662 1.00 93.38 192 GLY A O 1
ATOM 1506 N N . ALA A 1 193 ? 16.195 20.544 -26.116 1.00 93.94 193 ALA A N 1
ATOM 1507 C CA . ALA A 1 193 ? 15.923 20.964 -24.744 1.00 93.94 193 ALA A CA 1
ATOM 1508 C C . ALA A 1 193 ? 15.621 19.755 -23.847 1.00 93.94 193 ALA A C 1
ATOM 1510 O O . ALA A 1 193 ? 14.991 18.793 -24.278 1.00 93.94 193 ALA A O 1
ATOM 1511 N N . SER A 1 194 ? 16.042 19.807 -22.583 1.00 93.38 194 SER A N 1
ATOM 1512 C CA . SER A 1 194 ? 15.707 18.776 -21.595 1.00 93.38 194 SER A CA 1
ATOM 1513 C C . SER A 1 194 ? 14.435 19.138 -20.840 1.00 93.38 194 SER A C 1
ATOM 1515 O O . SER A 1 194 ? 14.337 20.231 -20.285 1.00 93.38 194 SER A O 1
ATOM 1517 N N . VAL A 1 195 ? 13.490 18.207 -20.772 1.00 93.12 195 VAL A N 1
ATOM 1518 C CA . VAL A 1 195 ? 12.247 18.350 -20.005 1.00 93.12 195 VAL A CA 1
ATOM 1519 C C . VAL A 1 195 ? 12.026 17.126 -19.113 1.00 93.12 195 VAL A C 1
ATOM 1521 O O . VAL A 1 195 ? 12.465 16.035 -19.475 1.00 93.12 195 VAL A O 1
ATOM 1524 N N . PRO A 1 196 ? 11.378 17.257 -17.945 1.00 91.00 196 PRO A N 1
ATOM 1525 C CA . PRO A 1 196 ? 11.109 16.111 -17.078 1.00 91.00 196 PRO A CA 1
ATOM 1526 C C . PRO A 1 196 ? 10.293 15.002 -17.770 1.00 91.00 196 PRO A C 1
ATOM 1528 O O . PRO A 1 196 ? 9.262 15.275 -18.378 1.00 91.00 196 PRO A O 1
ATOM 1531 N N . ASP A 1 197 ? 10.728 13.745 -17.631 1.00 88.94 197 ASP A N 1
ATOM 1532 C CA . ASP A 1 197 ? 9.943 12.540 -17.958 1.00 88.94 197 ASP A CA 1
ATOM 1533 C C . ASP A 1 197 ? 8.908 12.321 -16.844 1.00 88.94 197 ASP A C 1
ATOM 1535 O O . ASP A 1 197 ? 9.138 11.558 -15.898 1.00 88.94 197 ASP A O 1
ATOM 1539 N N . VAL A 1 198 ? 7.799 13.064 -16.902 1.00 82.44 198 VAL A N 1
ATOM 1540 C CA . VAL A 1 198 ? 6.715 12.969 -15.917 1.00 82.44 198 VAL A CA 1
ATOM 1541 C C . VAL A 1 198 ? 5.981 11.642 -16.102 1.00 82.44 198 VAL A C 1
ATOM 1543 O O . VAL A 1 198 ? 5.541 11.296 -17.192 1.00 82.44 198 VAL A O 1
ATOM 1546 N N . ARG A 1 199 ? 5.854 10.873 -15.017 1.00 81.25 199 ARG A N 1
ATOM 1547 C CA . ARG A 1 199 ? 5.194 9.560 -15.019 1.00 81.25 199 ARG A CA 1
ATOM 1548 C C . ARG A 1 199 ? 3.886 9.654 -14.257 1.00 81.25 199 ARG A C 1
ATOM 1550 O O . ARG A 1 199 ? 3.857 9.456 -13.042 1.00 81.25 199 ARG A O 1
ATOM 1557 N N . THR A 1 200 ? 2.824 9.987 -14.970 1.00 84.56 200 THR A N 1
ATOM 1558 C CA . THR A 1 200 ? 1.472 10.044 -14.423 1.00 84.56 200 THR A CA 1
ATOM 1559 C C . THR A 1 200 ? 0.830 8.649 -14.406 1.00 84.56 200 THR A C 1
ATOM 1561 O O 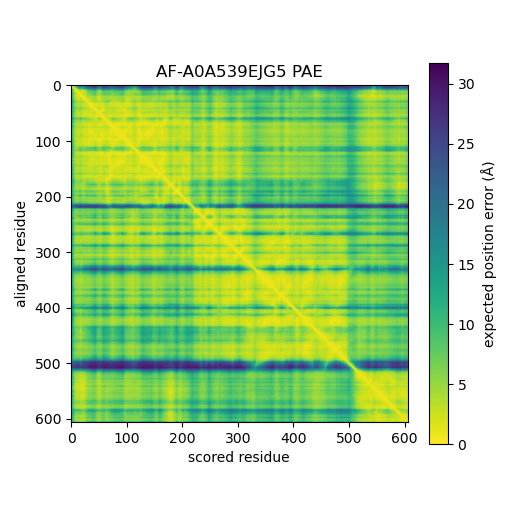. THR A 1 200 ? 1.271 7.737 -15.108 1.00 84.56 200 THR A O 1
ATOM 1564 N N . PRO A 1 201 ? -0.174 8.412 -13.543 1.00 83.00 201 PRO A N 1
ATOM 1565 C CA . PRO A 1 201 ? -0.933 7.164 -13.509 1.00 83.00 201 PRO A CA 1
ATOM 1566 C C . PRO A 1 201 ? -2.116 7.189 -14.494 1.00 83.00 201 PRO A C 1
ATOM 1568 O O . PRO A 1 201 ? -3.205 6.734 -14.146 1.00 83.00 201 PRO A O 1
ATOM 1571 N N . PHE A 1 202 ? -1.906 7.796 -15.658 1.00 87.69 202 PHE A N 1
ATOM 1572 C CA . PHE A 1 202 ? -2.785 7.838 -16.823 1.00 87.69 202 PHE A CA 1
ATOM 1573 C C . PHE A 1 202 ? -1.897 7.970 -18.068 1.00 87.69 202 PHE A C 1
ATOM 1575 O O . PHE A 1 202 ? -0.726 8.343 -17.953 1.00 87.69 202 PHE A O 1
ATOM 1582 N N . PHE A 1 203 ? -2.422 7.636 -19.244 1.00 90.31 203 PHE A N 1
ATOM 1583 C CA . PHE A 1 203 ? -1.672 7.791 -20.484 1.00 90.31 203 PHE A CA 1
ATOM 1584 C C . PHE A 1 203 ? -1.530 9.273 -20.839 1.00 90.31 203 PHE A C 1
ATOM 1586 O O . PHE A 1 203 ? -2.518 9.986 -20.997 1.00 90.31 203 PHE A O 1
ATOM 1593 N N . GLU A 1 204 ? -0.289 9.727 -20.969 1.00 90.50 204 GLU A N 1
ATOM 1594 C CA . GLU A 1 204 ? 0.047 11.091 -21.351 1.00 90.50 204 GLU A CA 1
ATOM 1595 C C . GLU A 1 204 ? 1.235 11.054 -22.310 1.00 90.50 204 GLU A C 1
ATOM 1597 O O . GLU A 1 204 ? 2.215 10.334 -22.086 1.00 90.50 204 GLU A O 1
ATOM 1602 N N . LEU A 1 205 ? 1.138 11.825 -23.390 1.00 91.44 205 LEU A N 1
ATOM 1603 C CA . LEU A 1 205 ? 2.214 11.978 -24.357 1.00 91.44 205 LEU A CA 1
ATOM 1604 C C . LEU A 1 205 ? 2.845 13.360 -24.224 1.00 91.44 205 LEU A C 1
ATOM 1606 O O . LEU A 1 205 ? 2.132 14.345 -24.015 1.00 91.44 205 LEU A O 1
ATOM 1610 N N . PRO A 1 206 ? 4.175 13.467 -24.387 1.00 91.69 206 PRO A N 1
ATOM 1611 C CA . PRO A 1 206 ? 4.799 14.768 -24.532 1.00 91.69 206 PRO A CA 1
ATOM 1612 C C . PRO A 1 206 ? 4.198 15.527 -25.717 1.00 91.69 206 PRO A C 1
ATOM 1614 O O . PRO A 1 206 ? 3.894 14.927 -26.744 1.00 91.69 206 PRO A O 1
ATOM 1617 N N . SER A 1 207 ? 4.101 16.853 -25.616 1.00 91.81 207 SER A N 1
ATOM 1618 C CA . SER A 1 207 ? 3.411 17.700 -26.606 1.00 91.81 207 SER A CA 1
ATOM 1619 C C . SER A 1 207 ? 3.948 17.608 -28.041 1.00 91.81 207 SER A C 1
ATOM 1621 O O . SER A 1 207 ? 3.262 18.010 -28.976 1.00 91.81 207 SER A O 1
ATOM 1623 N N . TRP A 1 208 ? 5.166 17.093 -28.231 1.00 93.56 208 TRP A N 1
ATOM 1624 C CA . TRP A 1 208 ? 5.790 16.887 -29.541 1.00 93.56 208 TRP A CA 1
ATOM 1625 C C . TRP A 1 208 ? 5.642 15.455 -30.085 1.00 93.56 208 TRP A C 1
ATOM 1627 O O . TRP A 1 208 ? 6.198 15.150 -31.139 1.00 93.56 208 TRP A O 1
ATOM 1637 N N . VAL A 1 209 ? 4.952 14.561 -29.370 1.00 93.81 209 VAL A N 1
ATOM 1638 C CA . VAL A 1 209 ? 4.715 13.166 -29.763 1.00 93.81 209 VAL A CA 1
ATOM 1639 C C . VAL A 1 209 ? 3.222 12.971 -30.003 1.00 93.81 209 VAL A C 1
ATOM 1641 O O . VAL A 1 209 ? 2.406 13.244 -29.130 1.00 93.81 209 VAL A O 1
ATOM 1644 N N . SER A 1 210 ? 2.861 12.481 -31.186 1.00 92.94 210 SER A N 1
ATOM 1645 C CA . SER A 1 210 ? 1.481 12.095 -31.504 1.00 92.94 210 SER A CA 1
ATOM 1646 C C . SER A 1 210 ? 1.238 10.624 -31.169 1.00 92.94 210 SER A C 1
ATOM 1648 O O . SER A 1 210 ? 2.144 9.802 -31.314 1.00 92.94 210 SER A O 1
ATOM 1650 N N . ASP A 1 211 ? 0.021 10.289 -30.731 1.00 91.44 211 ASP A N 1
ATOM 1651 C CA . ASP A 1 211 ? -0.375 8.890 -30.535 1.00 91.44 211 ASP A CA 1
ATOM 1652 C C . ASP A 1 211 ? -0.419 8.177 -31.891 1.00 91.44 211 ASP A C 1
ATOM 1654 O O . ASP A 1 211 ? -1.000 8.681 -32.852 1.00 91.44 211 ASP A O 1
ATOM 1658 N N . LEU A 1 212 ? 0.217 7.008 -31.971 1.00 89.88 212 LEU A N 1
ATOM 1659 C CA . LEU A 1 212 ? 0.293 6.223 -33.202 1.00 89.88 212 LEU A CA 1
ATOM 1660 C C . LEU A 1 212 ? -0.959 5.374 -33.438 1.00 89.88 212 LEU A C 1
ATOM 1662 O O . LEU A 1 212 ? -1.176 4.942 -34.572 1.00 89.88 212 LEU A O 1
ATOM 1666 N N . PHE A 1 213 ? -1.752 5.142 -32.385 1.00 89.38 213 PHE A N 1
ATOM 1667 C CA . PHE A 1 213 ? -3.012 4.399 -32.426 1.00 89.38 213 PHE A CA 1
ATOM 1668 C C . PHE A 1 213 ? -4.068 5.117 -31.565 1.00 89.38 213 PHE A C 1
ATOM 1670 O O . PHE A 1 213 ? -4.434 4.632 -30.493 1.00 89.38 213 PHE A O 1
ATOM 1677 N N . PRO A 1 214 ? -4.535 6.304 -31.992 1.00 81.81 214 PRO A N 1
ATOM 1678 C CA . PRO A 1 214 ? -5.553 7.031 -31.250 1.00 81.81 214 PRO A CA 1
ATOM 1679 C C . PRO A 1 214 ? -6.855 6.223 -31.207 1.00 81.81 214 PRO A C 1
ATOM 1681 O O . PRO A 1 214 ? -7.367 5.803 -32.244 1.00 81.81 214 PRO A O 1
ATOM 1684 N N . GLU A 1 215 ? -7.406 6.023 -30.011 1.00 73.62 215 GLU A N 1
ATOM 1685 C CA . GLU A 1 215 ? -8.781 5.545 -29.867 1.00 73.62 215 GLU A CA 1
ATOM 1686 C C . GLU A 1 215 ? -9.753 6.636 -30.326 1.00 73.62 215 GLU A C 1
ATOM 1688 O O . GLU A 1 215 ? -9.558 7.824 -30.050 1.00 73.62 215 GLU A O 1
ATOM 1693 N N . THR A 1 216 ? -10.822 6.231 -31.009 1.00 62.44 216 THR A N 1
ATOM 1694 C CA . THR A 1 216 ? -12.014 7.068 -31.142 1.00 62.44 216 THR A CA 1
ATOM 1695 C C . THR A 1 216 ? -12.550 7.310 -29.741 1.00 62.44 216 THR A C 1
ATOM 1697 O O . THR A 1 216 ? -12.850 6.342 -29.046 1.00 62.44 216 THR A O 1
ATOM 1700 N N . ALA A 1 217 ? -12.620 8.572 -29.313 1.00 56.88 217 ALA A N 1
ATOM 1701 C CA . ALA A 1 217 ? -13.156 8.913 -28.003 1.00 56.88 217 ALA A CA 1
ATOM 1702 C C . ALA A 1 217 ? -14.561 8.309 -27.866 1.00 56.88 217 ALA A C 1
ATOM 1704 O O . ALA A 1 217 ? -15.472 8.699 -28.594 1.00 56.88 217 ALA A O 1
ATOM 1705 N N . GLU A 1 218 ? -14.723 7.339 -26.969 1.00 54.38 218 GLU A N 1
ATOM 1706 C CA . GLU A 1 218 ? -16.051 6.972 -26.502 1.00 54.38 218 GLU A CA 1
ATOM 1707 C C . GLU A 1 218 ? -16.565 8.162 -25.686 1.00 54.38 218 GLU A C 1
ATOM 1709 O O . GLU A 1 218 ? -15.890 8.631 -24.765 1.00 54.38 218 GLU A O 1
ATOM 1714 N N . GLU A 1 219 ? -17.727 8.698 -26.063 1.00 48.19 219 GLU A N 1
ATOM 1715 C CA . GLU A 1 219 ? -18.452 9.685 -25.264 1.00 48.19 219 GLU A CA 1
ATOM 1716 C C . GLU A 1 219 ? -18.910 8.999 -23.970 1.00 48.19 219 GLU A C 1
ATOM 1718 O O . GLU A 1 219 ? -20.024 8.490 -23.864 1.00 48.19 219 GLU A O 1
ATOM 1723 N N . GLY A 1 220 ? -18.015 8.923 -22.986 1.00 56.03 220 GLY A N 1
ATOM 1724 C CA . GLY A 1 220 ? -18.376 8.543 -21.630 1.00 56.03 220 GLY A CA 1
ATOM 1725 C C . GLY A 1 220 ? -19.348 9.581 -21.081 1.00 56.03 220 GLY A C 1
ATOM 1726 O O . GLY A 1 220 ? -19.048 10.775 -21.093 1.00 56.03 220 GLY A O 1
ATOM 1727 N N . GLY A 1 221 ? -20.522 9.139 -20.631 1.00 64.31 221 GLY A N 1
ATOM 1728 C CA . GLY A 1 221 ? -21.475 10.028 -19.975 1.00 64.31 221 GLY A CA 1
ATOM 1729 C C . GLY A 1 221 ? -20.894 10.617 -18.686 1.00 64.31 221 GLY A C 1
ATOM 1730 O O . GLY A 1 221 ? -20.055 10.002 -18.031 1.00 64.31 221 GLY A O 1
ATOM 1731 N N . ASP A 1 222 ? -21.391 11.784 -18.273 1.00 83.31 222 ASP A N 1
ATOM 1732 C CA . ASP A 1 222 ? -20.971 12.449 -17.025 1.00 83.31 222 ASP A CA 1
ATOM 1733 C C . ASP A 1 222 ? -21.311 11.640 -15.749 1.00 83.31 222 ASP A C 1
ATOM 1735 O O . ASP A 1 222 ? -20.894 11.997 -14.642 1.00 83.31 222 ASP A O 1
ATOM 1739 N N . LEU A 1 223 ? -22.096 10.563 -15.884 1.00 90.06 223 LEU A N 1
ATOM 1740 C CA . LEU A 1 223 ? -22.609 9.733 -14.796 1.00 90.06 223 LEU A CA 1
ATOM 1741 C C . LEU A 1 223 ? -22.143 8.280 -14.940 1.00 90.06 223 LEU A C 1
ATOM 1743 O O . LEU A 1 223 ? -22.395 7.650 -15.964 1.00 90.06 223 LEU A O 1
ATOM 1747 N N . LEU A 1 224 ? -21.575 7.720 -13.869 1.00 90.56 224 LEU A N 1
ATOM 1748 C CA . LEU A 1 224 ? -21.323 6.279 -13.757 1.00 90.56 224 LEU A CA 1
ATOM 1749 C C . LEU A 1 224 ? -22.648 5.534 -13.556 1.00 90.56 224 LEU A C 1
ATOM 1751 O O . LEU A 1 224 ? -23.493 6.004 -12.784 1.00 90.56 224 LEU A O 1
ATOM 1755 N N . ASP A 1 225 ? -22.834 4.390 -14.224 1.00 92.38 225 ASP A N 1
ATOM 1756 C CA . ASP A 1 225 ? -24.097 3.621 -14.216 1.00 92.38 225 ASP A CA 1
ATOM 1757 C C . ASP A 1 225 ? -25.314 4.457 -14.670 1.00 92.38 225 ASP A C 1
ATOM 1759 O O . ASP A 1 225 ? -26.449 4.228 -14.252 1.00 92.38 225 ASP A O 1
ATOM 1763 N N . GLY A 1 226 ? -25.079 5.536 -15.431 1.00 91.94 226 GLY A N 1
ATOM 1764 C CA . GLY A 1 226 ? -26.107 6.526 -15.777 1.00 91.94 226 GLY A CA 1
ATOM 1765 C C . GLY A 1 226 ? -26.764 7.214 -14.569 1.00 91.94 226 GLY A C 1
ATOM 1766 O O . GLY A 1 226 ? -27.789 7.878 -14.725 1.00 91.94 226 GLY A O 1
ATOM 1767 N N . ARG A 1 227 ? -26.205 7.058 -13.359 1.00 95.06 227 ARG A N 1
ATOM 1768 C CA . ARG A 1 227 ? -26.850 7.430 -12.092 1.00 95.06 227 ARG A CA 1
ATOM 1769 C C . ARG A 1 227 ? -25.974 8.282 -11.185 1.00 95.06 227 ARG A C 1
ATOM 1771 O O . ARG A 1 227 ? -26.495 9.198 -10.545 1.00 95.06 227 ARG A O 1
ATOM 1778 N N . TYR A 1 228 ? -24.685 7.986 -11.082 1.00 96.75 228 TYR A N 1
ATOM 1779 C CA . TYR A 1 228 ? -23.820 8.572 -10.063 1.00 96.75 228 TYR A CA 1
ATOM 1780 C C . TYR A 1 228 ? -22.882 9.627 -10.652 1.00 96.75 228 TYR A C 1
ATOM 1782 O O . TYR A 1 228 ? -21.993 9.310 -11.439 1.00 96.75 228 TYR A O 1
ATOM 1790 N N . ALA A 1 229 ? -23.044 10.879 -10.220 1.00 96.25 229 ALA A N 1
ATOM 1791 C CA . ALA A 1 229 ? -22.154 11.980 -10.581 1.00 96.25 229 ALA A CA 1
ATOM 1792 C C . ALA A 1 229 ? -20.970 12.033 -9.607 1.00 96.25 229 ALA A C 1
ATOM 1794 O O . ALA A 1 229 ? -21.166 12.312 -8.422 1.00 96.25 229 ALA A O 1
ATOM 1795 N N . VAL A 1 230 ? -19.748 11.770 -10.072 1.00 95.81 230 VAL A N 1
ATOM 1796 C CA . VAL A 1 230 ? -18.547 11.835 -9.221 1.00 95.81 230 VAL A CA 1
ATOM 1797 C C . VAL A 1 230 ? -18.238 13.292 -8.861 1.00 95.81 230 VAL A C 1
ATOM 1799 O O . VAL A 1 230 ? -17.997 14.114 -9.737 1.00 95.81 230 VAL A O 1
ATOM 1802 N N . GLU A 1 231 ? -18.205 13.614 -7.565 1.00 94.94 231 GLU A N 1
ATOM 1803 C CA . GLU A 1 231 ? -17.888 14.962 -7.068 1.00 94.94 231 GLU A CA 1
ATOM 1804 C C . GLU A 1 231 ? -16.394 15.109 -6.756 1.00 94.94 231 GLU A C 1
AT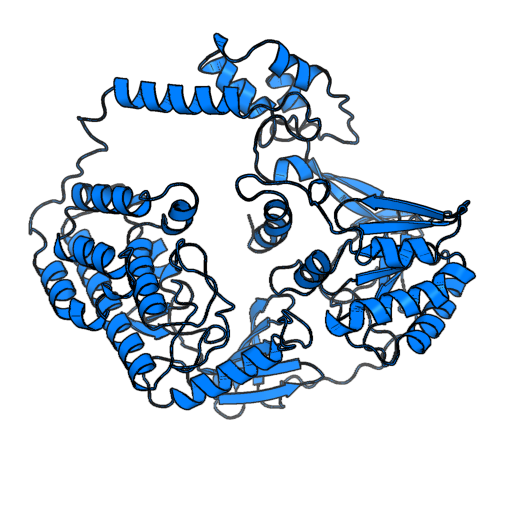OM 1806 O O . GLU A 1 231 ? -15.776 16.132 -7.048 1.00 94.94 231 GLU A O 1
ATOM 1811 N N . SER A 1 232 ? -15.799 14.100 -6.114 1.00 93.56 232 SER A N 1
ATOM 1812 C CA . SER A 1 232 ? -14.380 14.118 -5.749 1.00 93.56 232 SER A CA 1
ATOM 1813 C C . SER A 1 232 ? -13.839 12.720 -5.453 1.00 93.56 232 SER A C 1
ATOM 1815 O O . SER A 1 232 ? -14.584 11.781 -5.179 1.00 93.56 232 SER A O 1
ATOM 1817 N N . SER A 1 233 ? -12.514 12.576 -5.469 1.00 92.50 233 SER A N 1
ATOM 1818 C CA . SER A 1 233 ? -11.846 11.364 -4.990 1.00 92.50 233 SER A CA 1
ATOM 1819 C C . SER A 1 233 ? -11.512 11.472 -3.504 1.00 92.50 233 SER A C 1
ATOM 1821 O O . SER A 1 233 ? -10.794 12.380 -3.089 1.00 92.50 233 SER A O 1
ATOM 1823 N N . LEU A 1 234 ? -11.908 10.462 -2.732 1.00 88.75 234 LEU A N 1
ATOM 1824 C CA . LEU A 1 234 ? -11.515 10.264 -1.336 1.00 88.75 234 LEU A CA 1
ATOM 1825 C C . LEU A 1 234 ? -10.169 9.527 -1.215 1.00 88.75 234 LEU A C 1
ATOM 1827 O O . LEU A 1 234 ? -9.409 9.752 -0.270 1.00 88.75 234 LEU A O 1
ATOM 1831 N N . GLY A 1 235 ? -9.830 8.682 -2.193 1.00 85.12 235 GLY A N 1
ATOM 1832 C CA . GLY A 1 235 ? -8.552 7.974 -2.235 1.00 85.12 235 GLY A CA 1
ATOM 1833 C C . GLY A 1 235 ? -8.332 7.202 -3.532 1.00 85.12 235 GLY A C 1
ATOM 1834 O O . GLY A 1 235 ? -9.279 6.807 -4.195 1.00 85.12 235 GLY A O 1
ATOM 1835 N N . PHE A 1 236 ? -7.067 6.954 -3.878 1.00 81.06 236 PHE A N 1
ATOM 1836 C CA . PHE A 1 236 ? -6.692 6.167 -5.056 1.00 81.06 236 PHE A CA 1
ATOM 1837 C C . PHE A 1 236 ? -5.647 5.120 -4.721 1.00 81.06 236 PHE A C 1
ATOM 1839 O O . PHE A 1 236 ? -4.687 5.415 -4.007 1.00 81.06 236 PHE A O 1
ATOM 1846 N N . SER A 1 237 ? -5.747 3.952 -5.340 1.00 82.50 237 SER A N 1
ATOM 1847 C CA . SER A 1 237 ? -4.712 2.918 -5.387 1.00 82.50 237 SER A CA 1
ATOM 1848 C C . SER A 1 237 ? -4.561 2.377 -6.818 1.00 82.50 237 SER A C 1
ATOM 1850 O O . SER A 1 237 ? -5.187 2.884 -7.752 1.00 82.50 237 SER A O 1
ATOM 1852 N N . SER A 1 238 ? -3.683 1.396 -7.021 1.00 80.06 238 SER A N 1
ATOM 1853 C CA . SER A 1 238 ? -3.628 0.617 -8.269 1.00 80.06 238 SER A CA 1
ATOM 1854 C C . SER A 1 238 ? -4.881 -0.243 -8.463 1.00 80.06 238 SER A C 1
ATOM 1856 O O . SER A 1 238 ? -5.319 -0.390 -9.600 1.00 80.06 238 SER A O 1
ATOM 1858 N N . SER A 1 239 ? -5.497 -0.728 -7.376 1.00 82.94 239 SER A N 1
ATOM 1859 C CA . SER A 1 239 ? -6.686 -1.590 -7.414 1.00 82.94 239 SER A CA 1
ATOM 1860 C C . SER A 1 239 ? -7.992 -0.848 -7.689 1.00 82.94 239 SER A C 1
ATOM 1862 O O . SER A 1 239 ? -9.001 -1.495 -7.933 1.00 82.94 239 SER A O 1
ATOM 1864 N N . GLY A 1 240 ? -7.967 0.487 -7.669 1.00 89.12 240 GLY A N 1
ATOM 1865 C CA . GLY A 1 240 ? -9.123 1.352 -7.893 1.00 89.12 240 GLY A CA 1
ATOM 1866 C C . GLY A 1 240 ? -9.134 2.579 -6.979 1.00 89.12 240 GLY A C 1
ATOM 1867 O O . GLY A 1 240 ? -8.244 2.768 -6.134 1.00 89.12 240 GLY A O 1
ATOM 1868 N N . GLY A 1 241 ? -10.106 3.457 -7.199 1.00 91.62 241 GLY A N 1
ATOM 1869 C CA . GLY A 1 241 ? -10.408 4.634 -6.398 1.00 91.62 241 GLY A CA 1
ATOM 1870 C C . GLY A 1 241 ? -11.602 4.466 -5.458 1.00 91.62 241 GLY A C 1
ATOM 1871 O O . GLY A 1 241 ? -12.442 3.584 -5.608 1.00 91.62 241 GLY A O 1
ATOM 1872 N N . VAL A 1 242 ? -11.668 5.362 -4.479 1.00 94.62 242 VAL A N 1
ATOM 1873 C CA . VAL A 1 242 ? -12.833 5.584 -3.623 1.00 94.62 242 VAL A CA 1
ATOM 1874 C C . VAL A 1 242 ? -13.295 7.010 -3.871 1.00 94.62 242 VAL A C 1
ATOM 1876 O O . VAL A 1 242 ? -12.516 7.950 -3.701 1.00 94.62 242 VAL A O 1
ATOM 1879 N N . TYR A 1 243 ? -14.547 7.175 -4.273 1.00 96.38 243 TYR A N 1
ATOM 1880 C CA . TYR A 1 243 ? -15.100 8.436 -4.750 1.00 96.38 243 TYR A CA 1
ATOM 1881 C C . TYR A 1 243 ? -16.275 8.870 -3.887 1.00 96.38 243 TYR A C 1
ATOM 1883 O O . TYR A 1 243 ? -17.082 8.043 -3.469 1.00 96.38 243 TYR A O 1
ATOM 1891 N N . LEU A 1 244 ? -16.385 10.175 -3.659 1.00 97.19 244 LEU A N 1
ATOM 1892 C CA . LEU A 1 244 ? -17.630 10.797 -3.238 1.00 97.19 244 LEU A CA 1
ATOM 1893 C C . LEU A 1 244 ? -18.423 11.125 -4.499 1.00 97.19 244 LEU A C 1
ATOM 1895 O O . LEU A 1 244 ? -17.908 11.799 -5.394 1.00 97.19 244 LEU A O 1
ATOM 1899 N N . ALA A 1 245 ? -19.660 10.656 -4.562 1.00 97.31 245 ALA A N 1
ATOM 1900 C CA . ALA A 1 245 ? -20.554 10.908 -5.678 1.00 97.31 245 ALA A CA 1
ATOM 1901 C C . ALA A 1 245 ? -21.933 11.345 -5.185 1.00 97.31 245 ALA A C 1
ATOM 1903 O O . ALA A 1 245 ? -22.313 11.099 -4.038 1.00 97.31 245 ALA A O 1
ATOM 1904 N N . LYS A 1 246 ? -22.699 11.967 -6.075 1.00 97.12 246 LYS A N 1
ATOM 1905 C CA . LYS A 1 246 ? -24.108 12.280 -5.872 1.00 97.12 246 LYS A CA 1
ATOM 1906 C C . LYS A 1 246 ? -24.962 11.315 -6.681 1.00 97.12 246 LYS A C 1
ATOM 1908 O O . LYS A 1 246 ? -24.794 11.188 -7.891 1.00 97.12 246 LYS A O 1
ATOM 1913 N N . ASP A 1 247 ? -25.888 10.646 -6.010 1.00 96.81 247 ASP A N 1
ATOM 1914 C CA . ASP A 1 247 ? -26.915 9.840 -6.660 1.00 96.81 247 ASP A CA 1
ATOM 1915 C C . ASP A 1 247 ? -27.950 10.774 -7.302 1.00 96.81 247 ASP A C 1
ATOM 1917 O O . ASP A 1 247 ? -28.659 11.496 -6.599 1.00 96.81 247 ASP A O 1
ATOM 1921 N N . SER A 1 248 ? -28.029 10.784 -8.633 1.00 95.25 248 SER A N 1
ATOM 1922 C CA . SER A 1 248 ? -28.951 11.654 -9.378 1.00 95.25 248 SER A CA 1
ATOM 1923 C C . SER A 1 248 ? -30.426 11.328 -9.131 1.00 95.25 248 SER A C 1
ATOM 1925 O O . SER A 1 248 ? -31.266 12.217 -9.254 1.00 95.25 248 SER A O 1
ATOM 1927 N N . VAL A 1 249 ? -30.746 10.095 -8.721 1.00 94.38 249 VAL A N 1
ATOM 1928 C CA . VAL A 1 249 ? -32.123 9.656 -8.456 1.00 94.38 249 VAL A CA 1
ATOM 1929 C C . VAL A 1 249 ? -32.593 10.125 -7.080 1.00 94.38 249 VAL A C 1
ATOM 1931 O O . VAL A 1 249 ? -33.704 10.629 -6.940 1.00 94.38 249 VAL A O 1
ATOM 1934 N N . THR A 1 250 ? -31.760 9.965 -6.047 1.00 94.88 250 THR A N 1
ATOM 1935 C CA . THR A 1 250 ? -32.142 10.287 -4.655 1.00 94.88 250 THR A CA 1
ATOM 1936 C C . THR A 1 250 ? -31.656 11.656 -4.181 1.00 94.88 250 THR A C 1
ATOM 1938 O O . THR A 1 250 ? -32.089 12.139 -3.134 1.00 94.88 250 THR A O 1
ATOM 1941 N N . GLY A 1 251 ? -30.724 12.274 -4.908 1.00 94.38 251 GLY A N 1
ATOM 1942 C CA . GLY A 1 251 ? -30.043 13.514 -4.537 1.00 94.38 251 GLY A CA 1
ATOM 1943 C C . GLY A 1 251 ? -29.027 13.371 -3.398 1.00 94.38 251 GLY A C 1
ATOM 1944 O O . GLY A 1 251 ? -28.393 14.365 -3.037 1.00 94.38 251 GLY A O 1
ATOM 1945 N N . ARG A 1 252 ? -28.865 12.172 -2.821 1.00 95.50 252 ARG A N 1
ATOM 1946 C CA . ARG A 1 252 ? -27.991 11.917 -1.667 1.00 95.50 252 ARG A CA 1
ATOM 1947 C C . ARG A 1 252 ? -26.539 11.717 -2.091 1.00 95.50 252 ARG A C 1
ATOM 1949 O O . ARG A 1 252 ? -26.252 11.261 -3.197 1.00 95.50 252 ARG A O 1
ATOM 1956 N N . LYS A 1 253 ? -25.623 12.014 -1.169 1.00 97.62 253 LYS A N 1
ATOM 1957 C CA . LYS A 1 253 ? -24.210 11.653 -1.299 1.00 97.62 253 LYS A CA 1
ATOM 1958 C C . LYS A 1 253 ? -24.011 10.162 -1.048 1.00 97.62 253 LYS A C 1
ATOM 1960 O O . LYS A 1 253 ? -24.626 9.593 -0.146 1.00 97.62 253 LYS A O 1
ATOM 1965 N N . VAL A 1 254 ? -23.129 9.556 -1.831 1.00 97.94 254 VAL A N 1
ATOM 1966 C CA . VAL A 1 254 ? -22.762 8.140 -1.766 1.00 97.94 254 VAL A CA 1
ATOM 1967 C C . VAL A 1 254 ? -21.251 7.983 -1.894 1.00 97.94 254 VAL A C 1
ATOM 1969 O O . VAL A 1 254 ? -20.567 8.853 -2.437 1.00 97.94 254 VAL A O 1
ATOM 1972 N N . VAL A 1 255 ? -20.730 6.860 -1.410 1.00 98.00 255 VAL A N 1
ATOM 1973 C CA . VAL A 1 255 ? -19.354 6.439 -1.679 1.00 98.00 255 VAL A CA 1
ATOM 1974 C C . VAL A 1 255 ? -19.372 5.398 -2.786 1.00 98.00 255 VAL A C 1
ATOM 1976 O O . VAL A 1 255 ? -20.109 4.420 -2.686 1.00 98.00 255 VAL A O 1
ATOM 1979 N N . LEU A 1 256 ? -18.547 5.590 -3.814 1.00 97.81 256 LEU A N 1
ATOM 1980 C CA . LEU A 1 256 ? -18.278 4.578 -4.835 1.00 97.81 256 LEU A CA 1
ATOM 1981 C C . LEU A 1 256 ? -16.887 3.993 -4.604 1.00 97.81 256 LEU A C 1
ATOM 1983 O O . LEU A 1 256 ? -15.904 4.734 -4.604 1.00 97.81 256 LEU A O 1
ATOM 1987 N N . LYS A 1 257 ? -16.792 2.679 -4.422 1.00 97.25 257 LYS A N 1
ATOM 1988 C CA . LYS A 1 257 ? -15.523 1.943 -4.393 1.00 97.25 257 LYS A CA 1
ATOM 1989 C C . LYS A 1 257 ? -15.324 1.227 -5.723 1.00 97.25 257 LYS A C 1
ATOM 1991 O O . LYS A 1 257 ? -16.181 0.448 -6.114 1.00 97.25 257 LYS A O 1
ATOM 1996 N N . GLU A 1 258 ? -14.210 1.484 -6.394 1.00 96.44 258 GLU A N 1
ATOM 1997 C CA . GLU A 1 258 ? -13.808 0.840 -7.648 1.00 96.44 258 GLU A CA 1
ATOM 1998 C C . GLU A 1 258 ? -12.871 -0.342 -7.363 1.00 96.44 258 GLU A C 1
ATOM 2000 O O . GLU A 1 258 ? -11.915 -0.216 -6.594 1.00 96.44 258 GLU A O 1
ATOM 2005 N N . ALA A 1 259 ? -13.107 -1.460 -8.041 1.00 95.38 259 ALA A N 1
ATOM 2006 C CA . ALA A 1 259 ? -12.232 -2.620 -8.106 1.00 95.38 259 ALA A CA 1
ATOM 2007 C C . ALA A 1 259 ? -11.844 -2.897 -9.562 1.00 95.38 259 ALA A C 1
ATOM 2009 O O . ALA A 1 259 ? -12.700 -3.075 -10.435 1.00 95.38 259 ALA A O 1
ATOM 2010 N N . ARG A 1 260 ? -10.535 -2.947 -9.814 1.00 94.19 260 ARG A N 1
ATOM 2011 C CA . ARG A 1 260 ? -9.948 -3.267 -11.118 1.00 94.19 260 ARG A CA 1
ATOM 2012 C C . ARG A 1 260 ? -9.504 -4.726 -11.153 1.00 94.19 260 ARG A C 1
ATOM 2014 O O . ARG A 1 260 ? -8.805 -5.146 -10.231 1.00 94.19 260 ARG A O 1
ATOM 2021 N N . PRO A 1 261 ? -9.858 -5.482 -12.199 1.00 93.44 261 PRO A N 1
ATOM 2022 C CA . PRO A 1 261 ? -9.588 -6.912 -12.254 1.00 93.44 261 PRO A CA 1
ATOM 2023 C C . PRO A 1 261 ? -8.086 -7.220 -12.223 1.00 93.44 261 PRO A C 1
ATOM 2025 O O . PRO A 1 261 ? -7.256 -6.416 -12.661 1.00 93.44 261 PRO A O 1
ATOM 2028 N N . TRP A 1 262 ? -7.752 -8.412 -11.726 1.00 92.75 262 TRP A N 1
ATOM 2029 C CA . TRP A 1 262 ? -6.397 -8.983 -11.672 1.00 92.75 262 TRP A CA 1
ATOM 2030 C C . TRP A 1 262 ? -5.401 -8.239 -10.765 1.00 92.75 262 TRP A C 1
ATOM 2032 O O . TRP A 1 262 ? -4.188 -8.451 -10.852 1.00 92.75 262 TRP A O 1
ATOM 2042 N N . VAL A 1 263 ? -5.896 -7.368 -9.883 1.00 91.12 263 VAL A N 1
ATOM 2043 C CA . VAL A 1 263 ? -5.108 -6.704 -8.833 1.00 91.12 263 VAL A CA 1
ATOM 2044 C C . VAL A 1 263 ? -5.342 -7.414 -7.496 1.00 91.12 263 VAL A C 1
ATOM 2046 O O . VAL A 1 263 ? -6.471 -7.791 -7.191 1.00 91.12 263 VAL A O 1
ATOM 2049 N N . ASN A 1 264 ? -4.294 -7.564 -6.676 1.00 87.75 264 ASN A N 1
ATOM 2050 C CA . ASN A 1 264 ? -4.311 -8.309 -5.405 1.00 87.75 264 ASN A CA 1
ATOM 2051 C C . ASN A 1 264 ? -4.780 -9.773 -5.551 1.00 87.75 264 ASN A C 1
ATOM 2053 O O . ASN A 1 264 ? -5.482 -10.283 -4.682 1.00 87.75 264 ASN A O 1
ATOM 2057 N N . GLU A 1 265 ? -4.390 -10.454 -6.631 1.00 87.25 265 GLU A N 1
ATOM 2058 C CA . GLU A 1 265 ? -4.748 -11.864 -6.822 1.00 87.25 265 GLU A CA 1
ATOM 2059 C C . GLU A 1 265 ? -4.175 -12.747 -5.694 1.00 87.25 265 GLU A C 1
ATOM 2061 O O . GLU A 1 265 ? -2.970 -12.727 -5.410 1.00 87.25 265 GLU A O 1
ATOM 2066 N N . THR A 1 266 ? -5.048 -13.506 -5.038 1.00 77.44 266 THR A N 1
ATOM 2067 C CA . THR A 1 266 ? -4.722 -14.518 -4.030 1.00 77.44 266 THR A CA 1
ATOM 2068 C C . THR A 1 266 ? -4.450 -15.870 -4.692 1.00 77.44 266 THR A C 1
ATOM 2070 O O . THR A 1 266 ? -4.763 -16.092 -5.859 1.00 77.44 266 THR A O 1
ATOM 2073 N N . GLU A 1 267 ? -3.837 -16.806 -3.963 1.00 71.75 267 GLU A N 1
ATOM 2074 C CA . GLU A 1 267 ? -3.440 -18.114 -4.521 1.00 71.75 267 GLU A CA 1
ATOM 2075 C C . GLU A 1 267 ? -4.623 -18.972 -4.996 1.00 71.75 267 GLU A C 1
ATOM 2077 O O . GLU A 1 267 ? -4.460 -19.812 -5.876 1.00 71.75 267 GLU A O 1
ATOM 2082 N N . ASP A 1 268 ? -5.817 -18.736 -4.455 1.00 73.19 268 ASP A N 1
ATOM 2083 C CA . ASP A 1 268 ? -7.072 -19.363 -4.879 1.00 73.19 268 ASP A CA 1
ATOM 2084 C C . ASP A 1 268 ? -7.748 -18.643 -6.065 1.00 73.19 268 ASP A C 1
ATOM 2086 O O . ASP A 1 268 ? -8.877 -18.971 -6.426 1.00 73.19 268 ASP A O 1
ATOM 2090 N N . GLY A 1 269 ? -7.066 -17.674 -6.687 1.00 76.12 269 GLY A N 1
ATOM 2091 C CA . GLY A 1 269 ? -7.506 -16.991 -7.904 1.00 76.12 269 GLY A CA 1
ATOM 2092 C C . GLY A 1 269 ? -8.544 -15.889 -7.691 1.00 76.12 269 GLY A C 1
ATOM 2093 O O . GLY A 1 269 ? -9.080 -15.374 -8.672 1.00 76.12 269 GLY A O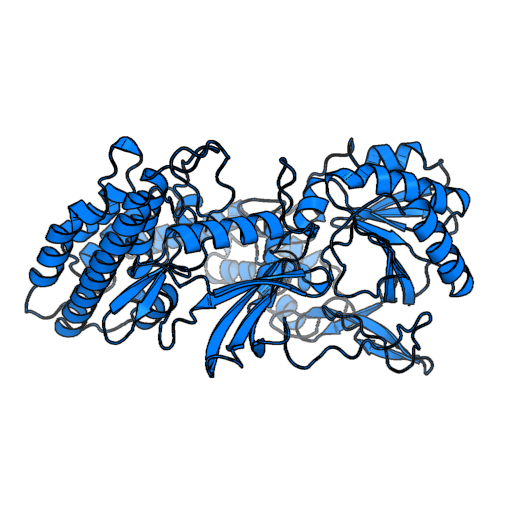 1
ATOM 2094 N N . ARG A 1 270 ? -8.842 -15.513 -6.439 1.00 84.12 270 ARG A N 1
ATOM 2095 C CA . ARG A 1 270 ? -9.659 -14.328 -6.144 1.00 84.12 270 ARG A CA 1
ATOM 2096 C C . ARG A 1 270 ? -8.820 -13.070 -6.313 1.00 84.12 270 ARG A C 1
ATOM 2098 O O . ARG A 1 270 ? -7.659 -13.039 -5.932 1.00 84.12 270 ARG A O 1
ATOM 2105 N N . ASP A 1 271 ? -9.411 -12.016 -6.846 1.00 90.50 271 ASP A N 1
ATOM 2106 C CA . ASP A 1 271 ? -8.785 -10.702 -6.959 1.00 90.50 271 ASP A CA 1
ATOM 2107 C C . ASP A 1 271 ? -9.586 -9.655 -6.166 1.00 90.50 271 ASP A C 1
ATOM 2109 O O . ASP A 1 271 ? -10.525 -9.971 -5.426 1.00 90.50 271 ASP A O 1
ATOM 2113 N N . ILE A 1 272 ? -9.223 -8.382 -6.309 1.00 91.12 272 ILE A N 1
ATOM 2114 C CA . ILE A 1 272 ? -9.941 -7.287 -5.653 1.00 91.12 272 ILE A CA 1
ATOM 2115 C C . ILE A 1 272 ? -11.417 -7.177 -6.077 1.00 91.12 272 ILE A C 1
ATOM 2117 O O . ILE A 1 272 ? -12.223 -6.668 -5.301 1.00 91.12 272 ILE A O 1
ATOM 2121 N N . VAL A 1 273 ? -11.805 -7.669 -7.260 1.00 94.62 273 VAL A N 1
ATOM 2122 C CA . VAL A 1 273 ? -13.213 -7.682 -7.685 1.00 94.62 273 VAL A CA 1
ATOM 2123 C C . VAL A 1 273 ? -13.993 -8.676 -6.833 1.00 94.62 273 VAL A C 1
ATOM 2125 O O . VAL A 1 273 ? -15.018 -8.305 -6.265 1.00 94.62 273 VAL A O 1
ATOM 2128 N N . ALA A 1 274 ? -13.464 -9.887 -6.642 1.00 92.62 274 ALA A N 1
ATOM 2129 C CA . ALA A 1 274 ? -14.077 -10.882 -5.760 1.00 92.62 274 ALA A CA 1
ATOM 2130 C C . ALA A 1 274 ? -14.176 -10.392 -4.301 1.00 92.62 274 ALA A C 1
ATOM 2132 O O . ALA A 1 274 ? -15.142 -10.697 -3.598 1.00 92.62 274 ALA A O 1
ATOM 2133 N N . LEU A 1 275 ? -13.198 -9.606 -3.835 1.00 90.81 275 LEU A N 1
ATOM 2134 C CA . LEU A 1 275 ? -13.245 -8.987 -2.507 1.00 90.81 275 LEU A CA 1
ATOM 2135 C C . LEU A 1 275 ? -14.324 -7.904 -2.401 1.00 90.81 275 LEU A C 1
ATOM 2137 O O . LEU A 1 275 ? -15.031 -7.861 -1.396 1.00 90.81 275 LEU A O 1
ATOM 2141 N N . LEU A 1 276 ? -14.491 -7.073 -3.433 1.00 94.94 276 LEU A N 1
ATOM 2142 C CA . LEU A 1 276 ? -15.532 -6.045 -3.472 1.00 94.94 276 LEU A CA 1
ATOM 2143 C C . LEU A 1 276 ? -16.941 -6.659 -3.555 1.00 94.94 276 LEU A C 1
ATOM 2145 O O . LEU A 1 276 ? -17.866 -6.198 -2.885 1.00 94.94 276 LEU A O 1
ATOM 2149 N N . GLU A 1 277 ? -17.099 -7.729 -4.336 1.00 95.62 277 GLU A N 1
ATOM 2150 C CA . GLU A 1 277 ? -18.330 -8.526 -4.411 1.00 95.62 277 GLU A CA 1
ATOM 2151 C C . GLU A 1 277 ? -18.660 -9.170 -3.051 1.00 95.62 277 GLU A C 1
ATOM 2153 O O . GLU A 1 277 ? -19.808 -9.130 -2.596 1.00 95.62 277 GLU A O 1
ATOM 2158 N N . GLY A 1 278 ? -17.646 -9.701 -2.358 1.00 9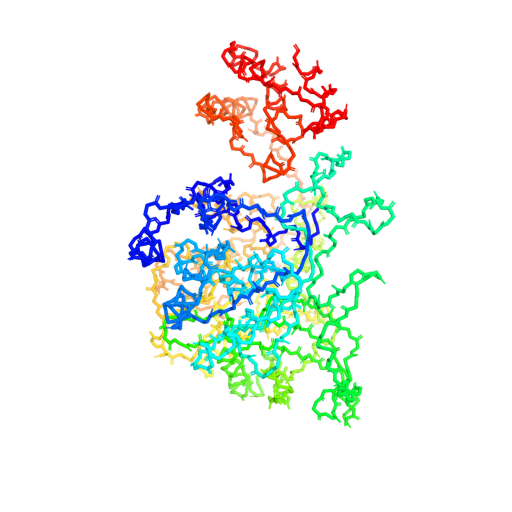4.06 278 GLY A N 1
ATOM 2159 C CA . GLY A 1 278 ? -17.771 -10.214 -0.993 1.00 94.06 278 GLY A CA 1
ATOM 2160 C C . GLY A 1 278 ? -18.168 -9.134 0.019 1.00 94.06 278 GLY A C 1
ATOM 2161 O O . GLY A 1 278 ? -19.072 -9.353 0.827 1.00 94.06 278 GLY A O 1
ATOM 2162 N N . GLU A 1 279 ? -17.555 -7.949 -0.056 1.00 95.50 279 GLU A N 1
ATOM 2163 C CA . GLU A 1 279 ? -17.916 -6.791 0.769 1.00 95.50 279 GLU A CA 1
ATOM 2164 C C . GLU A 1 279 ? -19.385 -6.389 0.552 1.00 95.50 279 GLU A C 1
ATOM 2166 O O . GLU A 1 279 ? -20.124 -6.230 1.526 1.00 95.50 279 GLU A O 1
ATOM 2171 N N . TYR A 1 280 ? -19.850 -6.308 -0.700 1.00 97.88 280 TYR A N 1
ATOM 2172 C CA . TYR A 1 280 ? -21.259 -6.037 -1.005 1.00 97.88 280 TYR A CA 1
ATOM 2173 C C . TYR A 1 280 ? -22.197 -7.062 -0.350 1.00 97.88 280 TYR A C 1
ATOM 2175 O O . TYR A 1 280 ? -23.175 -6.683 0.301 1.00 97.88 280 TYR A O 1
ATOM 2183 N N . ALA A 1 281 ? -21.886 -8.358 -0.458 1.00 97.19 281 ALA A N 1
ATOM 2184 C CA . ALA A 1 281 ? -22.687 -9.420 0.149 1.00 97.19 281 ALA A CA 1
ATOM 2185 C C . ALA A 1 281 ? -22.737 -9.318 1.687 1.00 97.19 281 ALA A C 1
ATOM 2187 O O . ALA A 1 281 ? -23.794 -9.523 2.294 1.00 97.19 281 ALA A O 1
ATOM 2188 N N . ILE A 1 282 ? -21.618 -8.960 2.323 1.00 97.00 282 ILE A N 1
ATOM 2189 C CA . ILE A 1 282 ? -21.543 -8.746 3.773 1.00 97.00 282 ILE A CA 1
ATOM 2190 C C . ILE A 1 282 ? -22.380 -7.535 4.187 1.00 97.00 282 ILE A C 1
ATOM 2192 O O . ILE A 1 282 ? -23.197 -7.650 5.101 1.00 97.00 282 ILE A O 1
ATOM 2196 N N . LEU A 1 283 ? -22.251 -6.401 3.497 1.00 97.69 283 LEU A N 1
ATOM 2197 C CA . LEU A 1 283 ? -23.045 -5.206 3.790 1.00 97.69 283 LEU A CA 1
ATOM 2198 C C . LEU A 1 283 ? -24.550 -5.468 3.634 1.00 97.69 283 LEU A C 1
ATOM 2200 O O . LEU A 1 283 ? -25.331 -5.067 4.495 1.00 97.69 283 LEU A O 1
ATOM 2204 N N . ARG A 1 284 ? -24.962 -6.220 2.603 1.00 97.31 284 ARG A N 1
ATOM 2205 C CA . ARG A 1 284 ? -26.358 -6.661 2.422 1.00 97.31 284 ARG A CA 1
ATOM 2206 C C . ARG A 1 284 ? -26.854 -7.518 3.588 1.00 97.31 284 ARG A C 1
ATOM 2208 O O . ARG A 1 284 ? -27.984 -7.355 4.036 1.00 97.31 284 ARG A O 1
ATOM 2215 N N . ARG A 1 285 ? -26.017 -8.411 4.122 1.00 96.25 285 ARG A N 1
ATOM 2216 C CA . ARG A 1 285 ? -26.347 -9.218 5.312 1.00 96.25 285 ARG A CA 1
ATOM 2217 C C . ARG A 1 285 ? -26.474 -8.367 6.579 1.00 96.25 285 ARG A C 1
ATOM 2219 O O . ARG A 1 285 ? -27.246 -8.707 7.476 1.00 96.25 285 ARG A O 1
ATOM 2226 N N . LEU A 1 286 ? -25.719 -7.275 6.656 1.00 96.38 286 LEU A N 1
ATOM 2227 C CA . LEU A 1 286 ? -25.745 -6.316 7.758 1.00 96.38 286 LEU A CA 1
ATOM 2228 C C . LEU A 1 286 ? -26.858 -5.268 7.623 1.00 96.38 286 LEU A C 1
ATOM 2230 O O . LEU A 1 286 ? -26.940 -4.376 8.465 1.00 96.38 286 LEU A O 1
ATOM 2234 N N . GLU A 1 287 ? -27.755 -5.371 6.639 1.00 93.25 287 GLU A N 1
ATOM 2235 C CA . GLU A 1 287 ? -28.886 -4.449 6.533 1.00 93.25 287 GLU A CA 1
ATOM 2236 C C . GLU A 1 287 ? -29.727 -4.409 7.818 1.00 93.25 287 GLU A C 1
ATOM 2238 O O . GLU A 1 287 ? -29.950 -5.407 8.517 1.00 93.25 287 GLU A O 1
ATOM 2243 N N . GLY A 1 288 ? -30.132 -3.192 8.183 1.00 88.75 288 GLY A N 1
ATOM 2244 C CA . GLY A 1 288 ? -30.792 -2.907 9.456 1.00 88.75 288 GLY A CA 1
ATOM 2245 C C . GLY A 1 288 ? -29.876 -2.994 10.684 1.00 88.75 288 GLY A C 1
ATOM 2246 O O . GLY A 1 288 ? -30.344 -2.765 11.796 1.00 88.75 288 GLY A O 1
ATOM 2247 N N . ALA A 1 289 ? -28.586 -3.322 10.539 1.00 89.44 289 ALA A N 1
ATOM 2248 C CA . ALA A 1 289 ? -27.605 -3.106 11.594 1.00 89.44 289 ALA A CA 1
ATOM 2249 C C . ALA A 1 289 ? -27.178 -1.639 11.552 1.00 89.44 289 ALA A C 1
ATOM 2251 O O . ALA A 1 289 ? -26.589 -1.189 10.573 1.00 89.44 289 ALA A O 1
ATOM 2252 N N . ALA A 1 290 ? -27.364 -0.906 12.647 1.00 88.50 290 ALA A N 1
ATOM 2253 C CA . ALA A 1 290 ? -26.807 0.439 12.789 1.00 88.50 290 ALA A CA 1
ATOM 2254 C C . ALA A 1 290 ? -25.265 0.448 12.890 1.00 88.50 290 ALA A C 1
ATOM 2256 O O . ALA A 1 290 ? -24.700 1.453 13.285 1.00 88.50 290 ALA A O 1
ATOM 2257 N N . ALA A 1 291 ? -24.582 -0.657 12.570 1.00 92.94 291 ALA A N 1
ATOM 2258 C CA . ALA A 1 291 ? -23.142 -0.842 12.723 1.00 92.94 291 ALA A CA 1
ATOM 2259 C C . ALA A 1 291 ? -22.351 -0.683 11.410 1.00 92.94 291 ALA A C 1
ATOM 2261 O O . ALA A 1 291 ? -21.142 -0.499 11.470 1.00 92.94 291 ALA A O 1
ATOM 2262 N N . ALA A 1 292 ? -22.999 -0.726 10.238 1.00 96.38 292 ALA A N 1
ATOM 2263 C CA . ALA A 1 292 ? -22.344 -0.710 8.920 1.00 96.38 292 ALA A CA 1
ATOM 2264 C C . ALA A 1 292 ? -23.109 0.184 7.928 1.00 96.38 292 ALA A C 1
ATOM 2266 O O . ALA A 1 292 ? -24.320 0.327 8.107 1.00 96.38 292 ALA A O 1
ATOM 2267 N N . PRO A 1 293 ? -22.464 0.804 6.920 1.00 96.50 293 PRO A N 1
ATOM 2268 C CA . PRO A 1 293 ? -23.143 1.578 5.877 1.00 96.50 293 PRO A CA 1
ATOM 2269 C C . PRO A 1 293 ? -24.095 0.707 5.048 1.00 96.50 293 PRO A C 1
ATOM 2271 O O . PRO A 1 293 ? -23.837 -0.475 4.832 1.00 96.50 293 PRO A O 1
ATOM 2274 N N . ALA A 1 294 ? -25.179 1.293 4.542 1.00 96.06 294 ALA A N 1
ATOM 2275 C CA . ALA A 1 294 ? -26.058 0.593 3.607 1.00 96.06 294 ALA A CA 1
ATOM 2276 C C . ALA A 1 294 ? -25.359 0.330 2.259 1.00 96.06 294 ALA A C 1
ATOM 2278 O O . ALA A 1 294 ? -24.739 1.232 1.690 1.00 96.06 294 ALA A O 1
ATOM 2279 N N . ALA A 1 295 ? -25.511 -0.880 1.715 1.00 96.75 295 ALA A N 1
ATOM 2280 C CA . ALA A 1 295 ? -25.115 -1.201 0.346 1.00 96.75 295 ALA A CA 1
ATOM 2281 C C . ALA A 1 295 ? -26.205 -0.748 -0.636 1.00 96.75 295 ALA A C 1
ATOM 2283 O O . ALA A 1 295 ? -27.335 -1.230 -0.589 1.00 96.75 295 ALA A O 1
ATOM 2284 N N . LEU A 1 296 ? -25.869 0.182 -1.528 1.00 96.31 296 LEU A N 1
ATOM 2285 C CA . LEU A 1 296 ? -26.821 0.823 -2.441 1.00 96.31 296 LEU A CA 1
ATOM 2286 C C . LEU A 1 296 ? -26.857 0.166 -3.822 1.00 96.31 296 LEU A C 1
ATOM 2288 O O . LEU A 1 296 ? -27.876 0.251 -4.505 1.00 96.31 296 LEU A O 1
ATOM 2292 N N . GLY A 1 297 ? -25.769 -0.487 -4.231 1.00 96.00 297 GLY A N 1
ATOM 2293 C CA . GLY A 1 297 ? -25.701 -1.196 -5.503 1.00 96.00 297 GLY A CA 1
ATOM 2294 C C . GLY A 1 297 ? -24.307 -1.721 -5.816 1.00 96.00 297 GLY A C 1
ATOM 2295 O O . GLY A 1 297 ? -23.316 -1.253 -5.257 1.00 96.00 297 GLY A O 1
ATOM 2296 N N . LEU A 1 298 ? -24.256 -2.687 -6.726 1.00 97.88 298 LEU A N 1
ATOM 2297 C CA . LEU A 1 298 ? -23.036 -3.215 -7.318 1.00 97.88 298 LEU A CA 1
ATOM 2298 C C . LEU A 1 298 ? -23.235 -3.226 -8.835 1.00 97.88 298 LEU A C 1
ATOM 2300 O O . LEU A 1 298 ? -24.214 -3.799 -9.313 1.00 97.88 298 LEU A O 1
ATOM 2304 N N . PHE A 1 299 ? -22.339 -2.586 -9.576 1.00 97.19 299 PHE A N 1
ATOM 2305 C CA . PHE A 1 299 ? -22.451 -2.449 -11.028 1.00 97.19 299 PHE A CA 1
ATOM 2306 C C . PHE A 1 299 ? -21.080 -2.519 -11.695 1.00 97.19 299 PHE A C 1
ATOM 2308 O O . PHE A 1 299 ? -20.040 -2.449 -11.036 1.00 97.19 299 PHE A O 1
ATOM 2315 N N . ARG A 1 300 ? -21.075 -2.684 -13.018 1.00 95.56 300 ARG A N 1
ATOM 2316 C CA . ARG A 1 300 ? -19.860 -2.650 -13.831 1.00 95.56 300 ARG A CA 1
ATOM 2317 C C . ARG A 1 300 ? -19.946 -1.495 -14.810 1.00 95.56 300 ARG A C 1
ATOM 2319 O O . ARG A 1 300 ? -20.959 -1.346 -15.479 1.00 95.56 300 ARG A O 1
ATOM 2326 N N . GLU A 1 301 ? -18.872 -0.726 -14.884 1.00 91.50 301 GLU A N 1
ATOM 2327 C CA . GLU A 1 301 ? -18.680 0.333 -15.871 1.00 91.50 301 GLU A CA 1
ATOM 2328 C C . GLU A 1 301 ? -17.355 0.042 -16.571 1.00 91.50 301 GLU A C 1
ATOM 2330 O O . GLU A 1 301 ? -16.326 -0.148 -15.909 1.00 91.50 301 GLU A O 1
ATOM 2335 N N . TRP A 1 302 ? -17.391 -0.058 -17.899 1.00 89.12 302 TRP A N 1
ATOM 2336 C CA . TRP A 1 302 ? -16.283 -0.597 -18.688 1.00 89.12 302 TRP A CA 1
ATOM 2337 C C . TRP A 1 302 ? -15.807 -1.965 -18.146 1.00 89.12 302 TRP A C 1
ATOM 2339 O O . TRP A 1 302 ? -16.569 -2.931 -18.111 1.00 89.12 302 TRP A O 1
ATOM 2349 N N . GLU A 1 303 ? -14.549 -2.078 -17.722 1.00 90.25 303 GLU A N 1
ATOM 2350 C CA . GLU A 1 303 ? -13.944 -3.311 -17.205 1.00 90.25 303 GLU A CA 1
ATOM 2351 C C . GLU A 1 303 ? -13.827 -3.328 -15.678 1.00 90.25 303 GLU A C 1
ATOM 2353 O O . GLU A 1 303 ? -13.229 -4.243 -15.110 1.00 90.25 303 GLU A O 1
ATOM 2358 N N . HIS A 1 304 ? -14.355 -2.307 -15.001 1.00 94.38 304 HIS A N 1
ATOM 2359 C CA . HIS A 1 304 ? -14.217 -2.129 -13.562 1.00 94.38 304 HIS A CA 1
ATOM 2360 C C . HIS A 1 304 ? -15.531 -2.435 -12.850 1.00 94.38 304 HIS A C 1
ATOM 2362 O O . HIS A 1 304 ? -16.621 -2.206 -13.375 1.00 94.38 304 HIS A O 1
ATOM 2368 N N . THR A 1 305 ? -15.423 -2.947 -11.627 1.00 97.00 305 THR A N 1
ATOM 2369 C CA . THR A 1 305 ? -16.583 -3.194 -10.765 1.00 97.00 305 THR A CA 1
ATOM 2370 C C . THR A 1 305 ? -16.665 -2.102 -9.712 1.00 97.00 305 THR A C 1
ATOM 2372 O O . THR A 1 305 ? -15.653 -1.738 -9.118 1.00 97.00 305 THR A O 1
ATOM 2375 N N . PHE A 1 306 ? -17.865 -1.578 -9.479 1.00 97.88 306 PHE A N 1
ATOM 2376 C CA . PHE A 1 306 ? -18.124 -0.512 -8.524 1.00 97.88 306 PHE A CA 1
ATOM 2377 C C . PHE A 1 306 ? -19.146 -0.947 -7.480 1.00 97.88 306 PHE A C 1
ATOM 2379 O O . PHE A 1 306 ? -20.195 -1.497 -7.812 1.00 97.88 306 PHE A O 1
ATOM 2386 N N . LEU A 1 307 ? -18.856 -0.636 -6.219 1.00 98.12 307 LEU A N 1
ATOM 2387 C CA . LEU A 1 307 ? -19.775 -0.744 -5.091 1.00 98.12 307 LEU A CA 1
ATOM 2388 C C . LEU A 1 307 ? -20.219 0.660 -4.682 1.00 98.12 307 LEU A C 1
ATOM 2390 O O . LEU A 1 307 ? -19.397 1.466 -4.243 1.00 98.12 307 LEU A O 1
ATOM 2394 N N . ALA A 1 308 ? -21.516 0.934 -4.796 1.00 98.06 308 ALA A N 1
ATOM 2395 C CA . ALA A 1 308 ? -22.141 2.120 -4.229 1.00 98.06 308 ALA A CA 1
ATOM 2396 C C . ALA A 1 308 ? -22.626 1.826 -2.805 1.00 98.06 308 ALA A C 1
ATOM 2398 O O . ALA A 1 308 ? -23.390 0.885 -2.581 1.00 98.06 308 ALA A O 1
ATOM 2399 N N . GLN A 1 309 ? -22.229 2.654 -1.843 1.00 97.56 309 GLN A N 1
ATOM 2400 C CA . GLN A 1 309 ? -22.626 2.529 -0.439 1.00 97.56 309 GLN A CA 1
ATOM 2401 C C . GLN A 1 309 ? -22.968 3.889 0.189 1.00 97.56 309 GLN A C 1
ATOM 2403 O O . GLN A 1 309 ? -22.620 4.948 -0.338 1.00 97.56 309 GLN A O 1
ATOM 2408 N N . GLU A 1 310 ? -23.656 3.856 1.329 1.00 97.19 310 GLU A N 1
ATOM 2409 C CA . GLU A 1 310 ? -23.986 5.032 2.140 1.00 97.19 310 GLU A CA 1
ATOM 2410 C C . GLU A 1 310 ? -22.734 5.863 2.460 1.00 97.19 310 GLU A C 1
ATOM 2412 O O . GLU A 1 310 ? -21.714 5.343 2.921 1.00 97.19 310 GLU A O 1
ATOM 2417 N N . TYR A 1 311 ? -22.829 7.176 2.243 1.00 97.06 311 TYR A N 1
ATOM 2418 C CA . TYR A 1 311 ? -21.848 8.127 2.748 1.00 97.06 311 TYR A CA 1
ATOM 2419 C C . TYR A 1 311 ? -22.217 8.548 4.173 1.00 97.06 311 TYR A C 1
ATOM 2421 O O . TYR A 1 311 ? -23.301 9.080 4.411 1.00 97.06 311 TYR A O 1
ATOM 2429 N N . LEU A 1 312 ? -21.299 8.324 5.113 1.00 95.75 312 LEU A N 1
ATOM 2430 C CA . LEU A 1 312 ? -21.449 8.717 6.513 1.00 95.75 312 LEU A CA 1
ATOM 2431 C C . LEU A 1 312 ? -21.092 10.202 6.678 1.00 95.75 312 LEU A C 1
ATOM 2433 O O . LEU A 1 312 ? -19.967 10.547 7.041 1.00 95.75 312 LEU A O 1
ATOM 2437 N N . ASP A 1 313 ? -22.035 11.083 6.346 1.00 93.62 313 ASP A N 1
ATOM 2438 C CA . ASP A 1 313 ? -21.803 12.530 6.361 1.00 93.62 313 ASP A CA 1
ATOM 2439 C C . ASP A 1 313 ? -21.516 13.054 7.776 1.00 93.62 313 ASP A C 1
ATOM 2441 O O . ASP A 1 313 ? -22.172 12.672 8.739 1.00 93.62 313 ASP A O 1
ATOM 2445 N N . GLY A 1 314 ? -20.502 13.909 7.908 1.00 93.75 314 GLY A N 1
ATOM 2446 C CA . GLY A 1 314 ? -20.037 14.441 9.195 1.00 93.75 314 GLY A CA 1
ATOM 2447 C C . GLY A 1 314 ? -19.205 13.483 10.061 1.00 93.75 314 GLY A C 1
ATOM 2448 O O . GLY A 1 314 ? -18.516 13.950 10.973 1.00 93.75 314 GLY A O 1
ATOM 2449 N N . TYR A 1 315 ? -19.179 12.178 9.765 1.00 96.38 315 TYR A N 1
ATOM 2450 C CA . TYR A 1 315 ? -18.400 11.216 10.547 1.00 96.38 315 TYR A CA 1
ATOM 2451 C C . TYR A 1 315 ? -16.890 11.412 10.342 1.00 96.38 315 TYR A C 1
ATOM 2453 O O . TYR A 1 315 ? -16.407 11.741 9.254 1.00 96.38 315 TYR A O 1
ATOM 2461 N N . ILE A 1 316 ? -16.109 11.158 11.392 1.00 96.38 316 ILE A N 1
ATOM 2462 C CA . ILE A 1 316 ? -14.644 11.184 11.364 1.00 96.38 316 ILE A CA 1
ATOM 2463 C C . ILE A 1 316 ? -14.059 9.828 11.775 1.00 96.38 316 ILE A C 1
ATOM 2465 O O . ILE A 1 316 ? -14.592 9.195 12.679 1.00 96.38 316 ILE A O 1
ATOM 2469 N N . PRO A 1 317 ? -12.931 9.386 11.192 1.00 96.38 317 PRO A N 1
ATOM 2470 C CA . PRO A 1 317 ? -12.266 8.174 11.662 1.00 96.38 317 PRO A CA 1
ATOM 2471 C C . PRO A 1 317 ? -11.807 8.302 13.121 1.00 96.38 317 PRO A C 1
ATOM 2473 O O . PRO A 1 317 ? -11.326 9.373 13.518 1.00 96.38 317 PRO A O 1
ATOM 2476 N N . LEU A 1 318 ? -11.841 7.206 13.886 1.00 95.81 318 LEU A N 1
ATOM 2477 C CA . LEU A 1 318 ? -11.281 7.122 15.241 1.00 95.81 318 LEU A CA 1
ATOM 2478 C C . LEU A 1 318 ? -9.827 7.597 15.241 1.00 95.81 318 LEU A C 1
ATOM 2480 O O . LEU A 1 318 ? -9.446 8.398 16.086 1.00 95.81 318 LEU A O 1
ATOM 2484 N N . ALA A 1 319 ? -9.042 7.238 14.221 1.00 93.06 319 ALA A N 1
ATOM 2485 C CA . ALA A 1 319 ? -7.670 7.716 14.069 1.00 93.06 319 ALA A CA 1
ATOM 2486 C C . ALA A 1 319 ? -7.542 9.251 14.078 1.00 93.06 319 ALA A C 1
ATOM 2488 O O . ALA A 1 319 ? -6.605 9.801 14.668 1.00 93.06 319 ALA A O 1
ATOM 2489 N N . LYS A 1 320 ? -8.496 9.957 13.458 1.00 93.31 320 LYS A N 1
ATOM 2490 C CA . LYS A 1 320 ? -8.545 11.423 13.445 1.00 93.31 320 LYS A CA 1
ATOM 2491 C C . LYS A 1 320 ? -8.977 11.966 14.803 1.00 93.31 320 LYS A C 1
ATOM 2493 O O . LYS A 1 320 ? -8.366 12.928 15.272 1.00 93.31 320 LYS A O 1
ATOM 2498 N N . TRP A 1 321 ? -9.978 11.357 15.439 1.00 93.50 321 TRP A N 1
ATOM 2499 C CA . TRP A 1 321 ? -10.396 11.727 16.792 1.00 93.50 321 TRP A CA 1
ATOM 2500 C C . TRP A 1 321 ? -9.237 11.583 17.787 1.00 93.50 321 TRP A C 1
ATOM 2502 O O . TRP A 1 321 ? -8.892 12.566 18.441 1.00 93.50 321 TRP A O 1
ATOM 2512 N N . SER A 1 322 ? -8.550 10.437 17.805 1.00 89.94 322 SER A N 1
ATOM 2513 C CA . SER A 1 322 ? -7.403 10.188 18.687 1.00 89.94 322 SER A CA 1
ATOM 2514 C C . SER A 1 322 ? -6.276 11.188 18.440 1.00 89.94 322 SER A C 1
ATOM 2516 O O . SER A 1 322 ? -5.670 11.685 19.381 1.00 89.94 322 SER A O 1
ATOM 2518 N N . SER A 1 323 ? -6.027 11.575 17.181 1.00 87.69 323 SER A N 1
ATOM 2519 C CA . SER A 1 323 ? -4.994 12.571 16.868 1.00 87.69 323 SER A CA 1
ATOM 2520 C C . SER A 1 323 ? -5.279 13.974 17.409 1.00 87.69 323 SER A C 1
ATOM 2522 O O . SER A 1 323 ? -4.347 14.705 17.738 1.00 87.69 323 SER A O 1
ATOM 2524 N N . ARG A 1 324 ? -6.559 14.348 17.526 1.00 87.19 324 ARG A N 1
ATOM 2525 C CA . ARG A 1 324 ? -6.995 15.629 18.108 1.00 87.19 324 ARG A CA 1
ATOM 2526 C C . ARG A 1 324 ? -6.958 15.610 19.639 1.00 87.19 324 ARG A C 1
ATOM 2528 O O . ARG A 1 324 ? -6.871 16.667 20.268 1.00 87.19 324 ARG A O 1
ATOM 2535 N N . HIS A 1 325 ? -6.996 14.418 20.226 1.00 83.19 325 HIS A N 1
ATOM 2536 C CA . HIS A 1 325 ? -7.052 14.189 21.667 1.00 83.19 325 HIS A CA 1
ATOM 2537 C C . HIS A 1 325 ? -5.796 13.492 22.205 1.00 83.19 325 HIS A C 1
ATOM 2539 O O . HIS A 1 325 ? -5.839 12.880 23.264 1.00 83.19 325 HIS A O 1
ATOM 2545 N N . ASP A 1 326 ? -4.674 13.605 21.489 1.00 80.25 326 ASP A N 1
ATOM 2546 C CA . ASP A 1 326 ? -3.428 12.930 21.841 1.00 80.25 326 ASP A CA 1
ATOM 2547 C C . ASP A 1 326 ? -2.918 13.385 23.219 1.00 80.25 326 ASP A C 1
ATOM 2549 O O . ASP A 1 326 ? -2.573 14.556 23.418 1.00 80.25 326 ASP A O 1
ATOM 2553 N N . LEU A 1 327 ? -2.891 12.450 24.172 1.00 73.62 327 LEU A N 1
ATOM 2554 C CA . LEU A 1 327 ? -2.489 12.712 25.552 1.00 73.62 327 LEU A CA 1
ATOM 2555 C C . LEU A 1 327 ? -0.985 12.990 25.675 1.00 73.62 327 LEU A C 1
ATOM 2557 O O . LEU A 1 327 ? -0.578 13.765 26.538 1.00 73.62 327 LEU A O 1
ATOM 2561 N N . ILE A 1 328 ? -0.155 12.398 24.809 1.00 74.12 328 ILE A N 1
ATOM 2562 C CA . ILE A 1 328 ? 1.311 12.495 24.886 1.00 74.12 328 ILE A CA 1
ATOM 2563 C C . ILE A 1 328 ? 1.780 13.885 24.442 1.00 74.12 328 ILE A C 1
ATOM 2565 O O . ILE A 1 328 ? 2.710 14.448 25.019 1.00 74.12 328 ILE A O 1
ATOM 2569 N N . LEU A 1 329 ? 1.124 14.464 23.432 1.00 73.38 329 LEU A N 1
ATOM 2570 C CA . LEU A 1 329 ? 1.497 15.771 22.879 1.00 73.38 329 LEU A CA 1
ATOM 2571 C C . LEU A 1 329 ? 0.963 16.964 23.689 1.00 73.38 329 LEU A C 1
ATOM 2573 O O . LEU A 1 329 ? 1.373 18.104 23.454 1.00 73.38 329 LEU A O 1
ATOM 2577 N N . ARG A 1 330 ? 0.060 16.736 24.648 1.00 69.44 330 ARG A N 1
ATOM 2578 C CA . ARG A 1 330 ? -0.529 17.800 25.471 1.00 69.44 330 ARG A CA 1
ATOM 2579 C C . ARG A 1 330 ? 0.316 18.053 26.720 1.00 69.44 330 ARG A C 1
ATOM 2581 O O . ARG A 1 330 ? 0.430 17.226 27.618 1.00 69.44 330 ARG A O 1
ATOM 2588 N N . THR A 1 331 ? 0.906 19.245 26.791 1.00 60.81 331 THR A N 1
ATOM 2589 C CA . THR A 1 331 ? 1.854 19.630 27.854 1.00 60.81 331 THR A CA 1
ATOM 2590 C C . THR A 1 331 ? 1.187 20.051 29.169 1.00 60.81 331 THR A C 1
ATOM 2592 O O . THR A 1 331 ? 1.858 20.079 30.205 1.00 60.81 331 THR A O 1
ATOM 2595 N N . ARG A 1 332 ? -0.118 20.366 29.146 1.00 63.72 332 ARG A N 1
ATOM 2596 C CA . ARG A 1 332 ? -0.962 20.711 30.303 1.00 63.72 332 ARG A CA 1
ATOM 2597 C C . ARG A 1 332 ? -2.346 20.092 30.091 1.00 63.72 332 ARG A C 1
ATOM 2599 O O . ARG A 1 332 ? -2.950 20.336 29.054 1.00 63.72 332 ARG A O 1
ATOM 2606 N N . PHE A 1 333 ? -2.804 19.282 31.040 1.00 65.81 333 PHE A N 1
ATOM 2607 C CA . PHE A 1 333 ? -4.121 18.640 31.028 1.00 65.81 333 PHE A CA 1
ATOM 2608 C C . PHE A 1 333 ? -4.783 18.945 32.369 1.00 65.81 333 PHE A C 1
ATOM 2610 O O . PHE A 1 333 ? -4.201 18.648 33.413 1.00 65.81 333 PHE A O 1
ATOM 2617 N N . SER A 1 334 ? -5.953 19.573 32.358 1.00 72.50 334 SER A N 1
ATOM 2618 C CA . SER A 1 334 ? -6.757 19.750 33.567 1.00 72.50 334 SER A CA 1
ATOM 2619 C C . SER A 1 334 ? -7.499 18.459 33.923 1.00 72.50 334 SER A C 1
ATOM 2621 O O . SER A 1 334 ? -7.690 17.568 33.093 1.00 72.50 334 SER A O 1
ATOM 2623 N N . ALA A 1 335 ? -7.943 18.354 35.174 1.00 72.06 335 ALA A N 1
ATOM 2624 C CA . ALA A 1 335 ? -8.730 17.213 35.634 1.00 72.06 335 ALA A CA 1
ATOM 2625 C C . ALA A 1 335 ? -10.069 17.076 34.897 1.00 72.06 335 ALA A C 1
ATOM 2627 O O . ALA A 1 335 ? -10.512 15.965 34.611 1.00 72.06 335 ALA A O 1
ATOM 2628 N N . ASP A 1 336 ? -10.694 18.204 34.558 1.00 77.00 336 ASP A N 1
ATOM 2629 C CA . ASP A 1 336 ? -11.960 18.213 33.832 1.00 77.00 336 ASP A CA 1
ATOM 2630 C C . ASP A 1 336 ? -11.772 17.824 32.364 1.00 77.00 336 ASP A C 1
ATOM 2632 O O . ASP A 1 336 ? -12.566 17.046 31.840 1.00 77.00 336 ASP A O 1
ATOM 2636 N N . GLU A 1 337 ? -10.680 18.252 31.721 1.00 79.38 337 GLU A N 1
ATOM 2637 C CA . GLU A 1 337 ? -10.322 17.749 30.391 1.00 79.38 337 GLU A CA 1
ATOM 2638 C C . GLU A 1 337 ? -10.060 16.238 30.425 1.00 79.38 337 GLU A C 1
ATOM 2640 O O . GLU A 1 337 ? -10.503 15.529 29.522 1.00 79.38 337 GLU A O 1
ATOM 2645 N N . ALA A 1 338 ? -9.366 15.725 31.453 1.00 77.19 338 ALA A N 1
ATOM 2646 C CA . ALA A 1 338 ? -9.073 14.291 31.602 1.00 77.19 338 ALA A CA 1
ATOM 2647 C C . ALA A 1 338 ? -10.355 13.475 31.759 1.00 77.19 338 ALA A C 1
ATOM 2649 O O . ALA A 1 338 ? -10.532 12.456 31.092 1.00 77.19 338 ALA A O 1
ATOM 2650 N N . ARG A 1 339 ? -11.281 13.963 32.589 1.00 79.44 339 ARG A N 1
ATOM 2651 C CA . ARG A 1 339 ? -12.596 13.348 32.772 1.00 79.44 339 ARG A CA 1
ATOM 2652 C C . ARG A 1 339 ? -13.421 13.392 31.490 1.00 79.44 339 ARG A C 1
ATOM 2654 O O . ARG A 1 339 ? -14.005 12.378 31.127 1.00 79.44 339 ARG A O 1
ATOM 2661 N N . SER A 1 340 ? -13.446 14.529 30.792 1.00 86.31 340 SER A N 1
ATOM 2662 C CA . SER A 1 340 ? -14.156 14.663 29.515 1.00 86.31 340 SER A CA 1
ATOM 2663 C C . SER A 1 340 ? -13.612 13.681 28.482 1.00 86.31 340 SER A C 1
ATOM 2665 O O . SER A 1 340 ? -14.383 12.952 27.865 1.00 86.31 340 SER A O 1
ATOM 2667 N N . PHE A 1 341 ? -12.285 13.608 28.342 1.00 87.62 341 PHE A N 1
ATOM 2668 C CA . PHE A 1 341 ? -11.635 12.672 27.432 1.00 87.62 341 PHE A CA 1
ATOM 2669 C C . PHE A 1 341 ? -11.986 11.222 27.766 1.00 87.62 341 PHE A C 1
ATOM 2671 O O . PHE A 1 341 ? -12.354 10.471 26.870 1.00 87.62 341 PHE A O 1
ATOM 2678 N N . LEU A 1 342 ? -11.901 10.823 29.039 1.00 86.50 342 LEU A N 1
ATOM 2679 C CA . LEU A 1 342 ? -12.202 9.452 29.453 1.00 86.50 342 LEU A CA 1
ATOM 2680 C C . LEU A 1 342 ? -13.688 9.108 29.331 1.00 86.50 342 LEU A C 1
ATOM 2682 O O . LEU A 1 342 ? -14.013 7.976 28.979 1.00 86.50 342 LEU A O 1
ATOM 2686 N N . GLY A 1 343 ? -14.580 10.072 29.562 1.00 89.81 343 GLY A N 1
ATOM 2687 C CA . GLY A 1 343 ? -16.011 9.919 29.311 1.00 89.81 343 GLY A CA 1
ATOM 2688 C C . GLY A 1 343 ? -16.305 9.662 27.834 1.00 89.81 343 GLY A C 1
ATOM 2689 O O . GLY A 1 343 ? -17.010 8.707 27.500 1.00 89.81 343 GLY A O 1
ATOM 2690 N N . ASP A 1 344 ? -15.713 10.457 26.943 1.00 93.25 344 ASP A N 1
ATOM 2691 C CA . ASP A 1 344 ? -15.851 10.261 25.499 1.00 93.25 344 ASP A CA 1
ATOM 2692 C C . ASP A 1 344 ? -15.196 8.956 25.041 1.00 93.25 344 ASP A C 1
ATOM 2694 O O . ASP A 1 344 ? -15.809 8.196 24.296 1.00 93.25 344 ASP A O 1
ATOM 2698 N N . TYR A 1 345 ? -14.002 8.642 25.548 1.00 93.06 345 TYR A N 1
ATOM 2699 C CA . TYR A 1 345 ? -13.300 7.384 25.304 1.00 93.06 345 TYR A CA 1
ATOM 2700 C C . TYR A 1 345 ? -14.173 6.181 25.687 1.00 93.06 345 TYR A C 1
ATOM 2702 O O . TYR A 1 345 ? -14.430 5.315 24.853 1.00 93.06 345 TYR A O 1
ATOM 2710 N N . ALA A 1 346 ? -14.689 6.135 26.918 1.00 93.62 346 ALA A N 1
ATOM 2711 C CA . ALA A 1 346 ? -15.538 5.039 27.375 1.00 93.62 346 ALA A CA 1
ATOM 2712 C C . ALA A 1 346 ? -16.806 4.922 26.523 1.00 93.62 346 ALA A C 1
ATOM 2714 O O . ALA A 1 346 ? -17.165 3.823 26.105 1.00 93.62 346 ALA A O 1
ATOM 2715 N N . ARG A 1 347 ? -17.454 6.047 26.199 1.00 94.94 347 ARG A N 1
ATOM 2716 C CA . ARG A 1 347 ? -18.653 6.065 25.352 1.00 94.94 347 ARG A CA 1
ATOM 2717 C C . ARG A 1 347 ? -18.375 5.553 23.937 1.00 94.94 347 ARG A C 1
ATOM 2719 O O . ARG A 1 347 ? -19.156 4.750 23.433 1.00 94.94 347 ARG A O 1
ATOM 2726 N N . ILE A 1 348 ? -17.253 5.944 23.333 1.00 96.50 348 ILE A N 1
ATOM 2727 C CA . ILE A 1 348 ? -16.810 5.440 22.026 1.00 96.50 348 ILE A CA 1
ATOM 2728 C C . ILE A 1 348 ? -16.621 3.924 22.074 1.00 96.50 348 ILE A C 1
ATOM 2730 O O . ILE A 1 348 ? -17.178 3.221 21.235 1.00 96.50 348 ILE A O 1
ATOM 2734 N N . PHE A 1 349 ? -15.884 3.397 23.057 1.00 96.75 349 PHE A N 1
ATOM 2735 C CA . PHE A 1 349 ? -15.615 1.958 23.127 1.00 96.75 349 PHE A CA 1
ATOM 2736 C C . PHE A 1 349 ? -16.851 1.138 23.504 1.00 96.75 349 PHE A C 1
ATOM 2738 O O . PHE A 1 349 ? -17.022 0.033 23.001 1.00 96.75 349 PHE A O 1
ATOM 2745 N N . VAL A 1 350 ? -17.778 1.688 24.286 1.00 96.31 350 VAL A N 1
ATOM 2746 C CA . VAL A 1 350 ? -19.083 1.056 24.513 1.00 96.31 350 VAL A CA 1
ATOM 2747 C C . VAL A 1 350 ? -19.889 0.976 23.214 1.00 96.31 350 VAL A C 1
ATOM 2749 O O . VAL A 1 350 ? -20.367 -0.100 22.860 1.00 96.31 350 VAL A O 1
ATOM 2752 N N . ASN A 1 351 ? -19.997 2.078 22.468 1.00 96.75 351 ASN A N 1
ATOM 2753 C CA . ASN A 1 351 ? -20.699 2.093 21.182 1.00 96.75 351 ASN A CA 1
ATOM 2754 C C . ASN A 1 351 ? -20.028 1.163 20.158 1.00 96.75 351 ASN A C 1
ATOM 2756 O O . ASN A 1 351 ? -20.707 0.491 19.383 1.00 96.75 351 ASN A O 1
ATOM 2760 N N . LEU A 1 352 ? -18.698 1.074 20.189 1.00 97.62 352 LEU A N 1
ATOM 2761 C CA . LEU A 1 352 ? -17.932 0.164 19.349 1.00 97.62 352 LEU A CA 1
ATOM 2762 C C . LEU A 1 352 ? -18.179 -1.306 19.713 1.00 97.62 352 LEU A C 1
ATOM 2764 O O . LEU A 1 352 ? -18.271 -2.148 18.820 1.00 97.62 352 LEU A O 1
ATOM 2768 N N . ALA A 1 353 ? -18.307 -1.621 21.004 1.00 97.75 353 ALA A N 1
ATOM 2769 C CA . ALA A 1 353 ? -18.589 -2.977 21.464 1.00 97.75 353 ALA A CA 1
ATOM 2770 C C . ALA A 1 353 ? -19.982 -3.433 21.013 1.00 97.75 353 ALA A C 1
ATOM 2772 O O . ALA A 1 353 ? -20.134 -4.564 20.553 1.00 97.75 353 ALA A O 1
ATOM 2773 N N . GLU A 1 354 ? -20.978 -2.543 21.066 1.00 96.88 354 GLU A N 1
ATOM 2774 C CA . GLU A 1 354 ? -22.321 -2.812 20.539 1.00 96.88 354 GLU A CA 1
ATOM 2775 C C . GLU A 1 354 ? -22.328 -2.967 19.011 1.00 96.88 354 GLU A C 1
ATOM 2777 O O . GLU A 1 354 ? -22.991 -3.863 18.484 1.00 96.88 354 GLU A O 1
ATOM 2782 N N . ALA A 1 355 ? -21.543 -2.162 18.285 1.00 96.94 355 ALA A N 1
ATOM 2783 C CA . ALA A 1 355 ? -21.379 -2.329 16.843 1.00 96.94 355 ALA A CA 1
ATOM 2784 C C . ALA A 1 355 ? -20.787 -3.709 16.506 1.00 96.94 355 ALA A C 1
ATOM 2786 O O . ALA A 1 355 ? -21.353 -4.435 15.687 1.00 96.94 355 ALA A O 1
ATOM 2787 N N . LEU A 1 356 ? -19.708 -4.118 17.184 1.00 97.50 356 LEU A N 1
ATOM 2788 C CA . LEU A 1 356 ? -19.098 -5.436 16.985 1.00 97.50 356 LEU A CA 1
ATOM 2789 C C . LEU A 1 356 ? -20.065 -6.575 17.339 1.00 97.50 356 LEU A C 1
ATOM 2791 O O . LEU A 1 356 ? -20.193 -7.537 16.583 1.00 97.50 356 LEU A O 1
ATOM 2795 N N . LYS A 1 357 ? -20.803 -6.441 18.446 1.00 97.38 357 LYS A N 1
ATOM 2796 C CA . LYS A 1 357 ? -21.841 -7.396 18.852 1.00 97.38 357 LYS A CA 1
ATOM 2797 C C . LYS A 1 357 ? -22.911 -7.564 17.774 1.00 97.38 357 LYS A C 1
ATOM 2799 O O . LYS A 1 357 ? -23.338 -8.685 17.504 1.00 97.38 357 LYS A O 1
ATOM 2804 N N . ALA A 1 358 ? -23.327 -6.475 17.125 1.00 96.56 358 ALA A N 1
ATOM 2805 C CA . ALA A 1 358 ? -24.310 -6.511 16.045 1.00 96.56 358 ALA A CA 1
ATOM 2806 C C . ALA A 1 358 ? -23.795 -7.222 14.778 1.00 96.56 358 ALA A C 1
ATOM 2808 O O . ALA A 1 358 ? -24.586 -7.879 14.092 1.00 96.56 358 ALA A O 1
ATOM 2809 N N . LEU A 1 359 ? -22.495 -7.112 14.474 1.00 96.69 359 LEU A N 1
ATOM 2810 C CA . LEU A 1 359 ? -21.831 -7.857 13.395 1.00 96.69 359 LEU A CA 1
ATOM 2811 C C . LEU A 1 359 ? -21.765 -9.353 13.726 1.00 96.69 359 LEU A C 1
ATOM 2813 O O . LEU A 1 359 ? -22.259 -10.186 12.960 1.00 96.69 359 LEU A O 1
ATOM 2817 N N . HIS A 1 360 ? -21.221 -9.689 14.900 1.00 96.75 360 HIS A N 1
ATOM 2818 C CA . HIS A 1 360 ? -21.056 -11.072 15.357 1.00 96.75 360 HIS A CA 1
ATOM 2819 C C . HIS A 1 360 ? -22.404 -11.782 15.505 1.00 96.75 360 HIS A C 1
ATOM 2821 O O . HIS A 1 360 ? -22.543 -12.930 15.091 1.00 96.75 360 HIS A O 1
ATOM 2827 N N . GLY A 1 361 ? -23.438 -11.079 15.978 1.00 96.19 361 GLY A N 1
ATOM 2828 C CA . GLY A 1 361 ? -24.812 -11.586 16.055 1.00 96.19 361 GLY A CA 1
ATOM 2829 C C . GLY A 1 361 ? -25.442 -11.913 14.695 1.00 96.19 361 GLY A C 1
ATOM 2830 O O . GLY A 1 361 ? -26.386 -12.696 14.627 1.00 96.19 361 GLY A O 1
ATOM 2831 N N . ARG A 1 362 ? -24.903 -11.371 13.596 1.00 96.62 362 ARG A N 1
ATOM 2832 C CA . ARG A 1 362 ? -25.262 -11.746 12.218 1.00 96.62 362 ARG A CA 1
ATOM 2833 C C . ARG A 1 362 ? -24.302 -12.776 11.615 1.00 96.62 362 ARG A C 1
ATOM 2835 O O . ARG A 1 362 ? -24.438 -13.111 10.438 1.00 96.62 362 ARG A O 1
ATOM 2842 N N . GLY A 1 363 ? -23.362 -13.315 12.390 1.00 96.38 363 GLY A N 1
ATOM 2843 C CA . GLY A 1 363 ? -22.361 -14.280 11.933 1.00 96.38 363 GLY A CA 1
ATOM 2844 C C . GLY A 1 363 ? -21.296 -13.666 11.023 1.00 96.38 363 GLY A C 1
ATOM 2845 O O . GLY A 1 363 ? -20.795 -14.360 10.144 1.00 96.38 363 GLY A O 1
ATOM 2846 N N . VAL A 1 364 ? -20.993 -12.375 11.185 1.00 97.12 364 VAL A N 1
ATOM 2847 C CA . VAL A 1 364 ? -19.935 -11.672 10.443 1.00 97.12 364 VAL A CA 1
ATOM 2848 C C . VAL A 1 364 ? -18.775 -11.380 11.389 1.00 97.12 364 VAL A C 1
ATOM 2850 O O . VAL A 1 364 ? -18.987 -10.784 12.440 1.00 97.12 364 VAL A O 1
ATOM 2853 N N . LEU A 1 365 ? -17.566 -11.772 10.997 1.00 95.88 365 LEU A N 1
ATOM 2854 C CA . LEU A 1 365 ? -16.297 -11.394 11.623 1.00 95.88 365 LEU A CA 1
ATOM 2855 C C . LEU A 1 365 ? -15.663 -10.266 10.797 1.00 95.88 365 LEU A C 1
ATOM 2857 O O . LEU A 1 365 ? -15.705 -10.324 9.567 1.00 95.88 365 LEU A O 1
ATOM 2861 N N . PHE A 1 366 ? -15.112 -9.236 11.439 1.00 94.25 366 PHE A N 1
ATOM 2862 C CA . PHE A 1 366 ? -14.727 -7.998 10.751 1.00 94.25 366 PHE A CA 1
ATOM 2863 C C . PHE A 1 366 ? -13.332 -8.062 10.114 1.00 94.25 366 PHE A C 1
ATOM 2865 O O . PHE A 1 366 ? -13.160 -7.652 8.967 1.00 94.25 366 PHE A O 1
ATOM 2872 N N . GLY A 1 367 ? -12.342 -8.613 10.817 1.00 90.44 367 GLY A N 1
ATOM 2873 C CA . GLY A 1 367 ? -11.042 -8.994 10.253 1.00 90.44 367 GLY A CA 1
ATOM 2874 C C . GLY A 1 367 ? -10.023 -7.867 10.082 1.00 90.44 367 GLY A C 1
ATOM 2875 O O . GLY A 1 367 ? -8.870 -8.048 10.462 1.00 90.44 367 GLY A O 1
ATOM 2876 N N . ASP A 1 368 ? -10.420 -6.695 9.575 1.00 89.44 368 ASP A N 1
ATOM 2877 C CA . ASP A 1 368 ? -9.541 -5.514 9.469 1.00 89.44 368 ASP A CA 1
ATOM 2878 C C . ASP A 1 368 ? -9.995 -4.378 10.391 1.00 89.44 368 ASP A C 1
ATOM 2880 O O . ASP A 1 368 ? -10.354 -3.267 9.988 1.00 89.44 368 ASP A O 1
ATOM 2884 N N . PHE A 1 369 ? -9.995 -4.683 11.685 1.00 92.00 369 PHE A N 1
ATOM 2885 C CA . PHE A 1 369 ? -10.489 -3.789 12.720 1.00 92.00 369 PHE A CA 1
ATOM 2886 C C . PHE A 1 369 ? -9.449 -2.727 13.119 1.00 92.00 369 PHE A C 1
ATOM 2888 O O . PHE A 1 369 ? -8.922 -2.722 14.230 1.00 92.00 369 PHE A O 1
ATOM 2895 N N . SER A 1 370 ? -9.151 -1.797 12.210 1.00 93.25 370 SER A N 1
ATOM 2896 C CA . SER A 1 370 ? -8.219 -0.684 12.440 1.00 93.25 370 SER A CA 1
ATOM 2897 C C . SER A 1 370 ? -8.919 0.629 12.810 1.00 93.25 370 SER A C 1
ATOM 2899 O O . SER A 1 370 ? -10.069 0.866 12.443 1.00 93.25 370 SER A O 1
ATOM 2901 N N . ALA A 1 371 ? -8.197 1.554 13.449 1.00 94.31 371 ALA A N 1
ATOM 2902 C CA . ALA A 1 371 ? -8.740 2.863 13.834 1.00 94.31 371 ALA A CA 1
ATOM 2903 C C . ALA A 1 371 ? -9.149 3.760 12.644 1.00 94.31 371 ALA A C 1
ATOM 2905 O O . ALA A 1 371 ? -9.818 4.776 12.839 1.00 94.31 371 ALA A O 1
ATOM 2906 N N . ASN A 1 372 ? -8.737 3.432 11.414 1.00 93.25 372 ASN A N 1
ATOM 2907 C CA . ASN A 1 372 ? -9.202 4.133 10.211 1.00 93.25 372 ASN A CA 1
ATOM 2908 C C . ASN A 1 372 ? -10.555 3.606 9.712 1.00 93.25 372 ASN A C 1
ATOM 2910 O O . ASN A 1 372 ? -11.270 4.348 9.044 1.00 93.25 372 ASN A O 1
ATOM 2914 N N . ASN A 1 373 ? -10.904 2.371 10.078 1.00 96.19 373 ASN A N 1
ATOM 2915 C CA . ASN A 1 373 ? -12.130 1.684 9.671 1.00 96.19 373 ASN A CA 1
ATOM 2916 C C . ASN A 1 373 ? -13.269 1.860 10.694 1.00 96.19 373 ASN A C 1
ATOM 2918 O O . ASN A 1 373 ? -14.385 1.391 10.481 1.00 96.19 373 ASN A O 1
ATOM 2922 N N . VAL A 1 374 ? -13.005 2.572 11.795 1.00 97.50 374 VAL A N 1
ATOM 2923 C CA . VAL A 1 374 ? -13.994 2.978 12.800 1.00 97.50 374 VAL A CA 1
ATOM 2924 C C . VAL A 1 374 ? -14.368 4.436 12.572 1.00 97.50 374 VAL A C 1
ATOM 2926 O O . VAL A 1 374 ? -13.540 5.323 12.762 1.00 97.50 374 VAL A O 1
ATOM 2929 N N . MET A 1 375 ? -15.614 4.694 12.192 1.00 97.62 375 MET A N 1
ATOM 2930 C CA . MET A 1 375 ? -16.157 6.030 11.962 1.00 97.62 375 MET A CA 1
ATOM 2931 C C . MET A 1 375 ? -16.984 6.481 13.163 1.00 97.62 375 MET A C 1
ATOM 2933 O O . MET A 1 375 ? -17.819 5.733 13.668 1.00 97.62 375 MET A O 1
ATOM 2937 N N . LEU A 1 376 ? -16.760 7.719 13.592 1.00 96.94 376 LEU A N 1
ATOM 2938 C CA . LEU A 1 376 ? -17.386 8.349 14.747 1.00 96.94 376 LEU A CA 1
ATOM 2939 C C . LEU A 1 376 ? -18.190 9.566 14.313 1.00 96.94 376 LEU A C 1
ATOM 2941 O O . LEU A 1 376 ? -17.657 10.448 13.638 1.00 96.94 376 LEU A O 1
ATOM 2945 N N . ASP A 1 377 ? -19.427 9.655 14.770 1.00 96.50 377 ASP A N 1
ATOM 2946 C CA . ASP A 1 377 ? -20.153 10.917 14.789 1.00 96.50 377 ASP A CA 1
ATOM 2947 C C . ASP A 1 377 ? -19.547 11.806 15.895 1.00 96.50 377 ASP A C 1
ATOM 2949 O O . ASP A 1 377 ? -19.547 11.404 17.060 1.00 96.50 377 ASP A O 1
ATOM 2953 N N . PRO A 1 378 ? -18.978 12.982 15.582 1.00 93.81 378 PRO A N 1
ATOM 2954 C CA . PRO A 1 378 ? -18.310 13.809 16.584 1.00 93.81 378 PRO A CA 1
ATOM 2955 C C . PRO A 1 378 ? -19.262 14.436 17.617 1.00 93.81 378 PRO A C 1
ATOM 2957 O O . PRO A 1 378 ? -18.781 14.885 18.654 1.00 93.81 378 PRO A O 1
ATOM 2960 N N . GLU A 1 379 ? -20.569 14.488 17.352 1.00 91.50 379 GLU A N 1
ATOM 2961 C CA . GLU A 1 379 ? -21.571 15.070 18.252 1.00 91.50 379 GLU A CA 1
ATOM 2962 C C . GLU A 1 379 ? -22.184 14.005 19.165 1.00 91.50 379 GLU A C 1
ATOM 2964 O O . GLU A 1 379 ? -22.294 14.195 20.378 1.00 91.50 379 GLU A O 1
ATOM 2969 N N . THR A 1 380 ? -22.565 12.860 18.593 1.00 93.75 380 THR A N 1
ATOM 2970 C CA . THR A 1 380 ? -23.253 11.787 19.333 1.00 93.75 380 THR A CA 1
ATOM 2971 C C . THR A 1 380 ? -22.311 10.693 19.839 1.00 93.75 380 THR A C 1
ATOM 2973 O O . THR A 1 380 ? -22.689 9.903 20.708 1.00 93.75 380 THR A O 1
ATOM 2976 N N . LEU A 1 381 ? -21.085 10.636 19.307 1.00 94.69 381 LEU A N 1
ATOM 2977 C CA . LEU A 1 381 ? -20.128 9.532 19.449 1.00 94.69 381 LEU A CA 1
ATOM 2978 C C . LEU A 1 381 ? -20.679 8.181 18.980 1.00 94.69 381 LEU A C 1
ATOM 2980 O O . LEU A 1 381 ? -20.168 7.131 19.379 1.00 94.69 381 LEU A O 1
ATOM 2984 N N . ALA A 1 382 ? -21.715 8.188 18.137 1.00 95.00 382 ALA A N 1
ATOM 2985 C CA . ALA A 1 382 ? -22.192 6.989 17.468 1.00 95.00 382 ALA A CA 1
ATOM 2986 C C . ALA A 1 382 ? -21.083 6.401 16.590 1.00 95.00 382 ALA A C 1
ATOM 2988 O O . ALA A 1 382 ? -20.311 7.125 15.958 1.00 95.00 382 ALA A O 1
ATOM 2989 N N . VAL A 1 383 ? -21.014 5.073 16.559 1.00 96.94 383 VAL A N 1
ATOM 2990 C CA . VAL A 1 383 ? -19.955 4.330 15.880 1.00 96.94 383 VAL A CA 1
ATOM 2991 C C . VAL A 1 383 ? -20.532 3.571 14.694 1.00 96.94 383 VAL A C 1
ATOM 2993 O O . VAL A 1 383 ? -21.526 2.859 14.826 1.00 96.94 383 VAL A O 1
ATOM 2996 N N . ARG A 1 384 ? -19.867 3.679 13.545 1.00 97.19 384 ARG A N 1
ATOM 2997 C CA . ARG A 1 384 ? -20.112 2.860 12.353 1.00 97.19 384 ARG A CA 1
ATOM 2998 C C . ARG A 1 384 ? -18.786 2.280 11.877 1.00 97.19 384 ARG A C 1
ATOM 3000 O O . ARG A 1 384 ? -17.772 2.970 11.886 1.00 97.19 384 ARG A O 1
ATOM 3007 N N . LEU A 1 385 ? -18.790 1.030 11.445 1.00 97.56 385 LEU A N 1
ATOM 3008 C CA . LEU A 1 385 ? -17.642 0.382 10.821 1.00 97.56 385 LEU A CA 1
ATOM 3009 C C . LEU A 1 385 ? -17.733 0.545 9.304 1.00 97.56 385 LEU A C 1
ATOM 3011 O O . LEU A 1 385 ? -18.824 0.486 8.739 1.00 97.56 385 LEU A O 1
ATOM 3015 N N . ILE A 1 386 ? -16.597 0.766 8.651 1.00 96.31 386 ILE A N 1
ATOM 3016 C CA . ILE A 1 386 ? -16.473 0.850 7.191 1.00 96.31 386 ILE A CA 1
ATOM 3017 C C . ILE A 1 386 ? -15.368 -0.087 6.712 1.00 96.31 386 ILE A C 1
ATOM 3019 O O . ILE A 1 386 ? -14.531 -0.491 7.502 1.00 96.31 386 ILE A O 1
ATOM 3023 N N . ASP A 1 387 ? -15.325 -0.350 5.409 1.00 93.31 387 ASP A N 1
ATOM 3024 C CA . ASP A 1 387 ? -14.280 -1.160 4.776 1.00 93.31 387 ASP A CA 1
ATOM 3025 C C . ASP A 1 387 ? -14.309 -2.644 5.179 1.00 93.31 387 ASP A C 1
ATOM 3027 O O . ASP A 1 387 ? -13.472 -3.148 5.922 1.00 93.31 387 ASP A O 1
ATOM 3031 N N . PHE A 1 388 ? -15.312 -3.358 4.664 1.00 94.44 388 PHE A N 1
ATOM 3032 C CA . PHE A 1 388 ? -15.553 -4.776 4.943 1.00 94.44 388 PHE A CA 1
ATOM 3033 C C . PHE A 1 388 ? -14.801 -5.714 3.977 1.00 94.44 388 PHE A C 1
ATOM 3035 O O . PHE A 1 388 ? -15.106 -6.903 3.927 1.00 94.44 388 PHE A O 1
ATOM 3042 N N . GLU A 1 389 ? -13.793 -5.226 3.241 1.00 90.25 389 GLU A N 1
ATOM 3043 C CA . GLU A 1 389 ? -12.931 -6.031 2.345 1.00 90.25 389 GLU A CA 1
ATOM 3044 C C . GLU A 1 389 ? -12.306 -7.239 3.089 1.00 90.25 389 GLU A C 1
ATOM 3046 O O . GLU A 1 389 ? -12.194 -8.357 2.566 1.00 90.25 389 GLU A O 1
ATOM 3051 N N . GLY A 1 390 ? -11.932 -7.026 4.358 1.00 89.00 390 GLY A N 1
ATOM 3052 C CA . GLY A 1 390 ? -11.366 -8.044 5.248 1.00 89.00 390 GLY A CA 1
ATOM 3053 C C . GLY A 1 390 ? -12.385 -8.940 5.955 1.00 89.00 390 GLY A C 1
ATOM 3054 O O . GLY A 1 390 ? -11.993 -9.965 6.516 1.00 89.00 390 GLY A O 1
ATOM 3055 N N . ALA A 1 391 ? -13.674 -8.599 5.912 1.00 93.44 391 ALA A N 1
ATOM 3056 C CA . ALA A 1 391 ? -14.697 -9.285 6.689 1.00 93.44 391 ALA A CA 1
ATOM 3057 C C . ALA A 1 391 ? -15.020 -10.669 6.114 1.00 93.44 391 ALA A C 1
ATOM 3059 O O . ALA A 1 391 ? -14.915 -10.913 4.908 1.00 93.44 391 ALA A O 1
ATOM 3060 N N . ARG A 1 392 ? -15.403 -11.604 6.984 1.00 92.75 392 ARG A N 1
ATOM 3061 C CA . ARG A 1 392 ? -15.716 -12.996 6.629 1.00 92.75 392 ARG A CA 1
ATOM 3062 C C . ARG A 1 392 ? -16.951 -13.476 7.376 1.00 92.75 392 ARG A C 1
ATOM 3064 O O . ARG A 1 392 ? -17.294 -12.960 8.439 1.00 92.75 392 ARG A O 1
ATOM 3071 N N . LEU A 1 393 ? -17.620 -14.486 6.828 1.00 94.81 393 LEU A N 1
ATOM 3072 C CA . LEU A 1 393 ? -18.669 -15.184 7.566 1.00 94.81 393 LEU A CA 1
ATOM 3073 C C . LEU A 1 393 ? -18.033 -16.096 8.618 1.00 94.81 393 LEU A C 1
ATOM 3075 O O . LEU A 1 393 ? -17.012 -16.735 8.367 1.00 94.81 393 LEU A O 1
ATOM 3079 N N . ALA A 1 394 ? -18.644 -16.172 9.797 1.00 92.31 394 ALA A N 1
ATOM 3080 C CA . ALA A 1 394 ? -18.218 -17.093 10.840 1.00 92.31 394 ALA A CA 1
ATOM 3081 C C . ALA A 1 394 ? -18.261 -18.538 10.311 1.00 92.31 394 ALA A C 1
ATOM 3083 O O . ALA A 1 394 ? -19.279 -18.980 9.775 1.00 92.31 394 ALA A O 1
ATOM 3084 N N . GLY A 1 395 ? -17.149 -19.261 10.458 1.00 88.19 395 GLY A N 1
ATOM 3085 C CA . GLY A 1 395 ? -16.977 -20.612 9.917 1.00 88.19 395 GLY A CA 1
ATOM 3086 C C . GLY A 1 395 ? -16.358 -20.675 8.516 1.00 88.19 395 GLY A C 1
ATOM 3087 O O . GLY A 1 395 ? -16.108 -21.778 8.037 1.00 88.19 395 GLY A O 1
ATOM 3088 N N . ASP A 1 396 ? -16.070 -19.538 7.870 1.00 88.44 396 ASP A N 1
ATOM 3089 C CA . ASP A 1 396 ? -15.226 -19.515 6.670 1.00 88.44 396 ASP A CA 1
ATOM 3090 C C . ASP A 1 396 ? -13.809 -19.990 7.025 1.00 88.44 396 ASP A C 1
ATOM 3092 O O . ASP A 1 396 ? -13.136 -19.409 7.877 1.00 88.44 396 ASP A O 1
ATOM 3096 N N . LEU A 1 397 ? -13.373 -21.069 6.375 1.00 86.88 397 LEU A N 1
ATOM 3097 C CA . LEU A 1 397 ? -12.072 -21.702 6.598 1.00 86.88 397 LEU A CA 1
ATOM 3098 C C . LEU A 1 397 ? -10.960 -21.094 5.731 1.00 86.88 397 LEU A C 1
ATOM 3100 O O . LEU A 1 397 ? -9.809 -21.525 5.809 1.00 86.88 397 LEU A O 1
ATOM 3104 N N . SER A 1 398 ? -11.286 -20.098 4.906 1.00 82.31 398 SER A N 1
ATOM 3105 C CA . SER A 1 398 ? -10.300 -19.356 4.130 1.00 82.31 398 SER A CA 1
ATOM 3106 C C . SER A 1 398 ? -9.322 -18.631 5.059 1.00 82.31 398 SER A C 1
ATOM 3108 O O . SER A 1 398 ? -9.755 -17.993 6.023 1.00 82.31 398 SER A O 1
ATOM 3110 N N . PRO A 1 399 ? -8.013 -18.637 4.759 1.00 79.44 399 PRO A N 1
ATOM 3111 C CA . PRO A 1 399 ? -7.056 -17.822 5.490 1.00 79.44 399 PRO A CA 1
ATOM 3112 C C . PRO A 1 399 ? -7.439 -16.336 5.477 1.00 79.44 399 PRO A C 1
ATOM 3114 O O . PRO A 1 399 ? -7.838 -15.789 4.445 1.00 79.44 399 PRO A O 1
ATOM 3117 N N . ALA A 1 400 ? -7.286 -15.664 6.620 1.00 75.25 400 ALA A N 1
ATOM 3118 C CA . ALA A 1 400 ? -7.444 -14.215 6.684 1.00 75.25 400 ALA A CA 1
ATOM 3119 C C . ALA A 1 400 ? -6.339 -13.536 5.858 1.00 75.25 400 ALA A C 1
ATOM 3121 O O . ALA A 1 400 ? -5.152 -13.766 6.093 1.00 75.25 400 ALA A O 1
ATOM 3122 N N . ALA A 1 401 ? -6.739 -12.706 4.894 1.00 66.31 401 ALA A N 1
ATOM 3123 C CA . ALA A 1 401 ? -5.827 -12.091 3.928 1.00 66.31 401 ALA A CA 1
ATOM 3124 C C . ALA A 1 401 ? -5.375 -10.671 4.318 1.00 66.31 401 ALA A C 1
ATOM 3126 O O . ALA A 1 401 ? -4.404 -10.163 3.762 1.00 66.31 401 ALA A O 1
ATOM 3127 N N . PHE A 1 402 ? -6.067 -10.030 5.263 1.00 70.12 402 PHE A N 1
ATOM 3128 C CA . PHE A 1 402 ? -5.876 -8.619 5.594 1.00 70.12 402 PHE A CA 1
ATOM 3129 C C . PHE A 1 402 ? -5.670 -8.421 7.086 1.00 70.12 402 PHE A C 1
ATOM 3131 O O . PHE A 1 402 ? -6.352 -9.034 7.902 1.00 70.12 402 PHE A O 1
ATOM 3138 N N . PHE A 1 403 ? -4.724 -7.550 7.420 1.00 73.88 403 PHE A N 1
ATOM 3139 C CA . PHE A 1 403 ? -4.553 -7.003 8.754 1.00 73.88 403 PHE A CA 1
ATOM 3140 C C . PHE A 1 403 ? -3.796 -5.681 8.670 1.00 73.88 403 PHE A C 1
ATOM 3142 O O . PHE A 1 403 ? -2.862 -5.519 7.879 1.00 73.88 403 PHE A O 1
ATOM 3149 N N . THR A 1 404 ? -4.159 -4.750 9.543 1.00 80.88 404 THR A N 1
ATOM 3150 C CA . THR A 1 404 ? -3.391 -3.525 9.750 1.00 80.88 404 THR A CA 1
ATOM 3151 C C . THR A 1 404 ? -2.330 -3.759 10.842 1.00 80.88 404 THR A C 1
ATOM 3153 O O . THR A 1 404 ? -2.685 -4.167 11.954 1.00 80.88 404 THR A O 1
ATOM 3156 N N . PRO A 1 405 ? -1.027 -3.506 10.585 1.00 81.12 405 PRO A N 1
ATOM 3157 C CA . PRO A 1 405 ? 0.018 -3.625 11.603 1.00 81.12 405 PRO A CA 1
ATOM 3158 C C . PRO A 1 405 ? -0.313 -2.842 12.877 1.00 81.12 405 PRO A C 1
ATOM 3160 O O . PRO A 1 405 ? -0.738 -1.688 12.819 1.00 81.12 405 PRO A O 1
ATOM 3163 N N . GLY A 1 406 ? -0.115 -3.478 14.031 1.00 85.69 406 GLY A N 1
ATOM 3164 C CA . GLY A 1 406 ? -0.480 -2.928 15.337 1.00 85.69 406 GLY A CA 1
ATOM 3165 C C . GLY A 1 406 ? -1.927 -3.186 15.771 1.00 85.69 406 GLY A C 1
ATOM 3166 O O . GLY A 1 406 ? -2.229 -2.913 16.926 1.00 85.69 406 GLY A O 1
ATOM 3167 N N . PHE A 1 407 ? -2.789 -3.733 14.901 1.00 91.06 407 PHE A N 1
ATOM 3168 C CA . PHE A 1 407 ? -4.169 -4.130 15.235 1.00 91.06 407 PHE A CA 1
ATOM 3169 C C . PHE A 1 407 ? -4.405 -5.647 15.192 1.00 91.06 407 PHE A C 1
ATOM 3171 O O . PHE A 1 407 ? -5.411 -6.112 15.708 1.00 91.06 407 PHE A O 1
ATOM 3178 N N . SER A 1 408 ? -3.481 -6.428 14.629 1.00 90.25 408 SER A N 1
ATOM 3179 C CA . SER A 1 408 ? -3.500 -7.897 14.702 1.00 90.25 408 SER A CA 1
ATOM 3180 C C . SER A 1 408 ? -2.558 -8.397 15.788 1.00 90.25 408 SER A C 1
ATOM 3182 O O . SER A 1 408 ? -1.519 -7.781 16.040 1.00 90.25 408 SER A O 1
ATOM 3184 N N . ASP A 1 409 ? -2.887 -9.544 16.385 1.00 88.81 409 ASP A N 1
ATOM 3185 C CA . ASP A 1 409 ? -1.988 -10.225 17.312 1.00 88.81 409 ASP A CA 1
ATOM 3186 C C . ASP A 1 409 ? -0.706 -10.641 16.571 1.00 88.81 409 ASP A C 1
ATOM 3188 O O . ASP A 1 409 ? -0.796 -11.390 15.593 1.00 88.81 409 ASP A O 1
ATOM 3192 N N . PRO A 1 410 ? 0.488 -10.183 16.996 1.00 83.88 410 PRO A N 1
ATOM 3193 C CA . PRO A 1 410 ? 1.747 -10.550 16.348 1.00 83.88 410 PRO A CA 1
ATOM 3194 C C . PRO A 1 410 ? 2.079 -12.047 16.461 1.00 83.88 410 PRO A C 1
ATOM 3196 O O . PRO A 1 410 ? 2.912 -12.543 15.708 1.00 83.88 410 PRO A O 1
ATOM 3199 N N . ARG A 1 411 ? 1.441 -12.776 17.385 1.00 85.06 411 ARG A N 1
ATOM 3200 C CA . ARG A 1 411 ? 1.604 -14.226 17.595 1.00 85.06 411 ARG A CA 1
ATOM 3201 C C . ARG A 1 411 ? 0.616 -15.053 16.773 1.00 85.06 411 ARG A C 1
ATOM 3203 O O . ARG A 1 411 ? 0.671 -16.281 16.812 1.00 85.06 411 ARG A O 1
ATOM 3210 N N . ARG A 1 412 ? -0.308 -14.402 16.061 1.00 84.94 412 ARG A N 1
ATOM 3211 C CA . ARG A 1 412 ? -1.331 -15.066 15.253 1.00 84.94 412 ARG A CA 1
ATOM 3212 C C . ARG A 1 412 ? -0.677 -15.915 14.163 1.00 84.94 412 ARG A C 1
ATOM 3214 O O . ARG A 1 412 ? 0.040 -15.400 13.308 1.00 84.94 412 ARG A O 1
ATOM 3221 N N . ALA A 1 413 ? -0.971 -17.212 14.166 1.00 83.00 413 ALA A N 1
ATOM 3222 C CA . ALA A 1 413 ? -0.589 -18.096 13.074 1.00 83.00 413 ALA A CA 1
ATOM 3223 C C . ALA A 1 413 ? -1.461 -17.832 11.828 1.00 83.00 413 ALA A C 1
ATOM 3225 O O . ALA A 1 413 ? -2.629 -17.455 11.965 1.00 83.00 413 ALA A O 1
ATOM 3226 N N . PRO A 1 414 ? -0.938 -18.047 10.606 1.00 83.56 414 PRO A N 1
ATOM 3227 C CA . PRO A 1 414 ? -1.759 -18.041 9.402 1.00 83.56 414 PRO A CA 1
ATOM 3228 C C . PRO A 1 414 ? -2.915 -19.036 9.529 1.00 83.56 414 PRO A C 1
ATOM 3230 O O . PRO A 1 414 ? -2.717 -20.185 9.921 1.00 83.56 414 PRO A O 1
ATOM 3233 N N . GLY A 1 415 ? -4.122 -18.595 9.194 1.00 87.38 415 GLY A N 1
ATOM 3234 C CA . GLY A 1 415 ? -5.317 -19.417 9.326 1.00 87.38 415 GLY A CA 1
ATOM 3235 C C . GLY A 1 415 ? -6.610 -18.615 9.197 1.00 87.38 415 GLY A C 1
ATOM 3236 O O . GLY A 1 415 ? -6.555 -17.406 8.908 1.00 87.38 415 GLY A O 1
ATOM 3237 N N . PRO A 1 416 ? -7.758 -19.285 9.398 1.00 90.31 416 PRO A N 1
ATOM 3238 C CA . PRO A 1 416 ? -9.078 -18.670 9.374 1.00 90.31 416 PRO A CA 1
ATOM 3239 C C . PRO A 1 416 ? -9.213 -17.513 10.361 1.00 90.31 416 PRO A C 1
ATOM 3241 O O . PRO A 1 416 ? -8.500 -17.437 11.364 1.00 90.31 416 PRO A O 1
ATOM 3244 N N . LEU A 1 417 ? -10.136 -16.603 10.068 1.00 91.44 417 LEU A N 1
ATOM 3245 C CA . LEU A 1 417 ? -10.491 -15.528 10.987 1.00 91.44 417 LEU A CA 1
ATOM 3246 C C . LEU A 1 417 ? -11.381 -16.069 12.115 1.00 91.44 417 LEU A C 1
ATOM 3248 O O . LEU A 1 417 ? -12.288 -16.866 11.877 1.00 91.44 417 LEU A O 1
ATOM 3252 N N . THR A 1 418 ? -11.144 -15.610 13.339 1.00 94.00 418 THR A N 1
ATOM 3253 C CA . THR A 1 418 ? -11.916 -15.973 14.532 1.00 94.00 418 THR A CA 1
ATOM 3254 C C . THR A 1 418 ? -12.443 -14.728 15.245 1.00 94.00 418 THR A C 1
ATOM 3256 O O . THR A 1 418 ? -11.924 -13.629 15.069 1.00 94.00 418 THR A O 1
ATOM 3259 N N . ALA A 1 419 ? -13.451 -14.886 16.108 1.00 95.81 419 ALA A N 1
ATOM 3260 C CA . ALA A 1 419 ? -13.942 -13.776 16.932 1.00 95.81 419 ALA A CA 1
ATOM 3261 C C . ALA A 1 419 ? -12.846 -13.196 17.849 1.00 95.81 419 ALA A C 1
ATOM 3263 O O . ALA A 1 419 ? -12.801 -11.990 18.075 1.00 95.81 419 ALA A O 1
ATOM 3264 N N . ALA A 1 420 ? -11.917 -14.037 18.315 1.00 95.94 420 ALA A N 1
ATOM 3265 C CA . ALA A 1 420 ? -10.804 -13.619 19.161 1.00 95.94 420 ALA A CA 1
ATOM 3266 C C . ALA A 1 420 ? -9.801 -12.694 18.444 1.00 95.94 420 ALA A C 1
ATOM 3268 O O . ALA A 1 420 ? -9.074 -11.955 19.118 1.00 95.94 420 ALA A O 1
ATOM 3269 N N . ASP A 1 421 ? -9.759 -12.714 17.107 1.00 95.06 421 ASP A N 1
ATOM 3270 C CA . ASP A 1 421 ? -8.978 -11.760 16.313 1.00 95.06 421 ASP A CA 1
ATOM 3271 C C . ASP A 1 421 ? -9.603 -10.357 16.388 1.00 95.06 421 ASP A C 1
ATOM 3273 O O . ASP A 1 421 ? -8.903 -9.385 16.676 1.00 95.06 421 ASP A O 1
ATOM 3277 N N . ASP A 1 422 ? -10.931 -10.254 16.241 1.00 96.31 422 ASP A N 1
ATOM 3278 C CA . ASP A 1 422 ? -11.655 -8.986 16.401 1.00 96.31 422 ASP A CA 1
ATOM 3279 C C . ASP A 1 422 ? -11.548 -8.449 17.842 1.00 96.31 422 ASP A C 1
ATOM 3281 O O . ASP A 1 422 ? -11.442 -7.240 18.048 1.00 96.31 422 ASP A O 1
ATOM 3285 N N . TYR A 1 423 ? -11.538 -9.329 18.851 1.00 97.69 423 TYR A N 1
ATOM 3286 C CA . TYR A 1 423 ? -11.402 -8.933 20.261 1.00 97.69 423 TYR A CA 1
ATOM 3287 C C . TYR A 1 423 ? -10.017 -8.361 20.564 1.00 97.69 423 TYR A C 1
ATOM 3289 O O . TYR A 1 423 ? -9.905 -7.317 21.211 1.00 97.69 423 TYR A O 1
ATOM 3297 N N . TYR A 1 424 ? -8.963 -8.995 20.041 1.00 95.81 424 TYR A N 1
ATOM 3298 C CA . TYR A 1 424 ? -7.614 -8.442 20.126 1.00 95.81 424 TYR A CA 1
ATOM 3299 C C . TYR A 1 424 ? -7.551 -7.067 19.468 1.00 95.81 424 TYR A C 1
ATOM 3301 O O . TYR A 1 424 ? -7.053 -6.111 20.064 1.00 95.81 424 TYR A O 1
ATOM 3309 N N . ALA A 1 425 ? -8.094 -6.951 18.258 1.00 95.44 425 ALA A N 1
ATOM 3310 C CA . ALA A 1 425 ? -8.064 -5.707 17.513 1.00 95.44 425 ALA A CA 1
ATOM 3311 C C . ALA A 1 425 ? -8.882 -4.596 18.195 1.00 95.44 425 ALA A C 1
ATOM 3313 O O . ALA A 1 425 ? -8.485 -3.430 18.166 1.00 95.44 425 ALA A O 1
ATOM 3314 N N . PHE A 1 426 ? -9.961 -4.935 18.904 1.00 97.44 426 PHE A N 1
ATOM 3315 C CA . PHE A 1 426 ? -10.666 -4.001 19.783 1.00 97.44 426 PHE A CA 1
ATOM 3316 C C . PHE A 1 426 ? -9.744 -3.468 20.892 1.00 97.44 426 PHE A C 1
ATOM 3318 O O . PHE A 1 426 ? -9.635 -2.252 21.072 1.00 97.44 426 PHE A O 1
ATOM 3325 N N . GLY A 1 427 ? -9.033 -4.353 21.601 1.00 95.50 427 GLY A N 1
ATOM 3326 C CA . GLY A 1 427 ? -8.044 -3.963 22.616 1.00 95.50 427 GLY A CA 1
ATOM 3327 C C . GLY A 1 427 ? -6.901 -3.122 22.035 1.00 95.50 427 GLY A C 1
ATOM 3328 O O . GLY A 1 427 ? -6.456 -2.149 22.645 1.00 95.50 427 GLY A O 1
ATOM 3329 N N . ALA A 1 428 ? -6.481 -3.422 20.806 1.00 94.38 428 ALA A N 1
ATOM 3330 C CA . ALA A 1 428 ? -5.506 -2.620 20.081 1.00 94.38 428 ALA A CA 1
ATOM 3331 C C . ALA A 1 428 ? -6.038 -1.222 19.719 1.00 94.38 428 ALA A C 1
ATOM 3333 O O . ALA A 1 428 ? -5.287 -0.253 19.808 1.00 94.38 428 ALA A O 1
ATOM 3334 N N . ASN A 1 429 ? -7.324 -1.075 19.374 1.00 95.62 429 ASN A N 1
ATOM 3335 C CA . ASN A 1 429 ? -7.950 0.238 19.167 1.00 95.62 429 ASN A CA 1
ATOM 3336 C C . ASN A 1 429 ? -8.029 1.047 20.466 1.00 95.62 429 ASN A C 1
ATOM 3338 O O . ASN A 1 429 ? -7.760 2.249 20.440 1.00 95.62 429 ASN A O 1
ATOM 3342 N N . MET A 1 430 ? -8.347 0.395 21.590 1.00 94.44 430 MET A N 1
ATOM 3343 C CA . MET A 1 430 ? -8.300 1.010 22.921 1.00 94.44 430 MET A CA 1
ATOM 3344 C C . MET A 1 430 ? -6.912 1.584 23.207 1.00 94.44 430 MET A C 1
ATOM 3346 O O . MET A 1 430 ? -6.769 2.778 23.474 1.00 94.44 430 MET A O 1
ATOM 3350 N N . LEU A 1 431 ? -5.871 0.763 23.045 1.00 91.69 431 LEU A N 1
ATOM 3351 C CA . LEU A 1 431 ? -4.499 1.224 23.206 1.00 91.69 431 LEU A CA 1
ATOM 3352 C C . LEU A 1 431 ? -4.157 2.341 22.218 1.00 91.69 431 LEU A C 1
ATOM 3354 O O . LEU A 1 431 ? -3.627 3.361 22.635 1.00 91.69 431 LEU A O 1
ATOM 3358 N N . TYR A 1 432 ? -4.494 2.189 20.936 1.00 91.94 432 TYR A N 1
ATOM 3359 C CA . TYR A 1 432 ? -4.206 3.173 19.891 1.00 91.94 432 TYR A CA 1
ATOM 3360 C C . TYR A 1 432 ? -4.797 4.554 20.207 1.00 91.94 432 TYR A C 1
ATOM 3362 O O . TYR A 1 432 ? -4.159 5.578 19.947 1.00 91.94 432 TYR A O 1
ATOM 3370 N N . ALA A 1 433 ? -6.009 4.595 20.767 1.00 91.44 433 ALA A N 1
ATOM 3371 C CA . ALA A 1 433 ? -6.669 5.833 21.159 1.00 91.44 433 ALA A CA 1
ATOM 3372 C C . ALA A 1 433 ? -5.998 6.535 22.353 1.00 91.44 433 ALA A C 1
ATOM 3374 O O . ALA A 1 433 ? -6.135 7.751 22.476 1.00 91.44 433 ALA A O 1
ATOM 3375 N N . LEU A 1 434 ? -5.237 5.804 23.175 1.00 87.50 434 LEU A N 1
ATOM 3376 C CA . LEU A 1 434 ? -4.395 6.364 24.236 1.00 87.50 434 LEU A CA 1
ATOM 3377 C C . LEU A 1 434 ? -2.978 6.699 23.750 1.00 87.50 434 LEU A C 1
ATOM 3379 O O . LEU A 1 434 ? -2.451 7.767 24.057 1.00 87.50 434 LEU A O 1
ATOM 3383 N N . ALA A 1 435 ? -2.359 5.784 23.003 1.00 83.75 435 ALA A N 1
ATOM 3384 C CA . ALA A 1 435 ? -1.011 5.895 22.469 1.00 83.75 435 ALA A CA 1
ATOM 3385 C C . ALA A 1 435 ? -0.807 5.036 21.216 1.00 83.75 435 ALA A C 1
ATOM 3387 O O . ALA A 1 435 ? -1.117 3.847 21.157 1.00 83.75 435 ALA A O 1
ATOM 3388 N N . ARG A 1 436 ? -0.171 5.627 20.205 1.00 85.19 436 ARG A N 1
ATOM 3389 C CA . ARG A 1 436 ? 0.034 5.008 18.886 1.00 85.19 436 ARG A CA 1
ATOM 3390 C C . ARG A 1 436 ? 1.288 4.129 18.851 1.00 85.19 436 ARG A C 1
ATOM 3392 O O . ARG A 1 436 ? 2.158 4.310 18.005 1.00 85.19 436 ARG A O 1
ATOM 3399 N N . VAL A 1 437 ? 1.382 3.197 19.795 1.00 82.94 437 VAL A N 1
ATOM 3400 C CA . VAL A 1 437 ? 2.563 2.341 20.013 1.00 82.94 437 VAL A CA 1
ATOM 3401 C C . VAL A 1 437 ? 2.376 0.904 19.529 1.00 82.94 437 VAL A C 1
ATOM 3403 O O . VAL A 1 437 ? 3.350 0.163 19.472 1.00 82.94 437 VAL A O 1
ATOM 3406 N N . GLY A 1 438 ? 1.161 0.519 19.121 1.00 80.25 438 GLY A N 1
ATOM 3407 C CA . GLY A 1 438 ? 0.833 -0.840 18.667 1.00 80.25 438 GLY A CA 1
ATOM 3408 C C . GLY A 1 438 ? 1.807 -1.431 17.634 1.00 80.25 438 GLY A C 1
ATOM 3409 O O . GLY A 1 438 ? 2.266 -2.554 17.832 1.00 80.25 438 GLY A O 1
ATOM 3410 N N . PRO A 1 439 ? 2.212 -0.700 16.572 1.00 80.19 439 PRO A N 1
ATOM 3411 C CA . PRO A 1 439 ? 3.183 -1.216 15.602 1.00 80.19 439 PRO A CA 1
ATOM 3412 C C . PRO A 1 439 ? 4.559 -1.570 16.190 1.00 80.19 439 PRO A C 1
ATOM 3414 O O . PRO A 1 439 ? 5.278 -2.374 15.601 1.00 80.19 439 PRO A O 1
ATOM 3417 N N . LEU A 1 440 ? 4.937 -0.997 17.339 1.00 83.06 440 LEU A N 1
ATOM 3418 C CA . LEU A 1 440 ? 6.221 -1.270 17.990 1.00 83.06 440 LEU A CA 1
ATOM 3419 C C . LEU A 1 440 ? 6.256 -2.640 18.682 1.00 83.06 440 LEU A C 1
ATOM 3421 O O . LEU A 1 440 ? 7.343 -3.133 18.975 1.00 83.06 440 LEU A O 1
ATOM 3425 N N . GLU A 1 441 ? 5.106 -3.280 18.903 1.00 82.06 441 GLU A N 1
ATOM 3426 C CA . GLU A 1 441 ? 5.024 -4.608 19.525 1.00 82.06 441 GLU A CA 1
ATOM 3427 C C . GLU A 1 441 ? 5.747 -5.678 18.690 1.00 82.06 441 GLU A C 1
ATOM 3429 O O . GLU A 1 441 ? 6.357 -6.594 19.235 1.00 82.06 441 GLU A O 1
ATOM 3434 N N . GLY A 1 442 ? 5.767 -5.510 17.361 1.00 75.56 442 GLY A N 1
ATOM 3435 C CA . GLY A 1 442 ? 6.549 -6.357 16.456 1.00 75.56 442 GLY A CA 1
ATOM 3436 C C . GLY A 1 442 ? 8.067 -6.138 16.536 1.00 75.56 442 GLY A C 1
ATOM 3437 O O . GLY A 1 442 ? 8.820 -6.987 16.069 1.00 75.56 442 GLY A O 1
ATOM 3438 N N . LEU A 1 443 ? 8.523 -5.022 17.119 1.00 78.31 443 LEU A N 1
ATOM 3439 C CA . LEU A 1 443 ? 9.945 -4.712 17.319 1.00 78.31 443 LEU A CA 1
ATOM 3440 C C . LEU A 1 443 ? 10.430 -5.123 18.712 1.00 78.31 443 LEU A C 1
ATOM 3442 O O . LEU A 1 443 ? 11.545 -5.621 18.858 1.00 78.31 443 LEU A O 1
ATOM 3446 N N . LYS A 1 444 ? 9.605 -4.910 19.741 1.00 82.88 444 LYS A N 1
ATOM 3447 C CA . LYS A 1 444 ? 9.895 -5.292 21.124 1.00 82.88 444 LYS A CA 1
ATOM 3448 C C . LYS A 1 444 ? 8.615 -5.782 21.793 1.00 82.88 444 LYS A C 1
ATOM 3450 O O . LYS A 1 444 ? 7.736 -4.983 22.103 1.00 82.88 444 LYS A O 1
ATOM 3455 N N . ALA A 1 445 ? 8.557 -7.081 22.069 1.00 84.12 445 ALA A N 1
ATOM 3456 C CA . ALA A 1 445 ? 7.456 -7.675 22.816 1.00 84.12 445 ALA A CA 1
ATOM 3457 C C . ALA A 1 445 ? 7.290 -7.001 24.193 1.00 84.12 445 ALA A C 1
ATOM 3459 O O . ALA A 1 445 ? 8.274 -6.712 24.880 1.00 84.12 445 ALA A O 1
ATOM 3460 N N . GLY A 1 446 ? 6.044 -6.752 24.587 1.00 84.12 446 GLY A N 1
ATOM 3461 C CA . GLY A 1 446 ? 5.657 -6.099 25.835 1.00 84.12 446 GLY A CA 1
ATOM 3462 C C . GLY A 1 446 ? 5.773 -4.573 25.825 1.00 84.12 446 GLY A C 1
ATOM 3463 O O . GLY A 1 446 ? 5.453 -3.943 26.836 1.00 84.12 446 GLY A O 1
ATOM 3464 N N . ILE A 1 447 ? 6.209 -3.947 24.722 1.00 85.31 447 ILE A N 1
ATOM 3465 C CA . ILE A 1 447 ? 6.376 -2.487 24.676 1.00 85.31 447 ILE A CA 1
ATOM 3466 C C . ILE A 1 447 ? 5.032 -1.769 24.822 1.00 85.31 447 ILE A C 1
ATOM 3468 O O . ILE A 1 447 ? 4.959 -0.761 25.523 1.00 85.31 447 ILE A O 1
ATOM 3472 N N . ALA A 1 448 ? 3.963 -2.309 24.231 1.00 85.62 448 ALA A N 1
ATOM 3473 C CA . ALA A 1 448 ? 2.609 -1.789 24.369 1.00 85.62 448 ALA A CA 1
ATOM 3474 C C . ALA A 1 448 ? 2.144 -1.767 25.835 1.00 85.62 448 ALA A C 1
ATOM 3476 O O . ALA A 1 448 ? 1.602 -0.760 26.294 1.00 85.62 448 ALA A O 1
ATOM 3477 N N . GLY A 1 449 ? 2.407 -2.851 26.574 1.00 85.44 449 GLY A N 1
ATOM 3478 C CA . GLY A 1 449 ? 2.070 -2.976 27.994 1.00 85.44 449 GLY A CA 1
ATOM 3479 C C . GLY A 1 449 ? 2.821 -1.966 28.859 1.00 85.44 449 GLY A C 1
ATOM 3480 O O . GLY A 1 449 ? 2.194 -1.229 29.615 1.00 85.44 449 GLY A O 1
ATOM 3481 N N . GLY A 1 450 ? 4.140 -1.842 28.673 1.00 85.69 450 GLY A N 1
ATOM 3482 C CA . GLY A 1 450 ? 4.944 -0.861 29.411 1.00 85.69 450 GLY A CA 1
ATOM 3483 C C . GLY A 1 450 ? 4.526 0.591 29.141 1.00 85.69 450 GLY A C 1
ATOM 3484 O O . GLY A 1 450 ? 4.487 1.411 30.057 1.00 85.69 450 GLY A O 1
ATOM 3485 N N . TRP A 1 451 ? 4.141 0.917 27.900 1.00 85.62 451 TRP A N 1
ATOM 3486 C CA . TRP A 1 451 ? 3.552 2.224 27.588 1.00 85.62 451 TRP A CA 1
ATOM 3487 C C . TRP A 1 451 ? 2.208 2.429 28.277 1.00 85.62 451 TRP A C 1
ATOM 3489 O O . TRP A 1 451 ? 1.970 3.501 28.824 1.00 85.62 451 TRP A O 1
ATOM 3499 N N . LEU A 1 452 ? 1.335 1.422 28.271 1.00 86.69 452 LEU 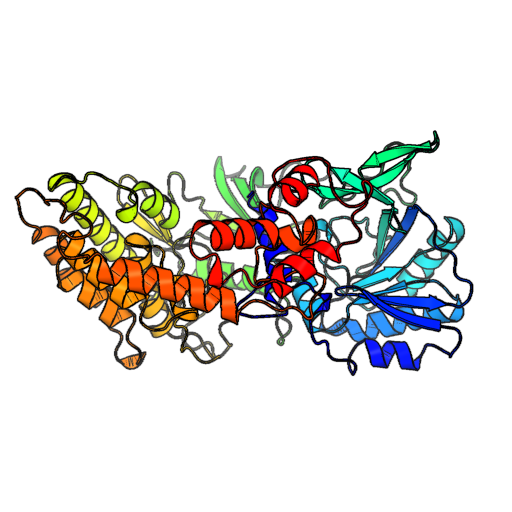A N 1
ATOM 3500 C CA . LEU A 1 452 ? 0.039 1.501 28.935 1.00 86.69 452 LEU A CA 1
ATOM 3501 C C . LEU A 1 452 ? 0.190 1.724 30.446 1.00 86.69 452 LEU A C 1
ATOM 3503 O O . LEU A 1 452 ? -0.492 2.587 30.991 1.00 86.69 452 LEU A O 1
ATOM 3507 N N . GLU A 1 453 ? 1.104 1.010 31.106 1.00 86.12 453 GLU A N 1
ATOM 3508 C CA . GLU A 1 453 ? 1.436 1.204 32.524 1.00 86.12 453 GLU A CA 1
ATOM 3509 C C . GLU A 1 453 ? 1.962 2.617 32.794 1.00 86.12 453 GLU A C 1
ATOM 3511 O O . GLU A 1 453 ? 1.500 3.289 33.719 1.00 86.12 453 GLU A O 1
ATOM 3516 N N . HIS A 1 454 ? 2.871 3.108 31.945 1.00 82.50 454 HIS A N 1
ATOM 3517 C CA . HIS A 1 454 ? 3.396 4.466 32.054 1.00 82.50 454 HIS A CA 1
ATOM 3518 C C . HIS A 1 454 ? 2.289 5.518 31.914 1.00 82.50 454 HIS A C 1
ATOM 3520 O O . HIS A 1 454 ? 2.201 6.434 32.729 1.00 82.50 454 HIS A O 1
ATOM 3526 N N . LEU A 1 455 ? 1.411 5.383 30.915 1.00 81.06 455 LEU A N 1
ATOM 3527 C CA . LEU A 1 455 ? 0.267 6.279 30.722 1.00 81.06 455 LEU A CA 1
ATOM 3528 C C . LEU A 1 455 ? -0.709 6.191 31.896 1.00 81.06 455 LEU A C 1
ATOM 3530 O O . LEU A 1 455 ? -1.215 7.219 32.341 1.00 81.06 455 LEU A O 1
ATOM 3534 N N . ALA A 1 456 ? -0.945 4.990 32.422 1.00 82.81 456 ALA A N 1
ATOM 3535 C CA . ALA A 1 456 ? -1.823 4.779 33.559 1.00 82.81 456 ALA A CA 1
ATOM 3536 C C . ALA A 1 456 ? -1.319 5.491 34.810 1.00 82.81 456 ALA A C 1
ATOM 3538 O O . ALA A 1 456 ? -2.084 6.223 35.431 1.00 82.81 456 ALA A O 1
ATOM 3539 N N . ALA A 1 457 ? -0.028 5.371 35.121 1.00 80.19 457 ALA A N 1
ATOM 3540 C CA . ALA A 1 457 ? 0.589 6.119 36.210 1.00 80.19 457 ALA A CA 1
ATOM 3541 C C . ALA A 1 457 ? 0.564 7.634 35.941 1.00 80.19 457 ALA A C 1
ATOM 3543 O O . ALA A 1 457 ? 0.173 8.426 36.797 1.00 80.19 457 ALA A O 1
ATOM 3544 N N . ARG A 1 458 ? 0.933 8.046 34.724 1.00 75.50 458 ARG A N 1
ATOM 3545 C CA . ARG A 1 458 ? 1.107 9.454 34.344 1.00 75.50 458 ARG A CA 1
ATOM 3546 C C . ARG A 1 458 ? -0.197 10.251 34.296 1.00 75.50 458 ARG A C 1
ATOM 3548 O O . ARG A 1 458 ? -0.173 11.452 34.585 1.00 75.50 458 ARG A O 1
ATOM 3555 N N . PHE A 1 459 ? -1.291 9.617 33.884 1.00 74.94 459 PHE A N 1
ATOM 3556 C CA . PHE A 1 459 ? -2.613 10.230 33.718 1.00 74.94 459 PHE A CA 1
ATOM 3557 C C . PHE A 1 459 ? -3.640 9.725 34.738 1.00 74.94 459 PHE A C 1
ATOM 3559 O O . PHE A 1 459 ? -4.811 10.079 34.630 1.00 74.94 459 PHE A O 1
ATOM 3566 N N . ALA A 1 460 ? -3.203 8.928 35.723 1.00 76.50 460 ALA A N 1
ATOM 3567 C CA . ALA A 1 460 ? -4.060 8.281 36.715 1.00 76.50 460 ALA A CA 1
ATOM 3568 C C . ALA A 1 460 ? -5.237 7.528 36.067 1.00 76.50 460 ALA A C 1
ATOM 3570 O O . ALA A 1 460 ? -6.383 7.664 36.497 1.00 76.50 460 ALA A O 1
ATOM 3571 N N . LEU A 1 461 ? -4.960 6.767 34.999 1.00 81.75 461 LEU A N 1
ATOM 3572 C CA . LEU A 1 461 ? -6.003 6.009 34.307 1.00 81.75 461 LEU A CA 1
ATOM 3573 C C . LEU A 1 461 ? -6.597 4.957 35.261 1.00 81.75 461 LEU A C 1
ATOM 3575 O O . LEU A 1 461 ? -5.838 4.286 35.967 1.00 81.75 461 LEU A O 1
ATOM 3579 N N . PRO A 1 462 ? -7.927 4.761 35.271 1.00 84.69 462 PRO A N 1
ATOM 3580 C CA . PRO A 1 462 ? -8.557 3.760 36.122 1.00 84.69 462 PRO A CA 1
ATOM 3581 C C . PRO A 1 462 ? -8.026 2.346 35.821 1.00 84.69 462 PRO A C 1
ATOM 3583 O O . PRO A 1 462 ? -7.935 1.981 34.643 1.00 84.69 462 PRO A O 1
ATOM 3586 N N . PRO A 1 463 ? -7.754 1.504 36.841 1.00 87.31 463 PRO A N 1
ATOM 3587 C CA . PRO A 1 463 ? -7.255 0.140 36.637 1.00 87.31 463 PRO A CA 1
ATOM 3588 C C . PRO A 1 463 ? -8.142 -0.719 35.730 1.00 87.31 463 PRO A C 1
ATOM 3590 O O . PRO A 1 463 ? -7.638 -1.529 34.961 1.00 87.31 463 PRO A O 1
ATOM 3593 N N . ALA A 1 464 ? -9.459 -0.512 35.765 1.00 89.00 464 ALA A N 1
ATOM 3594 C CA . ALA A 1 464 ? -10.397 -1.225 34.901 1.00 89.00 464 ALA A CA 1
ATOM 3595 C C . ALA A 1 464 ? -10.112 -1.008 33.400 1.00 89.00 464 ALA A C 1
ATOM 3597 O O . ALA A 1 464 ? -10.298 -1.925 32.603 1.00 89.00 464 ALA A O 1
ATOM 3598 N N . LEU A 1 465 ? -9.607 0.168 33.004 1.00 88.50 465 LEU A N 1
ATOM 3599 C CA . LEU A 1 465 ? -9.249 0.452 31.612 1.00 88.50 465 LEU A CA 1
ATOM 3600 C C . LEU A 1 465 ? -8.015 -0.355 31.200 1.00 88.50 465 LEU A C 1
ATOM 3602 O O . LEU A 1 465 ? -8.032 -1.028 30.169 1.00 88.50 465 LEU A O 1
ATOM 3606 N N . THR A 1 466 ? -6.951 -0.321 32.005 1.00 89.25 466 THR A N 1
ATOM 3607 C CA . THR A 1 466 ? -5.718 -1.054 31.688 1.00 89.25 466 THR A CA 1
ATOM 3608 C C . THR A 1 466 ? -5.936 -2.564 31.716 1.00 89.25 466 THR A C 1
ATOM 3610 O O . THR A 1 466 ? -5.453 -3.268 30.829 1.00 89.25 466 THR A O 1
ATOM 3613 N N . GLN A 1 467 ? -6.737 -3.054 32.665 1.00 92.69 467 GLN A N 1
ATOM 3614 C CA . GLN A 1 467 ? -7.157 -4.452 32.745 1.00 92.69 467 GLN A CA 1
ATOM 3615 C C . GLN A 1 467 ? -7.980 -4.874 31.523 1.00 92.69 467 GLN A C 1
ATOM 3617 O O . GLN A 1 467 ? -7.738 -5.952 30.988 1.00 92.69 467 GLN A O 1
ATOM 3622 N N . ALA A 1 468 ? -8.891 -4.027 31.031 1.00 94.69 468 ALA A N 1
ATOM 3623 C CA . ALA A 1 468 ? -9.653 -4.305 29.814 1.00 94.69 468 ALA A CA 1
ATOM 3624 C C . ALA A 1 468 ? -8.742 -4.457 28.583 1.00 94.69 468 ALA A C 1
ATOM 3626 O O . ALA A 1 468 ? -8.874 -5.428 27.837 1.00 94.69 468 ALA A O 1
ATOM 3627 N N . VAL A 1 469 ? -7.772 -3.551 28.392 1.00 93.88 469 VAL A N 1
ATOM 3628 C CA . VAL A 1 469 ? -6.799 -3.652 27.285 1.00 93.88 469 VAL A CA 1
ATOM 3629 C C . VAL A 1 469 ? -5.962 -4.929 27.402 1.00 93.88 469 VAL A C 1
ATOM 3631 O O . VAL A 1 469 ? -5.782 -5.635 26.408 1.00 93.88 469 VAL A O 1
ATOM 3634 N N . ALA A 1 470 ? -5.480 -5.257 28.603 1.00 92.75 470 ALA A N 1
ATOM 3635 C CA . ALA A 1 470 ? -4.676 -6.455 28.841 1.00 92.75 470 ALA A CA 1
ATOM 3636 C C . ALA A 1 470 ? -5.474 -7.754 28.625 1.00 92.75 470 ALA A C 1
ATOM 3638 O O . ALA A 1 470 ? -4.959 -8.696 28.026 1.00 92.75 470 ALA A O 1
ATOM 3639 N N . ALA A 1 471 ? -6.741 -7.797 29.052 1.00 95.81 471 ALA A N 1
ATOM 3640 C CA . ALA A 1 471 ? -7.618 -8.950 28.860 1.00 95.81 471 ALA A CA 1
ATOM 3641 C C . ALA A 1 471 ? -7.938 -9.185 27.375 1.00 95.81 471 ALA A C 1
ATOM 3643 O O . ALA A 1 471 ? -7.880 -10.312 26.892 1.00 95.81 471 ALA A O 1
ATOM 3644 N N . LEU A 1 472 ? -8.219 -8.119 26.622 1.00 96.56 472 LEU A N 1
ATOM 3645 C CA . LEU A 1 472 ? -8.513 -8.212 25.190 1.00 96.56 472 LEU A CA 1
ATOM 3646 C C . LEU A 1 472 ? -7.281 -8.565 24.349 1.00 96.56 472 LEU A C 1
ATOM 3648 O O . LEU A 1 472 ? -7.400 -9.277 23.356 1.00 96.56 472 LEU A O 1
ATOM 3652 N N . THR A 1 473 ? -6.090 -8.114 24.750 1.00 93.75 473 THR A N 1
ATOM 3653 C CA . THR A 1 473 ? -4.826 -8.412 24.047 1.00 93.75 473 THR A CA 1
ATOM 3654 C C . THR A 1 473 ? -4.088 -9.639 24.606 1.00 93.75 473 THR A C 1
ATOM 3656 O O . THR A 1 473 ? -2.921 -9.889 24.273 1.00 93.75 473 THR A O 1
ATOM 3659 N N . HIS A 1 474 ? -4.779 -10.449 25.419 1.00 93.44 474 HIS A N 1
ATOM 3660 C CA . HIS A 1 474 ? -4.209 -11.610 26.095 1.00 93.44 474 HIS A CA 1
ATOM 3661 C C . HIS A 1 474 ? -3.543 -12.599 25.107 1.00 93.44 474 HIS A C 1
ATOM 3663 O O . HIS A 1 474 ? -4.079 -12.824 24.011 1.00 93.44 474 HIS A O 1
ATOM 3669 N N . PRO A 1 475 ? -2.380 -13.197 25.462 1.00 90.44 475 PRO A N 1
ATOM 3670 C CA . PRO A 1 475 ? -1.666 -14.147 24.606 1.00 90.44 475 PRO A CA 1
ATOM 3671 C C . PRO A 1 475 ? -2.472 -15.349 24.144 1.00 90.44 475 PRO A C 1
ATOM 3673 O O . PRO A 1 475 ? -2.363 -15.739 22.987 1.00 90.44 475 PRO A O 1
ATOM 3676 N N . ASP A 1 476 ? -3.280 -15.910 25.035 1.00 93.50 476 ASP A N 1
ATOM 3677 C CA . ASP A 1 476 ? -4.231 -16.965 24.702 1.00 93.50 476 ASP A CA 1
ATOM 3678 C C . ASP A 1 476 ? -5.518 -16.353 24.116 1.00 93.50 476 ASP A C 1
ATOM 3680 O O . ASP A 1 476 ? -6.207 -15.627 24.844 1.00 93.50 476 ASP A O 1
ATOM 3684 N N . PRO A 1 477 ? -5.866 -16.633 22.842 1.00 94.69 477 PRO A N 1
ATOM 3685 C CA . PRO A 1 477 ? -7.110 -16.175 22.229 1.00 94.69 477 PRO A CA 1
ATOM 3686 C C . PRO A 1 477 ? -8.373 -16.632 22.963 1.00 94.69 477 PRO A C 1
ATOM 3688 O O . PRO A 1 477 ? -9.358 -15.898 22.962 1.00 94.69 477 PRO A O 1
ATOM 3691 N N . ALA A 1 478 ? -8.354 -17.804 23.608 1.00 95.62 478 ALA A N 1
ATOM 3692 C CA . ALA A 1 478 ? -9.512 -18.345 24.321 1.00 95.62 478 ALA A CA 1
ATOM 3693 C C . ALA A 1 478 ? -9.799 -17.616 25.644 1.00 95.62 478 ALA A C 1
ATOM 3695 O O . ALA A 1 478 ? -10.918 -17.667 26.146 1.00 95.62 478 ALA A O 1
ATOM 3696 N N . ALA A 1 479 ? -8.803 -16.919 26.194 1.00 96.69 479 ALA A N 1
ATOM 3697 C CA . ALA A 1 479 ? -8.938 -16.139 27.420 1.00 96.69 479 ALA A CA 1
ATOM 3698 C C . ALA A 1 479 ? -9.430 -14.700 27.176 1.00 96.69 479 ALA A C 1
ATOM 3700 O O . ALA A 1 479 ? -9.624 -13.950 28.133 1.00 96.69 479 ALA A O 1
ATOM 3701 N N . ARG A 1 480 ? -9.611 -14.289 25.912 1.00 97.50 480 ARG A N 1
ATOM 3702 C CA . ARG A 1 480 ? -10.076 -12.940 25.569 1.00 97.50 480 ARG A CA 1
ATOM 3703 C C . ARG A 1 480 ? -11.585 -12.844 25.803 1.00 97.50 480 ARG A C 1
ATOM 3705 O O . ARG A 1 480 ? -12.327 -13.575 25.142 1.00 97.50 480 ARG A O 1
ATOM 3712 N N . PRO A 1 481 ? -12.058 -11.948 26.687 1.00 97.81 481 PRO A N 1
ATOM 3713 C CA . PRO A 1 481 ? -13.486 -11.727 26.862 1.00 97.81 481 PRO A CA 1
ATOM 3714 C C . PRO A 1 481 ? -14.069 -11.051 25.621 1.00 97.81 481 PRO A C 1
ATOM 3716 O O . PRO A 1 481 ? -13.363 -10.358 24.878 1.00 97.81 481 PRO A O 1
ATOM 3719 N N . ALA A 1 482 ? -15.371 -11.201 25.412 1.00 98.19 482 ALA A N 1
ATOM 3720 C CA . ALA A 1 482 ? -16.031 -10.438 24.370 1.00 98.19 482 ALA A CA 1
ATOM 3721 C C . ALA A 1 482 ? -16.102 -8.952 24.785 1.00 98.19 482 ALA A C 1
ATOM 3723 O O . ALA A 1 482 ? -16.471 -8.652 25.923 1.00 98.19 482 ALA A O 1
ATOM 3724 N N . PRO A 1 483 ? -15.815 -7.981 23.895 1.00 97.44 483 PRO A N 1
ATOM 3725 C CA . PRO A 1 483 ? -15.747 -6.566 24.274 1.00 97.44 483 PRO A CA 1
ATOM 3726 C C . PRO A 1 483 ? -17.012 -6.012 24.942 1.00 97.44 483 PRO A C 1
ATOM 3728 O O . PRO A 1 483 ? -16.925 -5.139 25.806 1.00 97.44 483 PRO A O 1
ATOM 3731 N N . TRP A 1 484 ? -18.195 -6.526 24.586 1.00 97.31 484 TRP A N 1
ATOM 3732 C CA . TRP A 1 484 ? -19.460 -6.097 25.192 1.00 97.31 484 TRP A CA 1
ATOM 3733 C C . TRP A 1 484 ? -19.605 -6.505 26.667 1.00 97.31 484 TRP A C 1
ATOM 3735 O O . TRP A 1 484 ? -20.349 -5.852 27.397 1.00 97.31 484 TRP A O 1
ATOM 3745 N N . GLU A 1 485 ? -18.865 -7.513 27.135 1.00 97.31 485 GLU A N 1
ATOM 3746 C CA . GLU A 1 485 ? -18.821 -7.931 28.546 1.00 97.31 485 GLU A CA 1
ATOM 3747 C C . GLU A 1 485 ? -18.080 -6.912 29.427 1.00 97.31 485 GLU A C 1
ATOM 3749 O O . GLU A 1 485 ? -18.314 -6.840 30.630 1.00 97.31 485 GLU A O 1
ATOM 3754 N N . LEU A 1 486 ? -17.230 -6.072 28.825 1.00 95.94 486 LEU A N 1
ATOM 3755 C CA . LEU A 1 486 ? -16.429 -5.062 29.523 1.00 95.94 486 LEU A CA 1
ATOM 3756 C C . LEU A 1 486 ? -17.114 -3.686 29.589 1.00 95.94 486 LEU A C 1
ATOM 3758 O O . LEU A 1 486 ? -16.594 -2.759 30.209 1.00 95.94 486 LEU A O 1
ATOM 3762 N N . THR A 1 487 ? -18.284 -3.523 28.966 1.00 94.25 487 THR A N 1
ATOM 3763 C CA . THR A 1 487 ? -18.948 -2.214 28.812 1.00 94.25 487 THR A CA 1
ATOM 3764 C C . THR A 1 487 ? -19.343 -1.566 30.137 1.00 94.25 487 THR A C 1
ATOM 3766 O O . THR A 1 487 ? -19.214 -0.349 30.270 1.00 94.25 487 THR A O 1
ATOM 3769 N N . ALA A 1 488 ? -19.780 -2.352 31.125 1.00 92.62 488 ALA A N 1
ATOM 3770 C CA . ALA A 1 488 ? -20.085 -1.852 32.466 1.00 92.62 488 ALA A CA 1
ATOM 3771 C C . ALA A 1 488 ? -18.824 -1.306 33.155 1.00 92.62 488 ALA A C 1
ATOM 3773 O O . ALA A 1 488 ? -18.808 -0.152 33.579 1.00 92.62 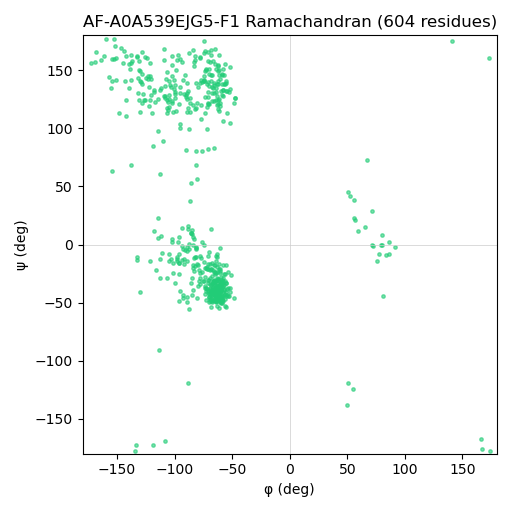488 ALA A O 1
ATOM 3774 N N . ALA A 1 489 ? -17.734 -2.082 33.144 1.00 91.19 489 ALA A N 1
ATOM 3775 C CA . ALA A 1 489 ? -16.453 -1.679 33.722 1.00 91.19 489 ALA A CA 1
ATOM 3776 C C . ALA A 1 489 ? -15.879 -0.415 33.057 1.00 91.19 489 ALA A C 1
ATOM 3778 O O . ALA A 1 489 ? -15.320 0.441 33.738 1.00 91.19 489 ALA A O 1
ATOM 3779 N N . LEU A 1 490 ? -16.047 -0.254 31.737 1.00 89.94 490 LEU A N 1
ATOM 3780 C CA . LEU A 1 490 ? -15.630 0.961 31.025 1.00 89.94 490 LEU A CA 1
ATOM 3781 C C . LEU A 1 490 ? -16.432 2.200 31.446 1.00 89.94 490 LEU A C 1
ATOM 3783 O O . LEU A 1 490 ? -15.856 3.281 31.569 1.00 89.94 490 LEU A O 1
ATOM 3787 N N . ARG A 1 491 ? -17.744 2.058 31.678 1.00 90.06 491 ARG A N 1
ATOM 3788 C CA . ARG A 1 491 ? -18.597 3.160 32.158 1.00 90.06 491 ARG A CA 1
ATOM 3789 C C . ARG A 1 491 ? -18.220 3.565 33.580 1.00 90.06 491 ARG A C 1
ATOM 3791 O O . ARG A 1 491 ? -17.973 4.741 33.826 1.00 90.06 491 ARG A O 1
ATOM 3798 N N . GLU A 1 492 ? -18.090 2.591 34.475 1.00 88.25 492 GLU A N 1
ATOM 3799 C CA . GLU A 1 492 ? -17.683 2.823 35.865 1.00 88.25 492 GLU A CA 1
ATOM 3800 C C . GLU A 1 492 ? -16.289 3.463 35.951 1.00 88.25 492 GLU A C 1
ATOM 3802 O O . GLU A 1 492 ? -16.076 4.398 36.722 1.00 88.25 492 GLU A O 1
ATOM 3807 N N . ALA A 1 493 ? -15.346 3.024 35.110 1.00 84.44 493 ALA A N 1
ATOM 3808 C CA . ALA A 1 493 ? -14.010 3.609 35.026 1.00 84.44 493 ALA A CA 1
ATOM 3809 C C . ALA A 1 493 ? -14.048 5.112 34.705 1.00 84.44 493 ALA A C 1
ATOM 3811 O O . ALA A 1 493 ? -13.327 5.892 35.326 1.00 84.44 493 ALA A O 1
ATOM 3812 N N . ALA A 1 494 ? -14.893 5.533 33.760 1.00 81.25 494 ALA A N 1
ATOM 3813 C CA . ALA A 1 494 ? -15.025 6.943 33.401 1.00 81.25 494 ALA A CA 1
ATOM 3814 C C . ALA A 1 494 ? -15.593 7.797 34.551 1.00 81.25 494 ALA A C 1
ATOM 3816 O O . ALA A 1 494 ? -15.203 8.955 34.712 1.00 81.25 494 ALA A O 1
ATOM 3817 N N . GLU A 1 495 ? -16.479 7.227 35.372 1.00 82.31 495 GLU A N 1
ATOM 3818 C CA . GLU A 1 495 ? -17.093 7.901 36.522 1.00 82.31 495 GLU A CA 1
ATOM 3819 C C . GLU A 1 495 ? -16.163 7.971 37.746 1.00 82.31 495 GLU A C 1
ATOM 3821 O O . GLU A 1 495 ? -16.211 8.942 38.504 1.00 82.31 495 GLU A O 1
ATOM 3826 N N . ALA A 1 496 ? -15.283 6.981 37.921 1.00 77.38 496 ALA A N 1
ATOM 3827 C CA . ALA A 1 496 ? -14.394 6.844 39.077 1.00 77.38 496 ALA A CA 1
ATOM 3828 C C . ALA A 1 496 ? -13.201 7.827 39.107 1.00 77.38 496 ALA A C 1
ATOM 3830 O O . ALA A 1 496 ? -12.396 7.794 40.040 1.00 77.38 496 ALA A O 1
ATOM 3831 N N . MET A 1 497 ? -13.057 8.708 38.111 1.00 68.94 497 MET A N 1
ATOM 3832 C CA . MET A 1 497 ? -11.919 9.626 38.030 1.00 68.94 497 MET A CA 1
ATOM 3833 C C . MET A 1 497 ? -11.909 10.673 39.162 1.00 68.94 497 MET A C 1
ATOM 3835 O O . MET A 1 497 ? -12.931 11.324 39.415 1.00 68.94 497 MET A O 1
ATOM 3839 N N . PRO A 1 498 ? -10.751 10.916 39.813 1.00 64.88 498 PRO A N 1
ATOM 3840 C CA . PRO A 1 498 ? -10.657 11.867 40.915 1.00 64.88 498 PRO A CA 1
ATOM 3841 C C . PRO A 1 498 ? -11.076 13.295 40.518 1.00 64.88 498 PRO A C 1
ATOM 3843 O O . PRO A 1 498 ? -10.856 13.761 39.399 1.00 64.88 498 PRO A O 1
ATOM 3846 N N . LYS A 1 499 ? -11.685 14.022 41.468 1.00 57.59 499 LYS A N 1
ATOM 3847 C CA . LYS A 1 499 ? -12.186 15.402 41.287 1.00 57.59 499 LYS A CA 1
ATOM 3848 C C . LYS A 1 499 ? -11.133 16.506 41.514 1.00 57.59 499 LYS A C 1
ATOM 3850 O O . LYS A 1 499 ? -11.497 17.673 41.575 1.00 57.59 499 LYS A O 1
ATOM 3855 N N . GLY A 1 500 ? -9.852 16.158 41.650 1.00 58.06 500 GLY A N 1
ATOM 3856 C CA . GLY A 1 500 ? -8.753 17.103 41.915 1.00 58.06 500 GLY A CA 1
ATOM 3857 C C . GLY A 1 500 ? -7.822 17.297 40.718 1.00 58.06 500 GLY A C 1
ATOM 3858 O O . GLY A 1 500 ? -7.898 16.529 39.766 1.00 58.06 500 GLY A O 1
ATOM 3859 N N . GLU A 1 501 ? -6.933 18.300 40.767 1.00 53.53 501 GLU A N 1
ATOM 3860 C CA . GLU A 1 501 ? -5.911 18.529 39.732 1.00 53.53 501 GLU A CA 1
ATOM 3861 C C . GLU A 1 501 ? -5.161 17.231 39.398 1.00 53.53 501 GLU A C 1
ATOM 3863 O O . GLU A 1 501 ? -4.503 16.645 40.261 1.00 53.53 501 GLU A O 1
ATOM 3868 N N . VAL A 1 502 ? -5.195 16.819 38.126 1.00 55.47 502 VAL A N 1
ATOM 3869 C CA . VAL A 1 502 ? -4.245 15.837 37.594 1.00 55.47 502 VAL A CA 1
ATOM 3870 C C . VAL A 1 502 ? -2.907 16.558 37.509 1.00 55.47 502 VAL A C 1
ATOM 3872 O O . VAL A 1 502 ? -2.538 17.134 36.484 1.00 55.47 502 VAL A O 1
ATOM 3875 N N . ARG A 1 503 ? -2.194 16.620 38.638 1.00 51.34 503 ARG A N 1
ATOM 3876 C CA . ARG A 1 503 ? -0.844 17.164 38.649 1.00 51.34 503 ARG A CA 1
ATOM 3877 C C . ARG A 1 503 ? -0.016 16.340 37.682 1.00 51.34 503 ARG A C 1
ATOM 3879 O O . ARG A 1 503 ? 0.022 15.114 37.748 1.00 51.34 503 ARG A O 1
ATOM 3886 N N . ARG A 1 504 ? 0.668 17.045 36.784 1.00 50.06 504 ARG A N 1
ATOM 3887 C CA . ARG A 1 504 ? 1.799 16.497 36.055 1.00 50.06 504 ARG A CA 1
ATOM 3888 C C . ARG A 1 504 ? 2.751 15.923 37.109 1.00 50.06 504 ARG A C 1
ATOM 3890 O O . ARG A 1 504 ? 3.469 16.690 37.738 1.00 50.06 504 ARG A O 1
ATOM 3897 N N . ALA A 1 505 ? 2.800 14.601 37.265 1.00 50.03 505 ALA A N 1
ATOM 3898 C CA . ALA A 1 505 ? 4.104 14.002 37.472 1.00 50.03 505 ALA A CA 1
ATOM 3899 C C . ALA A 1 505 ? 4.876 14.426 36.221 1.00 50.03 505 ALA A C 1
ATOM 3901 O O . ALA A 1 505 ? 4.525 14.050 35.096 1.00 50.03 505 ALA A O 1
ATOM 3902 N N . LEU A 1 506 ? 5.805 15.376 36.359 1.00 48.59 506 LEU A N 1
ATOM 3903 C CA . LEU A 1 506 ? 6.760 15.640 35.285 1.00 48.59 506 LEU A CA 1
ATOM 3904 C C . LEU A 1 506 ? 7.381 14.275 34.931 1.00 48.59 506 LEU A C 1
ATOM 3906 O O . LEU A 1 506 ? 7.369 13.391 35.786 1.00 48.59 506 LEU A O 1
ATOM 3910 N N . PRO A 1 507 ? 7.864 14.033 33.695 1.00 47.31 507 PRO A N 1
ATOM 3911 C CA . PRO A 1 507 ? 8.833 12.958 33.551 1.00 47.31 507 PRO A CA 1
ATOM 3912 C C . PRO A 1 507 ? 9.862 13.184 34.659 1.00 47.31 507 PRO A C 1
ATOM 3914 O O . PRO A 1 507 ? 10.285 14.309 34.922 1.00 47.31 507 PRO A O 1
ATOM 3917 N N . ASP A 1 508 ? 10.021 12.122 35.404 1.00 51.00 508 ASP A N 1
ATOM 3918 C CA . ASP A 1 508 ? 9.996 12.101 36.846 1.00 51.00 508 ASP A CA 1
ATOM 3919 C C . ASP A 1 508 ? 11.092 12.954 37.506 1.00 51.00 508 ASP A C 1
ATOM 3921 O O . ASP A 1 508 ? 12.214 13.021 37.009 1.00 51.00 508 ASP A O 1
ATOM 3925 N N . GLU A 1 509 ? 10.823 13.482 38.703 1.00 50.38 509 GLU A N 1
ATOM 3926 C CA . GLU A 1 509 ? 11.898 13.773 39.671 1.00 50.38 509 GLU A CA 1
ATOM 3927 C C . GLU A 1 509 ? 12.657 12.475 40.064 1.00 50.38 509 GLU A C 1
ATOM 3929 O O . GLU A 1 509 ? 13.643 12.527 40.796 1.00 50.38 509 GLU A O 1
ATOM 3934 N N . THR A 1 510 ? 12.229 11.308 39.551 1.00 52.69 510 THR A N 1
ATOM 3935 C CA . THR A 1 510 ? 12.863 9.986 39.690 1.00 52.69 510 THR A CA 1
ATOM 3936 C C . THR A 1 510 ? 13.737 9.539 38.509 1.00 52.69 510 THR A C 1
ATOM 3938 O O . THR A 1 510 ? 14.487 8.582 38.687 1.00 52.69 510 THR A O 1
ATOM 3941 N N . ALA A 1 511 ? 13.701 10.194 37.334 1.00 56.56 511 ALA A N 1
ATOM 3942 C CA . ALA A 1 511 ? 14.605 9.846 36.237 1.00 56.56 511 ALA A CA 1
ATOM 3943 C C . ALA A 1 511 ? 16.003 10.322 36.624 1.00 56.56 511 ALA A C 1
ATOM 3945 O O . ALA A 1 511 ? 16.335 11.508 36.548 1.00 56.56 511 ALA A O 1
ATOM 3946 N N . SER A 1 512 ? 16.816 9.397 37.113 1.00 63.03 512 SER A N 1
ATOM 3947 C CA . SER A 1 512 ? 18.137 9.734 37.595 1.00 63.03 512 SER A CA 1
ATOM 3948 C C . SER A 1 512 ? 19.028 10.119 36.407 1.00 63.03 512 SER A C 1
ATOM 3950 O O . SER A 1 512 ? 18.872 9.594 35.300 1.00 63.03 512 SER A O 1
ATOM 3952 N N . PRO A 1 513 ? 20.035 10.985 36.606 1.00 69.06 513 PRO A N 1
ATOM 3953 C CA . PRO A 1 513 ? 21.081 11.200 35.606 1.00 69.06 513 PRO A CA 1
ATOM 3954 C C . PRO A 1 513 ? 21.717 9.888 35.109 1.00 69.06 513 PRO A C 1
ATOM 3956 O O . PRO A 1 513 ? 22.190 9.819 33.976 1.00 69.06 513 PRO A O 1
ATOM 3959 N N . LYS A 1 514 ? 21.687 8.836 35.942 1.00 72.12 514 LYS A N 1
ATOM 3960 C CA . LYS A 1 514 ? 22.133 7.487 35.600 1.00 72.12 514 LYS A CA 1
ATOM 3961 C C . LYS A 1 514 ? 21.239 6.835 34.538 1.00 72.12 514 LYS A C 1
ATOM 3963 O O . LYS A 1 514 ? 21.788 6.303 33.582 1.00 72.12 514 LYS A O 1
ATOM 3968 N N . ASP A 1 515 ? 19.915 6.959 34.624 1.00 78.56 515 ASP A N 1
ATOM 3969 C CA . ASP A 1 515 ? 18.991 6.398 33.621 1.00 78.56 515 ASP A CA 1
ATOM 3970 C C . ASP A 1 515 ? 19.191 7.049 32.243 1.00 78.56 515 ASP A C 1
ATOM 3972 O O . ASP A 1 515 ? 19.172 6.380 31.208 1.00 78.56 515 ASP A O 1
ATOM 3976 N N . PHE A 1 516 ? 19.451 8.362 32.217 1.00 81.12 516 PHE A N 1
ATOM 3977 C CA . PHE A 1 516 ? 19.782 9.069 30.978 1.00 81.12 516 PHE A CA 1
ATOM 3978 C C . PHE A 1 516 ? 21.144 8.646 30.414 1.00 81.12 516 PHE A C 1
ATOM 3980 O O . PHE A 1 516 ? 21.269 8.448 29.205 1.00 81.12 516 PHE A O 1
ATOM 3987 N N . SER A 1 517 ? 22.152 8.486 31.277 1.00 84.25 517 SER A N 1
ATOM 3988 C CA . SER A 1 517 ? 23.473 7.996 30.871 1.00 84.25 517 SER A CA 1
ATOM 3989 C C . SER A 1 517 ? 23.387 6.591 30.283 1.00 84.25 517 SER A C 1
ATOM 3991 O O . SER A 1 517 ? 23.931 6.357 29.211 1.00 84.25 517 SER A O 1
ATOM 3993 N N . GLU A 1 518 ? 22.659 5.676 30.929 1.00 88.19 518 GLU A N 1
ATOM 3994 C CA . GLU A 1 518 ? 22.471 4.304 30.449 1.00 88.19 518 GLU A CA 1
ATOM 3995 C C . GLU A 1 518 ? 21.733 4.266 29.103 1.00 88.19 518 GLU A C 1
ATOM 3997 O O . GLU A 1 518 ? 22.132 3.531 28.196 1.00 88.19 518 GLU A O 1
ATOM 4002 N N . LEU A 1 519 ? 20.700 5.100 28.929 1.00 87.62 519 LEU A N 1
ATOM 4003 C CA . LEU A 1 519 ? 20.007 5.241 27.648 1.00 87.62 519 LEU A CA 1
ATOM 4004 C C . LEU A 1 519 ? 20.947 5.756 26.550 1.00 87.62 519 LEU A C 1
ATOM 4006 O O . LEU A 1 519 ? 20.980 5.195 25.452 1.00 87.62 519 LEU A O 1
ATOM 4010 N N . LEU A 1 520 ? 21.709 6.815 26.837 1.00 88.62 520 LEU A N 1
ATOM 4011 C CA . LEU A 1 520 ? 22.662 7.393 25.893 1.00 88.62 520 LEU A CA 1
ATOM 4012 C C . LEU A 1 520 ? 23.753 6.380 25.525 1.00 88.62 520 LEU A C 1
ATOM 4014 O O . LEU A 1 520 ? 24.029 6.185 24.341 1.00 88.62 520 LEU A O 1
ATOM 4018 N N . ASP A 1 521 ? 24.321 5.683 26.507 1.00 90.25 521 ASP A N 1
ATOM 4019 C CA . ASP A 1 521 ? 25.316 4.633 26.292 1.00 90.25 521 ASP A CA 1
ATOM 4020 C C . ASP A 1 521 ? 24.771 3.489 25.436 1.00 90.25 521 ASP A C 1
ATOM 4022 O O . ASP A 1 521 ? 25.477 3.001 24.546 1.00 90.25 521 ASP A O 1
ATOM 4026 N N . GLY A 1 522 ? 23.511 3.100 25.655 1.00 92.38 522 GLY A N 1
ATOM 4027 C CA . GLY A 1 522 ? 22.799 2.120 24.841 1.00 92.38 522 GLY A CA 1
ATOM 4028 C C . GLY A 1 522 ? 22.653 2.562 23.383 1.00 92.38 522 GLY A C 1
ATOM 4029 O O . GLY A 1 522 ? 22.989 1.797 22.476 1.00 92.38 522 GLY A O 1
ATOM 4030 N N . ILE A 1 523 ? 22.232 3.810 23.142 1.00 91.62 523 ILE A N 1
ATOM 4031 C CA . ILE A 1 523 ? 22.127 4.391 21.790 1.00 91.62 523 ILE A CA 1
ATOM 4032 C C . ILE A 1 523 ? 23.498 4.402 21.106 1.00 91.62 523 ILE A C 1
ATOM 4034 O O . ILE A 1 523 ? 23.640 3.929 19.979 1.00 91.62 523 ILE A O 1
ATOM 4038 N N . LEU A 1 524 ? 24.527 4.900 21.792 1.00 91.88 524 LEU A N 1
ATOM 4039 C CA . LEU A 1 524 ? 25.884 4.987 21.254 1.00 91.88 524 LEU A CA 1
ATOM 4040 C C . LEU A 1 524 ? 26.497 3.603 21.000 1.00 91.88 524 LEU A C 1
ATOM 4042 O O . LEU A 1 524 ? 27.264 3.428 20.054 1.00 91.88 524 LEU A O 1
ATOM 4046 N N . SER A 1 525 ? 26.182 2.613 21.839 1.00 91.31 525 SER A N 1
ATOM 4047 C CA . SER A 1 525 ? 26.623 1.225 21.662 1.00 91.31 525 SER A CA 1
ATOM 4048 C C . SER A 1 525 ? 25.963 0.610 20.431 1.00 91.31 525 SER A C 1
ATOM 4050 O O . SER A 1 525 ? 26.642 0.026 19.584 1.00 91.31 525 SER A O 1
ATOM 4052 N N . HIS A 1 526 ? 24.656 0.842 20.265 1.00 91.62 526 HIS A N 1
ATOM 4053 C CA . HIS A 1 526 ? 23.931 0.412 19.080 1.00 91.62 526 HIS A CA 1
ATOM 4054 C C . HIS A 1 526 ? 24.525 1.020 17.804 1.00 91.62 526 HIS A C 1
ATOM 4056 O O . HIS A 1 526 ? 24.820 0.270 16.875 1.00 91.62 526 HIS A O 1
ATOM 4062 N N . LEU A 1 527 ? 24.793 2.334 17.780 1.00 92.62 527 LEU A N 1
ATOM 4063 C CA . LEU A 1 527 ? 25.461 2.993 16.651 1.00 92.62 527 LEU A CA 1
ATOM 4064 C C . LEU A 1 527 ? 26.815 2.346 16.331 1.00 92.62 527 LEU A C 1
ATOM 4066 O O . LEU A 1 527 ? 27.109 2.105 15.164 1.00 92.62 527 LEU A O 1
ATOM 4070 N N . GLY A 1 528 ? 27.620 2.010 17.341 1.00 90.19 528 GLY A N 1
ATOM 4071 C CA . GLY A 1 528 ? 28.874 1.282 17.132 1.00 90.19 528 GLY A CA 1
ATOM 4072 C C . GLY A 1 528 ? 28.664 -0.094 16.487 1.00 90.19 528 GLY A C 1
ATOM 4073 O O . GLY A 1 528 ? 29.349 -0.432 15.526 1.00 90.19 528 GLY A O 1
ATOM 4074 N N . SER A 1 529 ? 27.691 -0.867 16.979 1.00 91.62 529 SER A N 1
ATOM 4075 C CA . SER A 1 529 ? 27.408 -2.229 16.495 1.00 91.62 529 SER A CA 1
ATOM 4076 C C . SER A 1 529 ? 26.723 -2.295 15.125 1.00 91.62 529 SER A C 1
ATOM 4078 O O . SER A 1 529 ? 26.885 -3.277 14.408 1.00 91.62 529 SER A O 1
ATOM 4080 N N . ALA A 1 530 ? 25.949 -1.269 14.763 1.00 93.25 530 ALA A N 1
ATOM 4081 C CA . ALA A 1 530 ? 25.135 -1.246 13.550 1.00 93.25 530 ALA A CA 1
ATOM 4082 C C . ALA A 1 530 ? 25.883 -0.696 12.322 1.00 93.25 530 ALA A C 1
ATOM 4084 O O . ALA A 1 530 ? 25.325 -0.691 11.225 1.00 93.25 530 ALA A O 1
ATOM 4085 N N . ALA A 1 531 ? 27.111 -0.197 12.496 1.00 95.38 531 ALA A N 1
ATOM 4086 C CA . ALA A 1 531 ? 27.917 0.321 11.398 1.00 95.38 531 ALA A CA 1
ATOM 4087 C C . ALA A 1 531 ? 28.465 -0.825 10.528 1.00 95.38 531 ALA A C 1
ATOM 4089 O O . ALA A 1 531 ? 29.144 -1.718 11.031 1.00 95.38 531 ALA A O 1
ATOM 4090 N N . ASP A 1 532 ? 28.247 -0.766 9.214 1.00 94.88 532 ASP A N 1
ATOM 4091 C CA . ASP A 1 532 ? 28.775 -1.741 8.253 1.00 94.88 532 ASP A CA 1
ATOM 4092 C C . ASP A 1 532 ? 29.786 -1.088 7.298 1.00 94.88 532 ASP A C 1
ATOM 4094 O O . ASP A 1 532 ? 29.447 -0.474 6.283 1.00 94.88 532 ASP A O 1
ATOM 4098 N N . LEU A 1 533 ? 31.071 -1.252 7.621 1.00 95.12 533 LEU A N 1
ATOM 4099 C CA . LEU A 1 533 ? 32.187 -0.713 6.838 1.00 95.12 533 LEU A CA 1
ATOM 4100 C C . LEU A 1 533 ? 32.353 -1.375 5.458 1.00 95.12 533 LEU A C 1
ATOM 4102 O O . LEU A 1 533 ? 33.069 -0.824 4.613 1.00 95.12 533 LEU A O 1
ATOM 4106 N N . GLY A 1 534 ? 31.736 -2.539 5.227 1.00 93.56 534 GLY A N 1
ATOM 4107 C CA . GLY A 1 534 ? 31.801 -3.274 3.962 1.00 93.56 534 GLY A CA 1
ATOM 4108 C C . GLY A 1 534 ? 30.867 -2.716 2.887 1.00 93.56 534 GLY A C 1
ATOM 4109 O O . GLY A 1 534 ? 31.056 -2.975 1.693 1.00 93.56 534 GLY A O 1
ATOM 4110 N N . ARG A 1 535 ? 29.878 -1.915 3.287 1.00 92.44 535 ARG A N 1
ATOM 4111 C CA . ARG A 1 535 ? 28.897 -1.322 2.377 1.00 92.44 535 ARG A CA 1
ATOM 4112 C C . ARG A 1 535 ? 29.418 -0.071 1.691 1.00 92.44 535 ARG A C 1
ATOM 4114 O O . ARG A 1 535 ? 30.353 0.574 2.145 1.00 92.44 535 ARG A O 1
ATOM 4121 N N . LYS A 1 536 ? 28.807 0.276 0.557 1.00 91.25 536 LYS A N 1
ATOM 4122 C CA . LYS A 1 536 ? 29.118 1.499 -0.217 1.00 91.25 536 LYS A CA 1
ATOM 4123 C C . LYS A 1 536 ? 27.909 2.418 -0.385 1.00 91.25 536 LYS A C 1
ATOM 4125 O O . LYS A 1 536 ? 28.059 3.562 -0.793 1.00 91.25 536 LYS A O 1
ATOM 4130 N N . ASP A 1 537 ? 26.727 1.894 -0.103 1.00 91.56 537 ASP A N 1
ATOM 4131 C CA . ASP A 1 537 ? 25.409 2.483 -0.324 1.00 91.56 537 ASP A CA 1
ATOM 4132 C C . ASP A 1 537 ? 24.766 3.030 0.960 1.00 91.56 537 ASP A C 1
ATOM 4134 O O . ASP A 1 537 ? 23.785 3.759 0.873 1.00 91.56 537 ASP A O 1
ATOM 4138 N N . ARG A 1 538 ? 25.313 2.693 2.135 1.00 93.94 538 ARG A N 1
ATOM 4139 C CA . ARG A 1 538 ? 25.048 3.288 3.458 1.00 93.94 538 ARG A CA 1
ATOM 4140 C C . ARG A 1 538 ? 26.093 2.781 4.458 1.00 93.94 538 ARG A C 1
ATOM 4142 O O . ARG A 1 538 ? 26.651 1.714 4.231 1.00 93.94 538 ARG A O 1
ATOM 4149 N N . LEU A 1 539 ? 26.329 3.513 5.549 1.00 95.94 539 LEU A N 1
ATOM 4150 C CA . LEU A 1 539 ? 27.176 3.049 6.663 1.00 95.94 539 LEU A CA 1
ATOM 4151 C C . LEU A 1 539 ? 26.345 2.517 7.843 1.00 95.94 539 LEU A C 1
ATOM 4153 O O . LEU A 1 539 ? 26.745 1.554 8.483 1.00 95.94 539 LEU A O 1
ATOM 4157 N N . TRP A 1 540 ? 25.168 3.095 8.083 1.00 95.69 540 TRP A N 1
ATOM 4158 C CA . TRP A 1 540 ? 24.212 2.661 9.103 1.00 95.69 540 TRP A CA 1
ATOM 4159 C C . TRP A 1 540 ? 22.845 2.373 8.485 1.00 95.69 540 TRP A C 1
ATOM 4161 O O . TRP A 1 540 ? 22.541 2.903 7.409 1.00 95.69 540 TRP A O 1
ATOM 4171 N N . PRO A 1 541 ? 21.986 1.603 9.176 1.00 93.31 541 PRO A N 1
ATOM 4172 C CA . PRO A 1 541 ? 20.551 1.645 8.956 1.00 93.31 541 PRO A CA 1
ATOM 4173 C C . PRO A 1 541 ? 20.038 3.086 8.912 1.00 93.31 541 PRO A C 1
ATOM 4175 O O . PRO A 1 541 ? 20.302 3.876 9.814 1.00 93.31 541 PRO A O 1
ATOM 4178 N N . ALA A 1 542 ? 19.331 3.434 7.842 1.00 91.25 542 ALA A N 1
ATOM 4179 C CA . ALA A 1 542 ? 18.895 4.799 7.574 1.00 91.25 542 ALA A CA 1
ATOM 4180 C C . ALA A 1 542 ? 17.536 4.802 6.872 1.00 91.25 542 ALA A C 1
ATOM 4182 O O . ALA A 1 542 ? 17.047 3.760 6.425 1.00 91.25 542 ALA A O 1
ATOM 4183 N N . SER A 1 543 ? 16.922 5.980 6.782 1.00 89.88 543 SER A N 1
ATOM 4184 C CA . SER A 1 543 ? 15.688 6.160 6.025 1.00 89.88 543 SER A CA 1
ATOM 4185 C C . SER A 1 543 ? 15.928 5.955 4.517 1.00 89.88 543 SER A C 1
ATOM 4187 O O . SER A 1 543 ? 17.062 6.106 4.048 1.00 89.88 543 SER A O 1
ATOM 4189 N N . PRO A 1 544 ? 14.897 5.630 3.715 1.00 89.62 544 PRO A N 1
ATOM 4190 C CA . PRO A 1 544 ? 15.080 5.330 2.291 1.00 89.62 544 PRO A CA 1
ATOM 4191 C C . PRO A 1 544 ? 15.676 6.465 1.459 1.00 89.62 544 PRO A C 1
ATOM 4193 O O . PRO A 1 544 ? 16.254 6.224 0.398 1.00 89.62 544 PRO A O 1
ATOM 4196 N N . GLU A 1 545 ? 15.581 7.704 1.938 1.00 90.62 545 GLU A N 1
ATOM 4197 C CA . GLU A 1 545 ? 16.188 8.876 1.315 1.00 90.62 545 GLU A CA 1
ATOM 4198 C C . GLU A 1 545 ? 17.702 8.736 1.129 1.00 90.62 545 GLU A C 1
ATOM 4200 O O . GLU A 1 545 ? 18.240 9.328 0.189 1.00 90.62 545 GLU A O 1
ATOM 4205 N N . VAL A 1 546 ? 18.386 7.919 1.941 1.00 91.88 546 VAL A N 1
ATOM 4206 C CA . VAL A 1 546 ? 19.820 7.628 1.773 1.00 91.88 546 VAL A CA 1
ATOM 4207 C C . VAL A 1 546 ? 20.122 7.052 0.382 1.00 91.88 546 VAL A C 1
ATOM 4209 O O . VAL A 1 546 ? 21.096 7.444 -0.260 1.00 91.88 546 VAL A O 1
ATOM 4212 N N . PHE A 1 547 ? 19.230 6.200 -0.136 1.00 89.62 547 PHE A N 1
ATOM 4213 C CA . PHE A 1 547 ? 19.359 5.552 -1.443 1.00 89.62 547 PHE A CA 1
ATOM 4214 C C . PHE A 1 547 ? 18.868 6.436 -2.596 1.00 89.62 547 PHE A C 1
ATOM 4216 O O . PHE A 1 547 ? 19.222 6.212 -3.752 1.00 89.62 547 PHE A O 1
ATOM 4223 N N . GLN A 1 548 ? 18.038 7.437 -2.293 1.00 86.94 548 GLN A N 1
ATOM 4224 C CA . GLN A 1 548 ? 17.494 8.375 -3.280 1.00 86.94 548 GLN A CA 1
ATOM 4225 C C . GLN A 1 548 ? 18.353 9.632 -3.457 1.00 86.94 548 GLN A C 1
ATOM 4227 O O . GLN A 1 548 ? 18.164 10.363 -4.431 1.00 86.94 548 GLN A O 1
ATOM 4232 N N . THR A 1 549 ? 19.250 9.904 -2.507 1.00 90.44 549 THR A N 1
ATOM 4233 C CA . THR A 1 549 ? 20.129 11.077 -2.499 1.00 90.44 549 THR A CA 1
ATOM 4234 C C . THR A 1 549 ? 21.588 10.657 -2.671 1.00 90.44 549 THR A C 1
ATOM 4236 O O . THR A 1 549 ? 22.080 10.560 -3.791 1.00 90.44 549 THR A O 1
ATOM 4239 N N . ASN A 1 550 ? 22.292 10.416 -1.570 1.00 91.25 550 ASN A N 1
ATOM 4240 C CA . ASN A 1 550 ? 23.629 9.840 -1.507 1.00 91.25 550 ASN A CA 1
ATOM 4241 C C . ASN A 1 550 ? 23.898 9.371 -0.067 1.00 91.25 550 ASN A C 1
ATOM 4243 O O . ASN A 1 550 ? 23.301 9.905 0.866 1.00 91.25 550 ASN A O 1
ATOM 4247 N N . PRO A 1 551 ? 24.837 8.444 0.156 1.00 93.88 551 PRO A N 1
ATOM 4248 C CA . PRO A 1 551 ? 24.988 7.822 1.466 1.00 93.88 551 PRO A CA 1
ATOM 4249 C C . PRO A 1 551 ? 25.842 8.615 2.462 1.00 93.88 551 PRO A C 1
ATOM 4251 O O . PRO A 1 551 ? 26.034 8.186 3.600 1.00 93.88 551 PRO A O 1
ATOM 4254 N N . TYR A 1 552 ? 26.367 9.767 2.047 1.00 94.19 552 TYR A N 1
ATOM 4255 C CA . TYR A 1 552 ? 27.353 10.526 2.813 1.00 94.19 552 TYR A CA 1
ATOM 4256 C C . TYR A 1 552 ? 26.746 11.713 3.550 1.00 94.19 552 TYR A C 1
ATOM 4258 O O . TYR A 1 552 ? 27.316 12.155 4.531 1.00 94.19 552 TYR A O 1
ATOM 4266 N N . ASN A 1 553 ? 25.618 12.244 3.089 1.00 93.25 553 ASN A N 1
ATOM 4267 C CA . ASN A 1 553 ? 25.115 13.537 3.541 1.00 93.25 553 ASN A CA 1
ATOM 4268 C C . ASN A 1 553 ? 24.711 13.617 5.031 1.00 93.25 553 ASN A C 1
ATOM 4270 O O . ASN A 1 553 ? 24.605 12.607 5.723 1.00 93.25 553 ASN A O 1
ATOM 4274 N N . LEU A 1 554 ? 24.479 14.841 5.521 1.00 95.00 554 LEU A N 1
ATOM 4275 C CA . LEU A 1 554 ? 24.125 15.113 6.919 1.00 95.00 554 LEU A CA 1
ATOM 4276 C C . LEU A 1 554 ? 22.701 14.677 7.286 1.00 95.00 554 LEU A C 1
ATOM 4278 O O . LEU A 1 554 ? 22.486 14.210 8.399 1.00 95.00 554 LEU A O 1
ATOM 4282 N N . ALA A 1 555 ? 21.736 14.847 6.381 1.00 93.94 555 ALA A N 1
ATOM 4283 C CA . ALA A 1 555 ? 20.321 14.634 6.687 1.00 93.94 555 ALA A CA 1
ATOM 4284 C C . ALA A 1 555 ? 19.946 13.153 6.848 1.00 93.94 555 ALA A C 1
ATOM 4286 O O . ALA A 1 555 ? 19.146 12.811 7.715 1.00 93.94 555 ALA A O 1
ATOM 4287 N N . TYR A 1 556 ? 20.502 12.291 5.994 1.00 93.12 556 TYR A N 1
ATOM 4288 C CA . TYR A 1 556 ? 20.110 10.880 5.874 1.00 93.12 556 TYR A CA 1
ATOM 4289 C C . TYR A 1 556 ? 21.301 9.915 5.846 1.00 93.12 556 TYR A C 1
ATOM 4291 O O . TYR A 1 556 ? 21.107 8.703 5.875 1.00 93.12 556 TYR A O 1
ATOM 4299 N N . GLY A 1 557 ? 22.523 10.434 5.710 1.00 94.06 557 GLY A N 1
ATOM 4300 C CA . GLY A 1 557 ? 23.730 9.649 5.480 1.00 94.06 557 GLY A CA 1
ATOM 4301 C C . GLY A 1 557 ? 24.669 9.575 6.682 1.00 94.06 557 GLY A C 1
ATOM 4302 O O . GLY A 1 557 ? 24.353 9.970 7.805 1.00 94.06 557 GLY A O 1
ATOM 4303 N N . ALA A 1 558 ? 25.866 9.053 6.419 1.00 96.19 558 ALA A N 1
ATOM 4304 C CA . ALA A 1 558 ? 26.876 8.781 7.437 1.00 96.19 558 ALA A CA 1
ATOM 4305 C C . ALA A 1 558 ? 27.343 10.031 8.204 1.00 96.19 558 ALA A C 1
ATOM 4307 O O . ALA A 1 558 ? 27.596 9.943 9.406 1.00 96.19 558 ALA A O 1
ATOM 4308 N N . CYS A 1 559 ? 27.455 11.193 7.546 1.00 95.94 559 CYS A N 1
ATOM 4309 C CA . CYS A 1 559 ? 27.993 12.397 8.183 1.00 95.94 559 CYS A CA 1
ATOM 4310 C C . CYS A 1 559 ? 27.126 12.908 9.340 1.00 95.94 559 CYS A C 1
ATOM 4312 O O . CYS A 1 559 ? 27.679 13.454 10.289 1.00 95.94 559 CYS A O 1
ATOM 4314 N N . GLY A 1 560 ? 25.802 12.719 9.299 1.00 94.94 560 GLY A N 1
ATOM 4315 C CA . GLY A 1 560 ? 24.921 13.132 10.396 1.00 94.94 560 GLY A CA 1
ATOM 4316 C C . GLY A 1 560 ? 25.199 12.350 11.681 1.00 94.94 560 GLY A C 1
ATOM 4317 O O . GLY A 1 560 ? 25.385 12.932 12.747 1.00 94.94 560 GLY A O 1
ATOM 4318 N N . VAL A 1 561 ? 25.311 11.023 11.564 1.00 95.12 561 VAL A N 1
ATOM 4319 C CA . VAL A 1 561 ? 25.632 10.130 12.691 1.00 95.12 561 VAL A CA 1
ATOM 4320 C C . VAL A 1 561 ? 27.047 10.395 13.209 1.00 95.12 561 VAL A C 1
ATOM 4322 O O . VAL A 1 561 ? 27.267 10.463 14.418 1.00 95.12 561 VAL A O 1
ATOM 4325 N N . LEU A 1 562 ? 28.007 10.595 12.303 1.00 95.44 562 LEU A N 1
ATOM 4326 C CA . LEU A 1 562 ? 29.388 10.918 12.658 1.00 95.44 562 LEU A CA 1
ATOM 4327 C C . LEU A 1 562 ? 29.514 12.252 13.400 1.00 95.44 562 LEU A C 1
ATOM 4329 O O . LEU A 1 562 ? 30.285 12.330 14.353 1.00 95.44 562 LEU A O 1
ATOM 4333 N N . ASP A 1 563 ? 28.756 13.283 13.014 1.00 93.69 563 ASP A N 1
ATOM 4334 C CA . ASP A 1 563 ? 28.749 14.558 13.736 1.00 93.69 563 ASP A CA 1
ATOM 4335 C C . ASP A 1 563 ? 28.213 14.401 15.166 1.00 93.69 563 ASP A C 1
ATOM 4337 O O . ASP A 1 563 ? 28.786 14.971 16.097 1.00 93.69 563 ASP A O 1
ATOM 4341 N N . VAL A 1 564 ? 27.180 13.572 15.363 1.00 91.88 564 VAL A N 1
ATOM 4342 C CA . VAL A 1 564 ? 26.681 13.228 16.704 1.00 91.88 564 VAL A CA 1
ATOM 4343 C C . VAL A 1 564 ? 27.772 12.530 17.511 1.00 91.88 564 VAL A C 1
ATOM 4345 O O . VAL A 1 564 ? 28.139 13.029 18.572 1.00 91.88 564 VAL A O 1
ATOM 4348 N N . LEU A 1 565 ? 28.358 11.445 16.987 1.00 93.38 565 LEU A N 1
ATOM 4349 C CA . LEU A 1 565 ? 29.430 10.709 17.667 1.00 93.38 565 LEU A CA 1
ATOM 4350 C C . LEU A 1 565 ? 30.605 11.625 18.031 1.00 93.38 565 LEU A C 1
ATOM 4352 O O . LEU A 1 565 ? 31.077 11.600 19.161 1.00 93.38 565 LEU A O 1
ATOM 4356 N N . ARG A 1 566 ? 31.035 12.496 17.115 1.00 93.06 566 ARG A N 1
ATOM 4357 C CA . ARG A 1 566 ? 32.123 13.458 17.345 1.00 93.06 566 ARG A CA 1
ATOM 4358 C C . ARG A 1 566 ? 31.845 14.409 18.510 1.00 93.06 566 ARG A C 1
ATOM 4360 O O . ARG A 1 566 ? 32.778 14.790 19.211 1.00 93.06 566 ARG A O 1
ATOM 4367 N N . ARG A 1 567 ? 30.589 14.828 18.690 1.00 91.50 567 ARG A N 1
ATOM 4368 C CA . ARG A 1 567 ? 30.181 15.791 19.726 1.00 91.50 567 ARG A CA 1
ATOM 4369 C C . ARG A 1 567 ? 29.888 15.137 21.070 1.00 91.50 567 ARG A C 1
ATOM 4371 O O . ARG A 1 567 ? 30.106 15.779 22.092 1.00 91.50 567 ARG A O 1
ATOM 4378 N N . THR A 1 568 ? 29.362 13.913 21.073 1.00 90.31 568 THR A N 1
ATOM 4379 C CA . THR A 1 568 ? 28.858 13.263 22.294 1.00 90.31 568 THR A CA 1
ATOM 4380 C C . THR A 1 568 ? 29.757 12.149 22.818 1.00 90.31 568 THR A C 1
ATOM 4382 O O . THR A 1 568 ? 29.732 11.891 24.014 1.00 90.31 568 THR A O 1
ATOM 4385 N N . ALA A 1 569 ? 30.509 11.472 21.945 1.00 91.19 569 ALA A N 1
ATOM 4386 C CA . ALA A 1 569 ? 31.328 10.299 22.267 1.00 91.19 569 ALA A CA 1
ATOM 4387 C C . ALA A 1 569 ? 32.506 10.159 21.276 1.00 91.19 569 ALA A C 1
ATOM 4389 O O . ALA A 1 569 ? 32.544 9.212 20.476 1.00 91.19 569 ALA A O 1
ATOM 4390 N N . PRO A 1 570 ? 33.440 11.132 21.243 1.00 91.69 570 PRO A N 1
ATOM 4391 C CA . PRO A 1 570 ? 34.507 11.196 20.242 1.00 91.69 570 PRO A CA 1
ATOM 4392 C C . PRO A 1 570 ? 35.396 9.945 20.222 1.00 91.69 570 PRO A C 1
ATOM 4394 O O . PRO A 1 570 ? 35.904 9.570 19.167 1.00 91.69 570 PRO A O 1
ATOM 4397 N N . GLU A 1 571 ? 35.539 9.254 21.351 1.00 91.69 571 GLU A N 1
ATOM 4398 C CA . GLU A 1 571 ? 36.251 7.982 21.472 1.00 91.69 571 GLU A CA 1
ATOM 4399 C C . GLU A 1 571 ? 35.608 6.840 20.666 1.00 91.69 571 GLU A C 1
ATOM 4401 O O . GLU A 1 571 ? 36.301 5.907 20.262 1.00 91.69 571 GLU A O 1
ATOM 4406 N N . ARG A 1 572 ? 34.301 6.924 20.379 1.00 91.44 572 ARG A N 1
ATOM 4407 C CA . ARG A 1 572 ? 33.565 5.954 19.548 1.00 91.44 572 ARG A CA 1
ATOM 4408 C C . ARG A 1 572 ? 33.575 6.314 18.060 1.00 91.44 572 ARG A C 1
ATOM 4410 O O . ARG A 1 572 ? 33.276 5.462 17.225 1.00 91.44 572 ARG A O 1
ATOM 4417 N N . ALA A 1 573 ? 33.962 7.538 17.697 1.00 89.81 573 ALA A N 1
ATOM 4418 C CA . ALA A 1 573 ? 34.102 7.991 16.311 1.00 89.81 573 ALA A CA 1
ATOM 4419 C C . ALA A 1 573 ? 35.437 7.523 15.693 1.00 89.81 573 ALA A C 1
ATOM 4421 O O . ALA A 1 573 ? 36.253 8.333 15.246 1.00 89.81 573 ALA A O 1
ATOM 4422 N N . ILE A 1 574 ? 35.677 6.206 15.696 1.00 92.81 574 ILE A N 1
ATOM 4423 C CA . ILE A 1 574 ? 36.962 5.605 15.314 1.00 92.81 574 ILE A CA 1
ATOM 4424 C C . ILE A 1 574 ? 37.388 5.974 13.875 1.00 92.81 574 ILE A C 1
ATOM 4426 O O . ILE A 1 574 ? 36.529 6.144 13.003 1.00 92.81 574 ILE A O 1
ATOM 4430 N N . PRO A 1 575 ? 38.703 6.031 13.571 1.00 94.19 575 PRO A N 1
ATOM 4431 C CA . PRO A 1 575 ? 39.210 6.461 12.261 1.00 94.19 575 PRO A CA 1
ATOM 4432 C C . PRO A 1 575 ? 38.589 5.733 11.061 1.00 94.19 575 PRO A C 1
ATOM 4434 O O . PRO A 1 575 ? 38.278 6.365 10.054 1.00 94.19 575 PRO A O 1
ATOM 4437 N N . ALA A 1 576 ? 38.317 4.431 11.198 1.00 94.88 576 ALA A N 1
ATOM 4438 C CA . ALA A 1 576 ? 37.739 3.613 10.134 1.00 94.88 576 ALA A CA 1
ATOM 4439 C C . ALA A 1 576 ? 36.364 4.111 9.642 1.00 94.88 576 ALA A C 1
ATOM 4441 O O . ALA A 1 576 ? 36.065 3.981 8.452 1.00 94.88 576 ALA A O 1
ATOM 4442 N N . LEU A 1 577 ? 35.545 4.703 10.525 1.00 95.19 577 LEU A N 1
ATOM 4443 C CA . LEU A 1 577 ? 34.242 5.269 10.156 1.00 95.19 577 LEU A CA 1
ATOM 4444 C C . LEU A 1 577 ? 34.409 6.544 9.317 1.00 95.19 577 LEU A C 1
ATOM 4446 O O . LEU A 1 577 ? 33.719 6.732 8.317 1.00 95.19 577 LEU A O 1
ATOM 4450 N N . TRP A 1 578 ? 35.373 7.395 9.669 1.00 94.62 578 TRP A N 1
ATOM 4451 C CA . TRP A 1 578 ? 35.700 8.588 8.886 1.00 94.62 578 TRP A CA 1
ATOM 4452 C C . TRP A 1 578 ? 36.326 8.237 7.537 1.00 94.62 578 TRP A C 1
ATOM 4454 O O . TRP A 1 578 ? 35.988 8.832 6.513 1.00 94.62 578 TRP A O 1
ATOM 4464 N N . ASP A 1 579 ? 37.194 7.227 7.508 1.00 94.75 579 ASP A N 1
ATOM 4465 C CA . ASP A 1 579 ? 37.821 6.753 6.274 1.00 94.75 579 ASP A CA 1
ATOM 4466 C C . ASP A 1 579 ? 36.799 6.193 5.287 1.00 94.75 579 ASP A C 1
ATOM 4468 O O . ASP A 1 579 ? 36.989 6.294 4.075 1.00 94.75 579 ASP A O 1
ATOM 4472 N N . TRP A 1 580 ? 35.685 5.649 5.779 1.00 95.50 580 TRP A N 1
ATOM 4473 C CA . TRP A 1 580 ? 34.572 5.237 4.931 1.00 95.50 580 TRP A CA 1
ATOM 4474 C C . TRP A 1 580 ? 34.002 6.403 4.112 1.00 95.50 580 TRP A C 1
ATOM 4476 O O . TRP A 1 580 ? 33.819 6.262 2.901 1.00 95.50 580 TRP A O 1
ATOM 4486 N N . VAL A 1 581 ? 33.817 7.572 4.734 1.00 93.75 581 VAL A N 1
ATOM 4487 C CA . VAL A 1 581 ? 33.377 8.793 4.040 1.00 93.75 581 VAL A CA 1
ATOM 4488 C C . VAL A 1 581 ? 34.480 9.327 3.125 1.00 93.75 581 VAL A C 1
ATOM 4490 O O . VAL A 1 581 ? 34.206 9.686 1.984 1.00 93.75 581 VAL A O 1
ATOM 4493 N N . ARG A 1 582 ? 35.745 9.327 3.565 1.00 91.81 582 ARG A N 1
ATOM 4494 C CA . ARG A 1 582 ? 36.876 9.835 2.759 1.00 91.81 582 ARG A CA 1
ATOM 4495 C C . ARG A 1 582 ? 37.137 9.026 1.486 1.00 91.81 582 ARG A C 1
ATOM 4497 O O . ARG A 1 582 ? 37.666 9.567 0.521 1.00 91.81 582 ARG A O 1
ATOM 4504 N N . ARG A 1 583 ? 36.749 7.746 1.449 1.00 88.94 583 ARG A N 1
ATOM 4505 C CA . ARG A 1 583 ? 36.809 6.914 0.230 1.00 88.94 583 ARG A CA 1
ATOM 4506 C C . ARG A 1 583 ? 35.774 7.313 -0.829 1.00 88.94 583 ARG A C 1
ATOM 4508 O O . ARG A 1 583 ? 35.841 6.805 -1.952 1.00 88.94 583 ARG A O 1
ATOM 4515 N N . ALA A 1 584 ? 34.821 8.184 -0.500 1.00 82.06 584 ALA A N 1
ATOM 4516 C CA . ALA A 1 584 ? 33.791 8.626 -1.423 1.00 82.06 584 ALA A CA 1
ATOM 4517 C C . ALA A 1 584 ? 34.387 9.396 -2.607 1.00 82.06 584 ALA A C 1
ATOM 4519 O O . ALA A 1 584 ? 35.051 10.420 -2.451 1.00 82.06 584 ALA A O 1
ATOM 4520 N N . LYS A 1 585 ? 34.089 8.939 -3.825 1.00 83.06 585 LYS A N 1
ATOM 4521 C CA . LYS A 1 585 ? 34.390 9.683 -5.053 1.00 83.06 585 LYS A CA 1
ATOM 4522 C C . LYS A 1 585 ? 33.202 10.575 -5.387 1.00 83.06 585 LYS A C 1
ATOM 4524 O O . LYS A 1 585 ? 32.335 10.195 -6.169 1.00 83.06 585 LYS A O 1
ATOM 4529 N N . LEU A 1 586 ? 33.134 11.730 -4.734 1.00 83.50 586 LEU A N 1
ATOM 4530 C CA . LEU A 1 586 ? 32.025 12.664 -4.898 1.00 83.50 586 LEU A CA 1
ATOM 4531 C C . LEU A 1 586 ? 32.185 13.490 -6.184 1.00 83.50 586 LEU A C 1
ATOM 4533 O O . LEU A 1 586 ? 33.263 13.998 -6.480 1.00 83.50 586 LEU A O 1
ATOM 4537 N N . SER A 1 587 ? 31.095 13.644 -6.937 1.00 84.44 587 SER A N 1
ATOM 4538 C CA . SER A 1 587 ? 31.036 14.415 -8.185 1.00 84.44 587 SER A CA 1
ATOM 4539 C C . SER A 1 587 ? 29.848 15.384 -8.161 1.00 84.44 587 SER A C 1
ATOM 4541 O O . SER A 1 587 ? 28.771 14.980 -7.718 1.00 84.44 587 SER A O 1
ATOM 4543 N N . PRO A 1 588 ? 29.979 16.624 -8.679 1.00 83.44 588 PRO A N 1
ATOM 4544 C CA . PRO A 1 588 ? 28.854 17.551 -8.876 1.00 83.44 588 PRO A CA 1
ATOM 4545 C C . PRO A 1 588 ? 27.700 16.989 -9.712 1.00 83.44 588 PRO A C 1
ATOM 4547 O O . PRO A 1 588 ? 26.594 17.516 -9.668 1.00 83.44 588 PRO A O 1
ATOM 4550 N N . ARG A 1 589 ? 27.938 15.908 -10.467 1.00 81.31 589 ARG A N 1
ATOM 4551 C CA . ARG A 1 589 ? 26.888 15.186 -11.202 1.00 81.31 589 ARG A CA 1
ATOM 4552 C C . ARG A 1 589 ? 26.024 14.293 -10.309 1.00 81.31 589 ARG A C 1
ATOM 4554 O O . ARG A 1 589 ? 24.900 13.969 -10.683 1.00 81.31 589 ARG A O 1
ATOM 4561 N N . ASP A 1 590 ? 26.545 13.882 -9.157 1.00 81.75 590 ASP A N 1
ATOM 4562 C CA . ASP A 1 590 ? 25.928 12.877 -8.289 1.00 81.75 590 ASP A CA 1
ATOM 4563 C C . ASP A 1 590 ? 25.517 13.422 -6.922 1.00 81.75 590 ASP A C 1
ATOM 4565 O O . ASP A 1 590 ? 24.638 12.844 -6.287 1.00 81.75 590 ASP A O 1
ATOM 4569 N N . VAL A 1 591 ? 26.114 14.532 -6.481 1.00 89.12 591 VAL A N 1
ATOM 4570 C CA . VAL A 1 591 ? 25.872 15.136 -5.166 1.00 89.12 591 VAL A CA 1
ATOM 4571 C C . VAL A 1 591 ? 25.619 16.644 -5.315 1.00 89.12 591 VAL A C 1
ATOM 4573 O O . VAL A 1 591 ? 26.372 17.319 -6.016 1.00 89.12 591 VAL A O 1
ATOM 4576 N N . PRO A 1 592 ? 24.548 17.201 -4.714 1.00 92.31 592 PRO A N 1
ATOM 4577 C CA . PRO A 1 592 ? 24.245 18.627 -4.825 1.00 92.31 592 PRO A CA 1
ATOM 4578 C C . PRO A 1 592 ? 25.218 19.457 -3.967 1.00 92.31 592 PRO A C 1
ATOM 4580 O O . PRO A 1 592 ? 25.899 18.910 -3.105 1.00 92.31 592 PRO A O 1
ATOM 4583 N N . PRO A 1 593 ? 25.293 20.788 -4.127 1.00 92.62 593 PRO A N 1
ATOM 4584 C CA . PRO A 1 593 ? 26.199 21.620 -3.325 1.00 92.62 593 PRO A CA 1
ATOM 4585 C C . PRO A 1 593 ? 25.716 21.894 -1.885 1.00 92.62 593 PRO A C 1
ATOM 4587 O O . PRO A 1 593 ? 26.486 22.406 -1.080 1.00 92.62 593 PRO A O 1
ATOM 4590 N N . GLY A 1 594 ? 24.458 21.588 -1.546 1.00 92.62 594 GLY A N 1
ATOM 4591 C CA . GLY A 1 594 ? 23.809 22.032 -0.302 1.00 92.62 594 GLY A CA 1
ATOM 4592 C C . GLY A 1 594 ? 24.342 21.419 1.002 1.00 92.62 594 GLY A C 1
ATOM 4593 O O . GLY A 1 594 ? 25.058 20.423 1.001 1.00 92.62 594 GLY A O 1
ATOM 4594 N N . LEU A 1 595 ? 23.944 22.003 2.139 1.00 94.06 595 LEU A N 1
ATOM 4595 C CA . LEU A 1 595 ? 24.350 21.545 3.476 1.00 94.06 595 LEU A CA 1
ATOM 4596 C C . LEU A 1 595 ? 23.722 20.194 3.849 1.00 94.06 595 LEU A C 1
ATOM 4598 O O . LEU A 1 595 ? 24.409 19.290 4.289 1.00 94.06 595 LEU A O 1
ATOM 4602 N N . GLN A 1 596 ? 22.413 20.035 3.674 1.00 94.31 596 GLN A N 1
ATOM 4603 C CA . GLN A 1 596 ? 21.710 18.854 4.191 1.00 94.31 596 GLN A CA 1
ATOM 4604 C C . GLN A 1 596 ? 22.027 17.582 3.398 1.00 94.31 596 GLN A C 1
ATOM 4606 O O . GLN A 1 596 ? 22.350 16.550 3.979 1.00 94.31 596 GLN A O 1
ATOM 4611 N N . THR A 1 597 ? 21.966 17.662 2.069 1.00 93.62 597 THR A N 1
ATOM 4612 C CA . THR A 1 597 ? 22.067 16.507 1.162 1.00 93.62 597 THR A CA 1
ATOM 4613 C C . THR A 1 597 ? 23.317 16.534 0.282 1.00 93.62 597 THR A C 1
ATOM 4615 O O . THR A 1 597 ? 23.449 15.698 -0.610 1.00 93.62 597 THR A O 1
ATOM 4618 N N . GLY A 1 598 ? 24.226 17.488 0.488 1.00 92.12 598 GLY A N 1
ATOM 4619 C CA . GLY A 1 598 ? 25.246 17.840 -0.493 1.00 92.12 598 GLY A CA 1
ATOM 4620 C C . GLY A 1 598 ? 26.669 17.992 0.038 1.00 92.12 598 GLY A C 1
ATOM 4621 O O . GLY A 1 598 ? 26.971 17.696 1.194 1.00 92.12 598 GLY A O 1
ATOM 4622 N N . PHE A 1 599 ? 27.546 18.473 -0.844 1.00 91.56 599 PHE A N 1
ATOM 4623 C CA . PHE A 1 599 ? 28.977 18.655 -0.601 1.00 91.56 599 PHE A CA 1
ATOM 4624 C C . PHE A 1 599 ? 29.285 19.499 0.626 1.00 91.56 599 PHE A C 1
ATOM 4626 O O . PHE A 1 599 ? 30.165 19.125 1.396 1.00 91.56 599 PHE A O 1
ATOM 4633 N N . ALA A 1 600 ? 28.572 20.613 0.820 1.00 93.06 600 ALA A N 1
ATOM 4634 C CA . ALA A 1 600 ? 28.821 21.492 1.955 1.00 93.06 600 ALA A CA 1
ATOM 4635 C C . ALA A 1 600 ? 28.602 20.769 3.292 1.00 93.06 600 ALA A C 1
ATOM 4637 O O . ALA A 1 600 ? 29.348 21.005 4.232 1.00 93.06 600 ALA A O 1
ATOM 4638 N N . GLY A 1 601 ? 27.630 19.853 3.369 1.00 93.31 601 GLY A N 1
ATOM 4639 C CA . GLY A 1 601 ? 27.402 19.042 4.567 1.00 93.31 601 GLY A CA 1
ATOM 4640 C C . GLY A 1 601 ? 28.487 18.021 4.828 1.00 93.31 601 GLY A C 1
ATOM 4641 O O . GLY A 1 601 ? 28.956 17.891 5.954 1.00 93.31 601 GLY A O 1
ATOM 4642 N N . VAL A 1 602 ? 28.905 17.318 3.775 1.00 93.31 602 VAL A N 1
ATOM 4643 C CA . VAL A 1 602 ? 29.990 16.338 3.886 1.00 93.31 602 VAL A CA 1
ATOM 4644 C C . VAL A 1 602 ? 31.288 17.031 4.306 1.00 93.31 602 VAL A C 1
ATOM 4646 O O . VAL A 1 602 ? 31.954 16.568 5.224 1.00 93.31 602 VAL A O 1
ATOM 4649 N N . ALA A 1 603 ? 31.611 18.169 3.688 1.00 91.88 603 ALA A N 1
ATOM 4650 C CA . ALA A 1 603 ? 32.783 18.971 4.026 1.00 91.88 603 ALA A CA 1
ATOM 4651 C C . ALA A 1 603 ? 32.703 19.622 5.414 1.00 91.88 603 ALA A C 1
ATOM 4653 O O . ALA A 1 603 ? 33.737 19.890 6.000 1.00 91.88 603 ALA A O 1
ATOM 4654 N N . TRP A 1 604 ? 31.504 19.901 5.928 1.00 92.56 604 TRP A N 1
ATOM 4655 C CA . TRP A 1 604 ? 31.322 20.433 7.280 1.00 92.56 604 TRP A CA 1
ATOM 4656 C C . TRP A 1 604 ? 31.514 19.365 8.366 1.00 92.56 604 TRP A C 1
ATOM 4658 O O . TRP A 1 604 ? 31.920 19.689 9.480 1.00 92.56 604 TRP A O 1
ATOM 4668 N N . ALA A 1 605 ? 31.181 18.108 8.061 1.00 91.25 605 ALA A N 1
ATOM 4669 C CA . ALA A 1 605 ? 31.328 17.001 9.000 1.00 91.25 605 ALA A CA 1
ATOM 4670 C C . ALA A 1 605 ? 32.768 16.477 9.093 1.00 91.25 605 ALA A C 1
ATOM 4672 O O . ALA A 1 605 ? 33.171 16.046 10.173 1.00 91.25 605 ALA A O 1
ATOM 4673 N N . LEU A 1 606 ? 33.492 16.466 7.964 1.00 88.50 606 LEU A N 1
ATOM 4674 C CA . LEU A 1 606 ? 34.919 16.126 7.874 1.00 88.50 606 LEU A CA 1
ATOM 4675 C C . LEU A 1 606 ? 35.795 17.241 8.447 1.00 88.50 606 LEU A C 1
ATOM 4677 O O . LEU A 1 606 ? 36.833 16.874 9.046 1.00 88.50 606 LEU A O 1
#

pLDDT: mean 89.23, std 11.05, range [27.55, 98.69]

Nearest PDB structures (foldseek):
  8sam-assembly2_B  TM=7.162E-01  e=5.890E-32  Bacillus thuringiensis serovar andalousiensis
  8sap-assembly2_B  TM=7.551E-01  e=3.508E-31  Bacillus thuringiensis serovar andalousiensis
  8sap-assembly1_A  TM=6.871E-01  e=1.559E-28  Bacillus thuringiensis serovar andalousiensis
  8wgo-assembly1_A  TM=6.912E-01  e=2.838E-26  Streptococcus pneumoniae
  8wgo-assembly1_B  TM=6.833E-01  e=7.857E-25  Streptococcus pneumoniae

Sequence (606 aa):
MTKNDFRDLQLFMLSDRLTYETMDRYVHRPADFEARAAARLDASWTLGRKGSWLNALPAGARLPLQGWKIHLSARLADADGVLDAVLGVLVPLRVPFKFLLDRDVLRMTNSKSWSRGGSGKFVTVYPKDEAEFRALLEALHAATSGFQGPYILSDRRYASSRVVFYRFGGITPNMSLGAGGRKTPLLVTPSGASVPDVRTPFFELPSWVSDLFPETAEEGGDLLDGRYAVESSLGFSSSGGVYLAKDSVTGRKVVLKEARPWVNETEDGRDIVALLEGEYAILRRLEGAAAAPAALGLFREWEHTFLAQEYLDGYIPLAKWSSRHDLILRTRFSADEARSFLGDYARIFVNLAEALKALHGRGVLFGDFSANNVMLDPETLAVRLIDFEGARLAGDLSPAAFFTPGFSDPRRAPGPLTAADDYYAFGANMLYALARVGPLEGLKAGIAGGWLEHLAARFALPPALTQAVAALTHPDPAARPAPWELTAALREAAEAMPKGEVRRALPDETASPKDFSELLDGILSHLGSAADLGRKDRLWPASPEVFQTNPYNLAYGACGVLDVLRRTAPERAIPALWDWVRRAKLSPRDVPPGLQTGFAGVAWAL

Secondary structure (DSSP, 8-state):
--TTHHHHHGGGGSS-SSS---TTS----TTTHHHHHHTT--TTEEEEEETTEEEEEETT----SEEEEEEE---TTTHHHHHHHHHHHHTTTT--EEEESSHHHHHHHTSTTS-TTTTT--EEE--SSHHHHHHHHHHHHHHTTT------TTSEEPTT-SSEEEEEEE-S--EEE-TTS-EEEEEE-TTS-EEE----SS----TT---SSPPP-----SSBTTTEEEEEEEEE-SS-EEEEEEETTT--EEEEEEE-TTSS--TTS--HHHHHHHHHHHHHHTTT-TTSPPEEEEEEETTEEEEEEE--TT-EEHHHHHHHT-TTT-S---HHHHHHHHHHHHHHHHHHHHHHHHHHTTTEE-----TTSEEE-TTT--EEE--GGG-EETT--SBP----TTTS-TTPPSSB--HHHHHHHHHHHHHHHH-TTGGGGGTSTTHHHHHHHHHHHHHT--HHHHHHHHHHT-SSGGGPPPGGGGHHHHHHHHHT--SS-----PSPTT--HHHHHHHHHHHHHHHHHH--TT-SS-SS---THHHHS-TT-TTTSHHHHHHHHHHH-GGGS-HHHHHHHHT----TTTS-SSTTTSHHHHHHH-

Radius of gyration: 27.89 Å; Cα contacts (8 Å, |Δi|>4): 1103; chains: 1; bounding box: 71×44×79 Å

Solvent-accessible surface area (backbone atoms only — not comparable to full-atom values): 32891 Å² total; per-residue (Å²): 133,59,85,69,57,60,39,63,48,53,57,21,48,72,49,32,93,88,41,55,33,57,43,72,66,44,87,72,51,58,84,45,49,46,45,62,51,54,77,73,53,60,91,59,46,44,80,44,80,56,54,64,30,36,35,42,39,40,71,89,71,72,79,43,62,54,45,60,32,41,35,28,27,44,22,84,91,34,39,65,60,50,49,54,36,48,48,67,54,31,57,84,68,60,52,34,34,34,31,49,42,26,70,68,60,45,53,46,32,25,22,53,59,31,53,44,55,59,24,20,62,40,34,40,38,49,46,76,48,71,68,54,39,56,56,48,52,56,53,51,40,66,58,40,70,92,45,50,25,19,75,42,41,34,31,42,68,48,82,91,44,50,25,40,27,35,42,71,46,58,68,43,98,40,68,46,70,36,76,80,15,39,68,43,48,35,38,70,46,98,85,67,48,78,42,75,56,78,77,49,62,41,65,74,70,60,95,91,55,79,77,92,77,73,74,81,82,73,87,72,66,85,31,55,88,81,38,34,35,73,75,47,77,77,45,79,47,54,29,31,42,32,29,38,22,34,33,69,87,79,70,43,65,26,31,37,41,41,20,30,53,47,16,49,61,43,98,88,71,43,25,38,40,56,32,52,54,49,25,49,56,50,30,56,71,42,61,93,40,83,26,48,54,53,59,74,47,74,51,71,56,93,83,30,38,36,40,36,27,53,48,70,80,84,46,41,32,43,50,58,54,28,66,77,59,42,59,83,81,49,92,75,63,54,33,66,58,52,41,52,52,38,40,51,50,31,48,38,53,40,36,42,21,52,28,50,48,57,37,47,75,71,41,37,38,56,51,40,56,36,43,76,30,33,32,26,33,85,87,79,41,48,36,33,44,52,75,45,64,42,36,44,53,69,83,48,74,58,59,61,88,50,67,48,85,34,28,52,68,88,82,64,70,93,43,48,66,51,70,48,53,46,29,24,7,50,20,30,40,57,45,41,50,63,45,87,42,42,58,48,37,84,79,40,79,63,48,48,56,56,50,50,53,51,48,28,70,56,68,65,50,45,66,56,55,58,50,48,35,52,38,20,54,36,90,52,54,87,69,32,58,62,60,60,78,46,37,64,50,36,53,51,35,34,69,68,56,72,94,53,80,54,63,73,67,56,91,46,100,71,66,44,75,62,58,54,49,53,50,49,51,50,54,54,48,48,56,63,72,53,51,39,89,89,52,87,65,40,40,49,82,41,60,68,60,15,76,50,33,43,31,46,13,34,74,49,19,42,30,35,58,49,46,48,30,54,74,77,40,50,88,74,53,45,70,70,67,55,49,58,58,69,69,56,87,81,44,82,81,63,36,22,72,38,50,49,45,9,50,47,20,38,64,68,56,106